Protein AF-A0A657AU27-F1 (afdb_monomer)

pLDDT: mean 80.17, std 12.68, range [42.31, 96.44]

Radius of gyration: 34.11 Å; Cα contacts (8 Å, |Δi|>4): 505; chains: 1; bounding box: 72×48×99 Å

Sequence (438 aa):
PYRRTLVTQKFGPFQSQKNNSENGYESVLLEGKMNLGKQEAAIRYVTWFLNNDNYTRPSPSELSLPTFLVSEKQAVDAITRSLEQYRSPKGKALALLDMMNTDEPSMLVLLGENARLSKRIELAQKLLAYSGVHSKTAQGLMLRDRKRNTPIQQFLRVYEQDAWHTIDALEEYVIQPNRLILFQEGDEPLIEIYGGRNAELRFSMLREYRNALATSVESQGIADSLFIDFSIYSLPISEQSTFKLLLIIPLGALVVVIFRNLIGIRTSGTFMPVLIAMVFLQTELIVGLTLFVLVISIGLLLRSWLSRLNLLLVPRIASVLVFVIIIFAAIGIASHKLGIPWGLKVTFFPMIITAWTVERLSILWEEEGPREVGIQGLGSLLTAVVSYILMSNTYVADFVFLYPESLLLVLAAILAIGNYNGYRLSDLRRFKSILEHR

Foldseek 3Di:
DDKDKAWDDKDFQWDWDWDQDPVRAIDIDTDHDDDPDDGDMDIDMDMDDDPDPPDQQPDFDDQDQDDDDPQLVVLLVVLLVVLVVDPFLLSSLLVLLVCCVVVDPSNCSCAPPDRDPVSSLVVSCNSSSNNVWRKWKWWKDFDDAFDWFDAIAIWMWTDGPSDTWTARSVVSDTDDPVGIDTNDIHDDDSDDDDPDDDDGDGDGDHDDDDDPVLVVCVVVVCPDDPVNCPALVVDDPVVNVVVLLVLLLLLLLLLLLCCCQAANAAALDRCLLSLLLSQCVQQPPPLSVVLLVVLLVVLLVVLVVCVVPPDDPVVSLVVSLVVLVVVLVVQLVVCVVVVNCRSVSDDPSSSVSSSVVSSSLSVCCVVVNDVSSVRNVVSSNVSSVVSNVQSVDPVNSVVCSVPVCVVVVSVVSSVVSVPDPDDHSVVVVVVVVVVVVD

Structure (mmCIF, N/CA/C/O backbone):
data_AF-A0A657AU27-F1
#
_entry.id   AF-A0A657AU27-F1
#
loop_
_atom_site.group_PDB
_atom_site.id
_atom_site.type_symbol
_atom_site.label_atom_id
_atom_site.label_alt_id
_atom_site.label_comp_id
_atom_site.label_asym_id
_atom_site.label_entity_id
_atom_site.label_seq_id
_atom_site.pdbx_PDB_ins_code
_atom_site.Cartn_x
_atom_site.Cartn_y
_atom_site.Cartn_z
_atom_site.occupancy
_atom_site.B_iso_or_equiv
_atom_site.auth_seq_id
_atom_site.auth_comp_id
_atom_site.auth_asym_id
_atom_site.auth_atom_id
_atom_site.pdbx_PDB_model_num
ATOM 1 N N . PRO A 1 1 ? -9.390 -13.562 22.026 1.00 50.31 1 PRO A N 1
ATOM 2 C CA . PRO A 1 1 ? -8.153 -13.826 21.267 1.00 50.31 1 PRO A CA 1
ATOM 3 C C . PRO A 1 1 ? -6.912 -13.595 22.135 1.00 50.31 1 PRO A C 1
ATOM 5 O O . PRO A 1 1 ? -6.783 -12.542 22.764 1.00 50.31 1 PRO A O 1
ATOM 8 N N . TYR A 1 2 ? -6.020 -14.586 22.188 1.00 56.94 2 TYR A N 1
ATOM 9 C CA . TYR A 1 2 ? -4.718 -14.393 22.811 1.00 56.94 2 TYR A CA 1
ATOM 10 C C . TYR A 1 2 ? -4.010 -13.260 22.067 1.00 56.94 2 TYR A C 1
ATOM 12 O O . TYR A 1 2 ? -3.929 -13.255 20.836 1.00 56.94 2 TYR A O 1
ATOM 20 N N . ARG A 1 3 ? -3.581 -12.247 22.811 1.00 68.25 3 ARG A N 1
ATOM 21 C CA . ARG A 1 3 ? -2.780 -11.157 22.277 1.00 68.25 3 ARG A CA 1
ATOM 22 C C . ARG A 1 3 ? -1.503 -11.087 23.077 1.00 68.25 3 ARG A C 1
ATOM 24 O O . ARG A 1 3 ? -1.522 -11.283 24.290 1.00 68.25 3 ARG A O 1
ATOM 31 N N . ARG A 1 4 ? -0.415 -10.755 22.408 1.00 66.50 4 ARG A N 1
ATOM 32 C CA . ARG A 1 4 ? 0.819 -10.377 23.081 1.00 66.50 4 ARG A CA 1
ATOM 33 C C . ARG A 1 4 ? 1.113 -8.946 22.678 1.00 66.50 4 ARG A C 1
ATOM 35 O O . ARG A 1 4 ? 1.081 -8.603 21.496 1.00 66.50 4 ARG A O 1
ATOM 42 N N . THR A 1 5 ? 1.293 -8.113 23.691 1.00 70.88 5 THR A N 1
ATOM 43 C CA . THR A 1 5 ? 1.568 -6.692 23.544 1.00 70.88 5 THR A CA 1
ATOM 44 C C . THR A 1 5 ? 2.984 -6.451 24.032 1.00 70.88 5 THR A C 1
ATOM 46 O O . THR A 1 5 ? 3.345 -6.876 25.124 1.00 70.88 5 THR A O 1
ATOM 49 N N . LEU A 1 6 ? 3.796 -5.798 23.210 1.00 70.56 6 LEU A N 1
ATOM 50 C CA . LEU A 1 6 ? 5.156 -5.417 23.555 1.00 70.56 6 LEU A CA 1
ATOM 51 C C . LEU A 1 6 ? 5.282 -3.903 23.459 1.00 70.56 6 LEU A C 1
ATOM 53 O O . LEU A 1 6 ? 5.010 -3.309 22.417 1.00 70.56 6 LEU A O 1
ATOM 57 N N . VAL A 1 7 ? 5.677 -3.271 24.560 1.00 72.19 7 VAL A N 1
ATOM 58 C CA . VAL A 1 7 ? 5.943 -1.831 24.599 1.00 72.19 7 VAL A CA 1
ATOM 59 C C . VAL A 1 7 ? 7.313 -1.583 23.973 1.00 72.19 7 VAL A C 1
ATOM 61 O O . VAL A 1 7 ? 8.314 -2.062 24.497 1.00 72.19 7 VAL A O 1
ATOM 64 N N . THR A 1 8 ? 7.360 -0.862 22.852 1.00 65.56 8 THR A N 1
ATOM 65 C CA . THR A 1 8 ? 8.589 -0.657 22.067 1.00 65.56 8 THR A CA 1
ATOM 66 C C . THR A 1 8 ? 9.275 0.663 22.376 1.00 65.56 8 THR A C 1
ATOM 68 O O . THR A 1 8 ? 10.499 0.721 22.418 1.00 65.56 8 THR A O 1
ATOM 71 N N . GLN A 1 9 ? 8.513 1.741 22.573 1.00 66.75 9 GLN A N 1
ATOM 72 C CA . GLN A 1 9 ? 9.069 3.077 22.796 1.00 66.75 9 GLN A CA 1
ATOM 73 C C . GLN A 1 9 ? 8.213 3.862 23.784 1.00 66.75 9 GLN A C 1
ATOM 75 O O . GLN A 1 9 ? 6.995 3.687 23.860 1.00 66.75 9 GLN A O 1
ATOM 80 N N . LYS A 1 10 ? 8.862 4.751 24.532 1.00 72.50 10 LYS A N 1
ATOM 81 C CA . LYS A 1 10 ? 8.225 5.656 25.488 1.00 72.50 10 LYS A CA 1
ATOM 82 C C . LYS A 1 10 ? 8.805 7.047 25.269 1.00 72.50 10 LYS A C 1
ATOM 84 O O . LYS A 1 10 ? 10.014 7.184 25.108 1.00 72.50 10 LYS A O 1
ATOM 89 N N . PHE A 1 11 ? 7.947 8.054 25.251 1.00 70.19 11 PHE A N 1
ATOM 90 C CA . PHE A 1 11 ? 8.328 9.453 25.100 1.00 70.19 11 PHE A CA 1
ATOM 91 C C . PHE A 1 11 ? 7.690 10.265 26.222 1.00 70.19 11 PHE A C 1
ATOM 93 O O . PHE A 1 11 ? 6.521 10.059 26.547 1.00 70.19 11 PHE A O 1
ATOM 100 N N . GLY A 1 12 ? 8.448 11.198 26.789 1.00 72.56 12 GLY A N 1
ATOM 101 C CA . GLY A 1 12 ? 7.975 12.104 27.833 1.00 72.56 12 GLY A CA 1
ATOM 102 C C . GLY A 1 12 ? 8.961 12.226 28.998 1.00 72.56 12 GLY A C 1
ATOM 103 O O . GLY A 1 12 ? 9.969 11.522 29.031 1.00 72.56 12 GLY A O 1
ATOM 104 N N . PRO A 1 13 ? 8.678 13.121 29.957 1.00 71.31 13 PRO A N 1
ATOM 105 C CA . PRO A 1 13 ? 9.579 13.429 31.070 1.00 71.31 13 PRO A CA 1
ATOM 106 C C . PRO A 1 13 ? 9.524 12.412 32.227 1.00 71.31 13 PRO A C 1
ATOM 108 O O . PRO A 1 13 ? 10.174 12.617 33.250 1.00 71.31 13 PRO A O 1
ATOM 111 N N . PHE A 1 14 ? 8.737 11.341 32.097 1.00 78.88 14 PHE A N 1
ATOM 112 C CA . PHE A 1 14 ? 8.454 10.395 33.176 1.00 78.88 14 PHE A CA 1
ATOM 113 C C . PHE A 1 14 ? 9.286 9.116 33.036 1.00 78.88 14 PHE A C 1
ATOM 115 O O . PHE A 1 14 ? 9.391 8.538 31.953 1.00 78.88 14 PHE A O 1
ATOM 122 N N . GLN A 1 15 ? 9.848 8.656 34.149 1.00 74.38 15 GLN A N 1
ATOM 123 C CA . GLN A 1 15 ? 10.427 7.326 34.281 1.00 74.38 15 GLN A CA 1
ATOM 124 C C . GLN A 1 15 ? 9.306 6.299 34.391 1.00 74.38 15 GLN A C 1
ATOM 126 O O . GLN A 1 15 ? 8.262 6.563 34.975 1.00 74.38 15 GLN A O 1
ATOM 131 N N . SER A 1 16 ? 9.505 5.122 33.806 1.00 70.50 16 SER A N 1
ATOM 132 C CA . SER A 1 16 ? 8.475 4.089 33.786 1.00 70.50 16 SER A CA 1
ATOM 133 C C . SER A 1 16 ? 8.902 2.853 34.556 1.00 70.50 16 SER A C 1
ATOM 135 O O . SER A 1 16 ? 9.974 2.318 34.263 1.00 70.50 16 SER A O 1
ATOM 137 N N . GLN A 1 17 ? 8.024 2.323 35.398 1.00 70.94 17 GLN A N 1
ATOM 138 C CA . GLN A 1 17 ? 8.181 1.008 36.006 1.00 70.94 17 GLN A CA 1
ATOM 139 C C . GLN A 1 17 ? 7.055 0.097 35.514 1.00 70.94 17 GLN A C 1
ATOM 141 O O . GLN A 1 17 ? 5.885 0.483 35.488 1.00 70.94 17 GLN A O 1
ATOM 146 N N . LYS A 1 18 ? 7.411 -1.094 35.024 1.00 65.31 18 LYS A N 1
ATOM 147 C CA . LYS A 1 18 ? 6.418 -2.093 34.620 1.00 65.31 18 LYS A CA 1
ATOM 148 C C . LYS A 1 18 ? 6.018 -2.871 35.866 1.00 65.31 18 LYS A C 1
ATOM 150 O O . LYS A 1 18 ? 6.884 -3.495 36.471 1.00 65.31 18 LYS A O 1
ATOM 155 N N . ASN A 1 19 ? 4.733 -2.857 36.193 1.00 63.44 19 ASN A N 1
ATOM 156 C CA . ASN A 1 19 ? 4.174 -3.711 37.228 1.00 63.44 19 ASN A CA 1
ATOM 157 C C . ASN A 1 19 ? 3.258 -4.737 36.561 1.00 63.44 19 ASN A C 1
ATOM 159 O O . ASN A 1 19 ? 2.494 -4.429 35.647 1.00 63.44 19 ASN A O 1
ATOM 163 N N . ASN A 1 20 ? 3.354 -5.982 37.009 1.00 55.66 20 ASN A N 1
ATOM 164 C CA . ASN A 1 20 ? 2.331 -6.966 36.695 1.00 55.66 20 ASN A CA 1
ATOM 165 C C . ASN A 1 20 ? 1.230 -6.784 37.738 1.00 55.66 20 ASN A C 1
ATOM 167 O O . ASN A 1 20 ? 1.506 -6.900 38.930 1.00 55.66 20 ASN A O 1
ATOM 171 N N . SER A 1 21 ? 0.018 -6.440 37.303 1.00 51.75 21 SER A N 1
ATOM 172 C CA . SER A 1 21 ? -1.131 -6.379 38.206 1.00 51.75 21 SER A CA 1
ATOM 173 C C . SER A 1 21 ? -1.522 -7.794 38.638 1.00 51.75 21 SER A C 1
ATOM 175 O O . SER A 1 21 ? -1.439 -8.734 37.841 1.00 51.75 21 SER A O 1
ATOM 177 N N . GLU A 1 22 ? -1.996 -7.935 39.878 1.00 43.94 22 GLU A N 1
ATOM 178 C CA . GLU A 1 22 ? -2.550 -9.182 40.425 1.00 43.94 22 GLU A CA 1
ATOM 179 C C . GLU A 1 22 ? -3.719 -9.722 39.577 1.00 43.94 22 GLU A C 1
ATOM 181 O O . GLU A 1 22 ? -3.930 -10.930 39.508 1.00 43.94 22 GLU A O 1
ATOM 186 N N . ASN A 1 23 ? -4.400 -8.848 38.824 1.00 47.66 23 ASN A N 1
ATOM 187 C CA . ASN A 1 23 ? -5.539 -9.187 37.963 1.00 47.66 23 ASN A CA 1
ATOM 188 C C . ASN A 1 23 ? -5.142 -9.683 36.553 1.00 47.66 23 ASN A C 1
ATOM 190 O O . ASN A 1 23 ? -5.986 -9.770 35.661 1.00 47.66 23 ASN A O 1
ATOM 194 N N . GLY A 1 24 ? -3.859 -9.981 36.311 1.00 53.84 24 GLY A N 1
ATOM 195 C CA . GLY A 1 24 ? -3.370 -10.501 35.025 1.00 53.84 24 GLY A CA 1
ATOM 196 C C . GLY A 1 24 ? -3.247 -9.459 33.903 1.00 53.84 24 GLY A C 1
ATOM 197 O O . GLY A 1 24 ? -2.945 -9.817 32.763 1.00 53.84 24 GLY A O 1
ATOM 198 N N . TYR A 1 25 ? -3.450 -8.174 34.211 1.00 62.66 25 TYR A N 1
ATOM 199 C CA . TYR A 1 25 ? -3.182 -7.056 33.305 1.00 62.66 25 TYR A CA 1
ATOM 200 C C . TYR A 1 25 ? -1.753 -6.528 33.496 1.00 62.66 25 TYR A C 1
ATOM 202 O O . TYR A 1 25 ? -1.261 -6.396 34.616 1.00 62.66 25 TYR A O 1
ATOM 210 N N . GLU A 1 26 ? -1.081 -6.181 32.398 1.00 66.75 26 GLU A N 1
ATOM 211 C CA . GLU A 1 26 ? 0.178 -5.436 32.475 1.00 66.75 26 GLU A CA 1
ATOM 212 C C . GLU A 1 26 ? -0.130 -3.954 32.712 1.00 66.75 26 GLU A C 1
ATOM 214 O O . GLU A 1 26 ? -0.799 -3.326 31.888 1.00 66.75 26 GLU A O 1
ATOM 219 N N . SER A 1 27 ? 0.372 -3.386 33.809 1.00 73.19 27 SER A N 1
ATOM 220 C CA . SER A 1 27 ? 0.270 -1.956 34.091 1.00 73.19 27 SER A CA 1
ATOM 221 C C . SER A 1 27 ? 1.628 -1.274 33.918 1.00 73.19 27 SER A C 1
ATOM 223 O O . SER A 1 27 ? 2.703 -1.863 34.080 1.00 73.19 27 SER A O 1
ATOM 225 N N . VAL A 1 28 ? 1.589 -0.003 33.525 1.00 76.56 28 VAL A N 1
ATOM 226 C CA . VAL A 1 28 ? 2.786 0.828 33.389 1.00 76.56 28 VAL A CA 1
ATOM 227 C C . VAL A 1 28 ? 2.626 2.014 34.318 1.00 76.56 28 VAL A C 1
ATOM 229 O O . VAL A 1 28 ? 1.778 2.872 34.086 1.00 76.56 28 VAL A O 1
ATOM 232 N N . LEU A 1 29 ? 3.458 2.060 35.352 1.00 80.56 29 LEU A N 1
ATOM 233 C CA . LEU A 1 29 ? 3.567 3.204 36.239 1.00 80.56 29 LEU A CA 1
ATOM 234 C C . LEU A 1 29 ? 4.509 4.225 35.598 1.00 80.56 29 LEU A C 1
ATOM 236 O O . LEU A 1 29 ? 5.596 3.857 35.150 1.00 80.56 29 LEU A O 1
ATOM 240 N N . LEU A 1 30 ? 4.082 5.484 35.516 1.00 81.25 30 LEU A N 1
ATOM 241 C CA . LEU A 1 30 ? 4.890 6.602 35.028 1.00 81.25 30 LEU A CA 1
ATOM 242 C C . LEU A 1 30 ? 5.101 7.597 36.171 1.00 81.25 30 LEU A C 1
ATOM 244 O O . LEU A 1 30 ? 4.155 8.253 36.599 1.00 81.25 30 LEU A O 1
ATOM 248 N N . GLU A 1 31 ? 6.338 7.725 36.641 1.00 82.19 31 GLU A N 1
ATOM 249 C CA . GLU A 1 31 ? 6.725 8.614 37.736 1.00 82.19 31 GLU A CA 1
ATOM 250 C C . GLU A 1 31 ? 7.707 9.683 37.261 1.00 82.19 31 GLU A C 1
ATOM 252 O O . GLU A 1 31 ? 8.600 9.438 36.453 1.00 82.19 31 GLU A O 1
ATOM 257 N N . GLY A 1 32 ? 7.573 10.905 37.765 1.00 80.88 32 GLY A N 1
ATOM 258 C CA . GLY A 1 32 ? 8.491 11.986 37.424 1.00 80.88 32 GLY A CA 1
ATOM 259 C C . GLY A 1 32 ? 8.047 13.328 37.984 1.00 80.88 32 GLY A C 1
ATOM 260 O O . GLY A 1 32 ? 6.935 13.480 38.490 1.00 80.88 32 GLY A O 1
ATOM 261 N N . LYS A 1 33 ? 8.929 14.326 37.892 1.00 77.38 33 LYS A N 1
ATOM 262 C CA . LYS A 1 33 ? 8.607 15.696 38.306 1.00 77.38 33 LYS A CA 1
ATOM 263 C C . LYS A 1 33 ? 7.661 16.333 37.287 1.00 77.38 33 LYS A C 1
ATOM 265 O O . LYS A 1 33 ? 8.034 16.519 36.132 1.00 77.38 33 LYS A O 1
ATOM 270 N N . MET A 1 34 ? 6.456 16.698 37.722 1.00 72.19 34 MET A N 1
ATOM 271 C CA . MET A 1 34 ? 5.531 17.487 36.906 1.00 72.19 34 MET A CA 1
ATOM 272 C C . MET A 1 34 ? 5.868 18.978 37.013 1.00 72.19 34 MET A C 1
ATOM 274 O O . MET A 1 34 ? 5.755 19.570 38.085 1.00 72.19 34 MET A O 1
ATOM 278 N N . ASN A 1 35 ? 6.251 19.595 35.895 1.00 75.44 35 ASN A N 1
ATOM 279 C CA . ASN A 1 35 ? 6.370 21.050 35.800 1.00 75.44 35 ASN A CA 1
ATOM 280 C C . ASN A 1 35 ? 4.982 21.690 35.610 1.00 75.44 35 ASN A C 1
ATOM 282 O O . ASN A 1 35 ? 4.071 21.063 35.064 1.00 75.44 35 ASN A O 1
ATOM 286 N N . LEU A 1 36 ? 4.830 22.958 36.011 1.00 78.00 36 LEU A N 1
ATOM 287 C CA . LEU A 1 36 ? 3.614 23.748 35.772 1.00 78.00 36 LEU A CA 1
ATOM 288 C C . LEU A 1 36 ? 3.282 23.798 34.270 1.00 78.00 36 LEU A C 1
ATOM 290 O O . LEU A 1 36 ? 4.110 24.218 33.465 1.00 78.00 36 LEU A O 1
ATOM 294 N N . GLY A 1 37 ? 2.065 23.390 33.903 1.00 82.12 37 GLY A N 1
ATOM 295 C CA . GLY A 1 37 ? 1.572 23.403 32.522 1.00 82.12 37 GLY A CA 1
ATOM 296 C C . GLY A 1 37 ? 1.057 22.044 32.045 1.00 82.12 37 GLY A C 1
ATOM 297 O O . GLY A 1 37 ? 0.951 21.092 32.817 1.00 82.12 37 GLY A O 1
ATOM 298 N N . LYS A 1 38 ? 0.702 21.964 30.758 1.00 83.00 38 LYS A N 1
ATOM 299 C CA . LYS A 1 38 ? 0.264 20.716 30.122 1.00 83.00 38 LYS A CA 1
ATOM 300 C C . LYS A 1 38 ? 1.469 19.786 29.957 1.00 83.00 38 LYS A C 1
ATOM 302 O O . LYS A 1 38 ? 2.465 20.182 29.359 1.00 83.00 38 LYS A O 1
ATOM 307 N N . GLN A 1 39 ? 1.356 18.564 30.469 1.00 83.50 39 GLN A N 1
ATOM 308 C CA . GLN A 1 39 ? 2.357 17.511 30.304 1.00 83.50 39 GLN A CA 1
ATOM 309 C C . GLN A 1 39 ? 1.832 16.458 29.329 1.00 83.50 39 GLN A C 1
ATOM 311 O O . GLN A 1 39 ? 0.649 16.120 29.359 1.00 83.50 39 GLN A O 1
ATOM 316 N N . GLU A 1 40 ? 2.709 15.939 28.472 1.00 83.06 40 GLU A N 1
ATOM 317 C CA . GLU A 1 40 ? 2.370 14.896 27.503 1.00 83.06 40 GLU A CA 1
ATOM 318 C C . GLU A 1 40 ? 3.331 13.714 27.651 1.00 83.06 40 GLU A C 1
ATOM 320 O O . GLU A 1 40 ? 4.546 13.881 27.780 1.00 83.06 40 GLU A O 1
ATOM 325 N N . ALA A 1 41 ? 2.769 12.508 27.636 1.00 83.25 41 ALA A N 1
ATOM 326 C CA . ALA A 1 41 ? 3.505 11.255 27.620 1.00 83.25 41 ALA A CA 1
ATOM 327 C C . ALA A 1 41 ? 2.926 10.373 26.514 1.00 83.25 41 ALA A C 1
ATOM 329 O O . ALA A 1 41 ? 1.708 10.298 26.345 1.00 83.25 41 ALA A O 1
ATOM 330 N N . ALA A 1 42 ? 3.792 9.704 25.759 1.00 80.81 42 ALA A N 1
ATOM 331 C CA . ALA A 1 42 ? 3.381 8.795 24.702 1.00 80.81 42 ALA A CA 1
ATOM 332 C C . ALA A 1 42 ? 4.003 7.417 24.912 1.00 80.81 42 ALA A C 1
ATOM 334 O O . ALA A 1 42 ? 5.206 7.280 25.135 1.00 80.81 42 ALA A O 1
ATOM 335 N N . ILE A 1 43 ? 3.171 6.385 24.793 1.00 82.00 43 ILE A N 1
ATOM 336 C CA . ILE A 1 43 ? 3.587 4.985 24.847 1.00 82.00 43 ILE A CA 1
ATOM 337 C C . ILE A 1 43 ? 3.315 4.374 23.478 1.00 82.00 43 ILE A C 1
ATOM 339 O O . ILE A 1 43 ? 2.181 4.380 22.997 1.00 82.00 43 ILE A O 1
ATOM 343 N N . ARG A 1 44 ? 4.357 3.827 22.853 1.00 79.75 44 ARG A N 1
ATOM 344 C CA . ARG A 1 44 ? 4.231 2.994 21.661 1.00 79.75 44 ARG A CA 1
ATOM 345 C C . ARG A 1 44 ? 4.298 1.536 22.080 1.00 79.75 44 ARG A C 1
ATOM 347 O O . ARG A 1 44 ? 5.257 1.102 22.716 1.00 79.75 44 ARG A O 1
ATOM 354 N N . TYR A 1 45 ? 3.299 0.774 21.669 1.00 79.81 45 TYR A N 1
ATOM 355 C CA . TYR A 1 45 ? 3.278 -0.669 21.822 1.00 79.81 45 TYR A CA 1
ATOM 356 C C . TYR A 1 45 ? 2.848 -1.321 20.513 1.00 79.81 45 TYR A C 1
ATOM 358 O O . TYR A 1 45 ? 2.138 -0.727 19.702 1.00 79.81 45 TYR A O 1
ATOM 366 N N . VAL A 1 46 ? 3.287 -2.555 20.320 1.00 78.75 46 VAL A N 1
ATOM 367 C CA . VAL A 1 46 ? 2.917 -3.405 19.194 1.00 78.75 46 VAL A CA 1
ATOM 368 C C . VAL A 1 46 ? 2.123 -4.568 19.766 1.00 78.75 46 VAL A C 1
ATOM 370 O O . VAL A 1 46 ? 2.533 -5.167 20.755 1.00 78.75 46 VAL A O 1
ATOM 373 N N . THR A 1 47 ? 0.956 -4.851 19.191 1.00 77.31 47 THR A N 1
ATOM 374 C CA . THR A 1 47 ? 0.097 -5.963 19.618 1.00 77.31 47 THR A CA 1
ATOM 375 C C . THR A 1 47 ? -0.137 -6.898 18.450 1.00 77.31 47 THR A C 1
ATOM 377 O O . THR A 1 47 ? -0.494 -6.446 17.365 1.00 77.31 47 THR A O 1
ATOM 380 N N . TRP A 1 48 ? 0.015 -8.197 18.684 1.00 74.62 48 TRP A N 1
ATOM 381 C CA . TRP A 1 48 ? -0.326 -9.238 17.720 1.00 74.62 48 TRP A CA 1
ATOM 382 C C . TRP A 1 48 ? -1.350 -10.203 18.303 1.00 74.62 48 TRP A C 1
ATOM 384 O O . TRP A 1 48 ? -1.314 -10.522 19.493 1.00 74.62 48 TRP A O 1
ATOM 394 N N . PHE A 1 49 ? -2.264 -10.661 17.448 1.00 73.38 49 PHE A N 1
ATOM 395 C CA . PHE A 1 49 ? -3.227 -11.707 17.772 1.00 73.38 49 PHE A CA 1
ATOM 396 C C . PHE A 1 49 ? -2.617 -13.066 17.452 1.00 73.38 49 PHE A C 1
ATOM 398 O O . PHE A 1 49 ? -2.053 -13.271 16.380 1.00 73.38 49 PHE A O 1
ATOM 405 N N . LEU A 1 50 ? -2.725 -13.988 18.394 1.00 64.75 50 LEU A N 1
ATOM 406 C CA . LEU A 1 50 ? -2.206 -15.339 18.286 1.00 64.75 50 LEU A CA 1
ATOM 407 C C . LEU A 1 50 ? -3.368 -16.276 17.954 1.00 64.75 50 LEU A C 1
ATOM 409 O O . LEU A 1 50 ? -4.465 -16.121 18.483 1.00 64.75 50 LEU A O 1
ATOM 413 N N . ASN A 1 51 ? -3.118 -17.236 17.062 1.00 54.97 51 ASN A N 1
ATOM 414 C CA . ASN A 1 51 ? -4.136 -18.144 16.519 1.00 54.97 51 ASN A CA 1
ATOM 415 C C . ASN A 1 51 ? -4.577 -19.239 17.512 1.00 54.97 51 ASN A C 1
ATOM 417 O O . ASN A 1 51 ? -5.366 -20.108 17.165 1.00 54.97 51 ASN A O 1
ATOM 421 N N . ASN A 1 52 ? -4.025 -19.239 18.728 1.00 51.34 52 ASN A N 1
ATOM 422 C CA . ASN A 1 52 ? -4.317 -20.254 19.729 1.00 51.34 52 ASN A CA 1
ATOM 423 C C . ASN A 1 52 ? -5.508 -19.797 20.585 1.00 51.34 52 ASN A C 1
ATOM 425 O O . ASN A 1 52 ? -5.384 -18.873 21.391 1.00 51.34 52 ASN A O 1
ATOM 429 N N . ASP A 1 53 ? -6.654 -20.452 20.400 1.00 49.62 53 ASP A N 1
ATOM 430 C CA . ASP A 1 53 ? -7.914 -20.185 21.110 1.00 49.62 53 ASP A CA 1
ATOM 431 C C . ASP A 1 53 ? -7.996 -20.851 22.503 1.00 49.62 53 ASP A C 1
ATOM 433 O O . ASP A 1 53 ? -9.041 -20.800 23.152 1.00 49.62 53 ASP A O 1
ATOM 437 N N . ASN A 1 54 ? -6.886 -21.402 23.014 1.00 42.53 5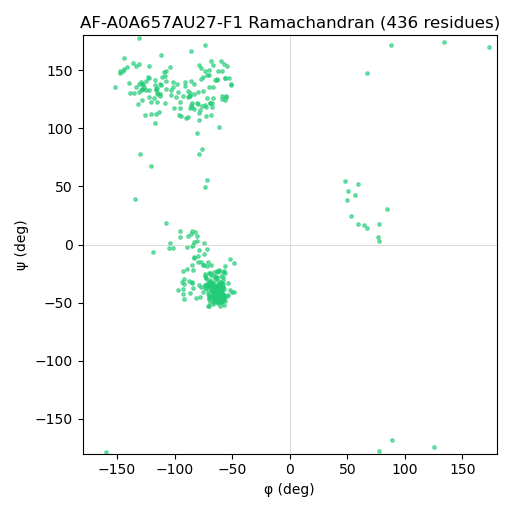4 ASN A N 1
ATOM 438 C CA . ASN A 1 54 ? -6.776 -22.033 24.340 1.00 42.53 54 ASN A CA 1
ATOM 439 C C . ASN A 1 54 ? -6.767 -21.012 25.498 1.00 42.53 54 ASN A C 1
ATOM 441 O O . ASN A 1 54 ? -5.898 -21.043 26.367 1.00 42.53 54 ASN A O 1
ATOM 445 N N . TYR A 1 55 ? -7.715 -20.078 25.516 1.00 50.41 55 TYR A N 1
ATOM 446 C CA . TYR A 1 55 ? -7.944 -19.217 26.670 1.00 50.41 55 TYR A CA 1
ATOM 447 C C . TYR A 1 55 ? -9.042 -19.837 27.532 1.00 50.41 55 TYR A C 1
ATOM 449 O O . TYR A 1 55 ? -10.210 -19.841 27.139 1.00 50.41 55 TYR A O 1
ATOM 457 N N . THR A 1 56 ? -8.674 -20.332 28.714 1.00 48.34 56 THR A N 1
ATOM 458 C CA . THR A 1 56 ? -9.624 -20.593 29.800 1.00 48.34 56 THR A CA 1
ATOM 459 C C . THR A 1 56 ? -10.250 -19.260 30.180 1.00 48.34 56 THR A C 1
ATOM 461 O O . THR A 1 56 ? -9.620 -18.416 30.819 1.00 48.34 56 THR A O 1
ATOM 464 N N . ARG A 1 57 ? -11.469 -19.024 29.698 1.00 61.56 57 ARG A N 1
ATOM 465 C CA . ARG A 1 57 ? -12.205 -17.793 29.975 1.00 61.56 57 ARG A CA 1
ATOM 466 C C . ARG A 1 57 ? -12.568 -17.837 31.456 1.00 61.56 57 ARG A C 1
ATOM 468 O O . ARG A 1 57 ? -13.192 -18.817 31.857 1.00 61.56 57 ARG A O 1
ATOM 475 N N . PRO A 1 58 ? -12.153 -16.848 32.268 1.00 63.53 58 PRO A N 1
ATOM 476 C CA . PRO A 1 58 ? -12.468 -16.867 33.683 1.00 63.53 58 PRO A CA 1
ATOM 477 C C . PRO A 1 58 ? -13.981 -16.985 33.824 1.00 63.53 58 PRO A C 1
ATOM 479 O O . PRO A 1 58 ? -14.729 -16.230 33.181 1.00 63.53 58 PRO A O 1
ATOM 482 N N . SER A 1 59 ? -14.395 -17.983 34.608 1.00 67.69 59 SER A N 1
ATOM 483 C CA . SER A 1 59 ? -15.788 -18.158 34.999 1.00 67.69 59 SER A CA 1
ATOM 484 C C . SER A 1 59 ? -16.285 -16.823 35.546 1.00 67.69 59 SER A C 1
ATOM 486 O O . SER A 1 59 ? -15.524 -16.135 36.237 1.00 67.69 59 SER A O 1
ATOM 488 N N . PRO A 1 60 ? -17.509 -16.401 35.206 1.00 77.62 60 PRO A N 1
ATOM 489 C CA . PRO A 1 60 ? -18.046 -15.180 35.764 1.00 77.62 60 PRO A CA 1
ATOM 490 C C . PRO A 1 60 ? -18.028 -15.256 37.293 1.00 77.62 60 PRO A C 1
ATOM 492 O O . PRO A 1 60 ? -18.255 -16.316 37.880 1.00 77.62 60 PRO A O 1
ATOM 495 N N . SER A 1 61 ? -17.741 -14.119 37.924 1.00 72.12 61 SER A N 1
ATOM 496 C CA . SER A 1 61 ? -17.961 -13.943 39.355 1.00 72.12 61 SER A CA 1
ATOM 497 C C . SER A 1 61 ? -19.442 -14.145 39.682 1.00 72.12 61 SER A C 1
ATOM 499 O O . SER A 1 61 ? -20.304 -13.992 38.807 1.00 72.12 61 SER A O 1
ATOM 501 N N . GLU A 1 62 ? -19.742 -14.463 40.943 1.00 75.62 62 GLU A N 1
ATOM 502 C CA . GLU A 1 62 ? -21.123 -14.576 41.413 1.00 75.62 62 GLU A CA 1
ATOM 503 C C . GLU A 1 62 ? -21.937 -13.327 41.039 1.00 75.62 62 GLU A C 1
ATOM 505 O O . GLU A 1 62 ? -21.457 -12.192 41.112 1.00 75.62 62 GLU A O 1
ATOM 510 N N . LEU A 1 63 ? -23.171 -13.555 40.583 1.00 77.44 63 LEU A N 1
ATOM 511 C CA . LEU A 1 63 ? -24.108 -12.495 40.226 1.00 77.44 63 LEU A CA 1
ATOM 512 C C . LEU A 1 63 ? -24.532 -11.750 41.492 1.00 77.44 63 LEU A C 1
ATOM 514 O O . LEU A 1 63 ? -25.272 -1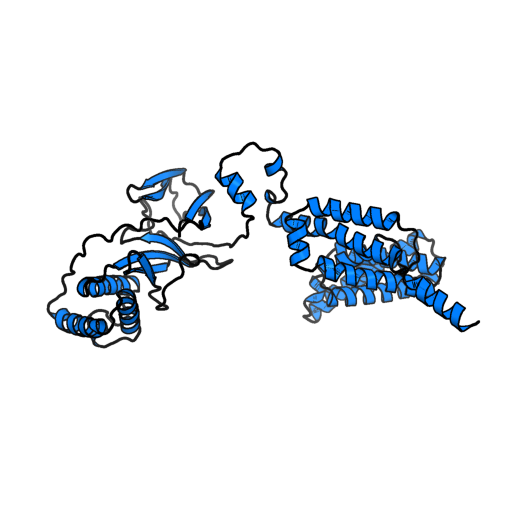2.283 42.316 1.00 77.44 63 LEU A O 1
ATOM 518 N N . SER A 1 64 ? -24.110 -10.497 41.622 1.00 75.88 64 SER A N 1
ATOM 519 C CA . SER A 1 64 ? -24.683 -9.586 42.604 1.00 75.88 64 SER A CA 1
ATOM 520 C C . SER A 1 64 ? -26.018 -9.058 42.077 1.00 75.88 64 SER A C 1
ATOM 522 O O . SER A 1 64 ? -26.081 -8.341 41.078 1.00 75.88 64 SER A O 1
ATOM 524 N N . LEU A 1 65 ? -27.114 -9.436 42.740 1.00 80.38 65 LEU A N 1
ATOM 525 C CA . LEU A 1 65 ? -28.441 -8.917 42.414 1.00 80.38 65 LEU A CA 1
ATOM 526 C C . LEU A 1 65 ? -28.513 -7.431 42.798 1.00 80.38 65 LEU A C 1
ATOM 528 O O . LEU A 1 65 ? -28.296 -7.095 43.966 1.00 80.38 65 LEU A O 1
ATOM 532 N N . PRO A 1 66 ? -28.811 -6.530 41.850 1.00 83.69 66 PRO A N 1
ATOM 533 C CA . PRO A 1 66 ? -28.896 -5.109 42.144 1.00 83.69 66 PRO A CA 1
ATOM 534 C C . PRO A 1 66 ? -30.170 -4.775 42.923 1.00 83.69 66 PRO A C 1
ATOM 536 O O . PRO A 1 66 ? -31.227 -5.380 42.731 1.00 83.69 66 PRO A O 1
ATOM 539 N N . THR A 1 67 ? -30.080 -3.749 43.764 1.00 84.19 67 THR A N 1
ATOM 540 C CA . THR A 1 67 ? -31.228 -3.175 44.471 1.00 84.19 67 THR A CA 1
ATOM 541 C C . THR A 1 67 ? -31.765 -1.983 43.681 1.00 84.19 67 THR A C 1
ATOM 543 O O . THR A 1 67 ? -31.028 -1.028 43.440 1.00 84.19 67 THR A O 1
ATOM 546 N N . PHE A 1 68 ? -33.046 -2.021 43.314 1.00 85.12 68 PHE A N 1
ATOM 547 C CA . PHE A 1 68 ? -33.755 -0.912 42.661 1.00 85.12 68 PHE A CA 1
ATOM 548 C C . PHE A 1 68 ? -34.689 -0.192 43.639 1.00 85.12 68 PHE A C 1
ATOM 550 O O . PHE A 1 68 ? -35.193 -0.800 44.594 1.00 85.12 68 PHE A O 1
ATOM 557 N N . LEU A 1 69 ? -34.950 1.095 43.395 1.00 86.06 69 LEU A N 1
ATOM 558 C CA . LEU A 1 69 ? -35.907 1.871 44.186 1.00 86.06 69 LEU A CA 1
ATOM 559 C C . LEU A 1 69 ? -37.335 1.350 43.972 1.00 86.06 69 LEU A C 1
ATOM 561 O O . LEU A 1 69 ? -37.675 0.804 42.925 1.00 86.06 69 LEU A O 1
ATOM 565 N N . VAL A 1 70 ? -38.217 1.557 44.955 1.00 81.62 70 VAL A N 1
ATOM 566 C CA . VAL A 1 70 ? -39.626 1.120 44.860 1.00 81.62 70 VAL A CA 1
ATOM 567 C C . VAL A 1 70 ? -40.336 1.762 43.662 1.00 81.62 70 VAL A C 1
ATOM 569 O O . VAL A 1 70 ? -41.118 1.092 42.995 1.00 81.62 70 VAL A O 1
ATOM 572 N N . SER A 1 71 ? -40.015 3.021 43.352 1.00 82.94 71 SER A N 1
ATOM 573 C CA . SER A 1 71 ? -40.531 3.751 42.187 1.00 82.94 71 SER A CA 1
ATOM 574 C C . SER A 1 71 ? -40.076 3.170 40.845 1.00 82.94 71 SER A C 1
ATOM 576 O O . SER A 1 71 ? -40.747 3.367 39.839 1.00 82.94 71 SER A O 1
ATOM 578 N N . GLU A 1 72 ? -38.953 2.451 40.820 1.00 86.19 72 GLU A N 1
ATOM 579 C CA . GLU A 1 72 ? -38.347 1.898 39.604 1.00 86.19 72 GLU A CA 1
ATOM 580 C C . GLU A 1 72 ? -38.821 0.467 39.320 1.00 86.19 72 GLU A C 1
ATOM 582 O O . GLU A 1 72 ? -38.796 0.028 38.171 1.00 86.19 72 GLU A O 1
ATOM 587 N N . LYS A 1 73 ? -39.299 -0.258 40.343 1.00 85.75 73 LYS A N 1
ATOM 588 C CA . LYS A 1 73 ? -39.661 -1.683 40.240 1.00 85.75 73 LYS A CA 1
ATOM 589 C C . LYS A 1 73 ? -40.637 -1.989 39.108 1.00 85.75 73 LYS A C 1
ATOM 591 O O . LYS A 1 73 ? -40.424 -2.942 38.374 1.00 85.75 73 LYS A O 1
ATOM 596 N N . GLN A 1 74 ? -41.674 -1.170 38.928 1.00 86.88 74 GLN A N 1
ATOM 597 C CA . GLN A 1 74 ? -42.665 -1.404 37.874 1.00 86.88 74 GLN A CA 1
ATOM 598 C C . GLN A 1 74 ? -42.046 -1.329 36.468 1.00 86.88 74 GLN A C 1
ATOM 600 O O . GLN A 1 74 ? -42.398 -2.127 35.601 1.00 86.88 74 GLN A O 1
ATOM 605 N N . ALA A 1 75 ? -41.116 -0.394 36.249 1.00 86.75 75 ALA A N 1
ATOM 606 C CA . ALA A 1 75 ? -40.397 -0.264 34.986 1.00 86.75 75 ALA A CA 1
ATOM 607 C C . ALA A 1 75 ? -39.417 -1.429 34.783 1.00 86.75 75 ALA A C 1
ATOM 609 O O . ALA A 1 75 ? -39.399 -2.034 33.713 1.00 86.75 75 ALA A O 1
ATOM 610 N N . VAL A 1 76 ? -38.665 -1.794 35.829 1.00 89.38 76 VAL A N 1
ATOM 611 C CA . VAL A 1 76 ? -37.740 -2.940 35.812 1.00 89.38 76 VAL A CA 1
ATOM 612 C C . VAL A 1 76 ? -38.481 -4.238 35.485 1.00 89.38 76 VAL A C 1
ATOM 614 O O . VAL A 1 76 ? -38.038 -4.982 34.612 1.00 89.38 76 VAL A O 1
ATOM 617 N N . ASP A 1 77 ? -39.628 -4.496 36.114 1.00 88.38 77 ASP A N 1
ATOM 618 C CA . ASP A 1 77 ? -40.434 -5.696 35.868 1.00 88.38 77 ASP A CA 1
ATOM 619 C C . ASP A 1 77 ? -40.972 -5.740 34.431 1.00 88.38 77 ASP A C 1
ATOM 621 O O . ASP A 1 77 ? -40.967 -6.798 33.801 1.00 88.38 77 ASP A O 1
ATOM 625 N N . ALA A 1 78 ? -41.422 -4.600 33.893 1.00 88.38 78 ALA A N 1
ATOM 626 C CA . ALA A 1 78 ? -41.900 -4.506 32.515 1.00 88.38 78 ALA A CA 1
ATOM 627 C C . ALA A 1 78 ? -40.787 -4.838 31.508 1.00 88.38 78 ALA A C 1
ATOM 629 O O . ALA A 1 78 ? -40.979 -5.693 30.644 1.00 88.38 78 ALA A O 1
ATOM 630 N N . ILE A 1 79 ? -39.607 -4.233 31.674 1.00 89.25 79 ILE A N 1
ATOM 631 C CA . ILE A 1 79 ? -38.438 -4.482 30.820 1.00 89.25 79 ILE A CA 1
ATOM 632 C C . ILE A 1 79 ? -37.994 -5.942 30.942 1.00 89.25 79 ILE A C 1
ATOM 634 O O . ILE A 1 79 ? -37.790 -6.618 29.936 1.00 89.25 79 ILE A O 1
ATOM 638 N N . THR A 1 80 ? -37.893 -6.462 32.167 1.00 87.88 80 THR A N 1
ATOM 639 C CA . THR A 1 80 ? -37.429 -7.835 32.408 1.00 87.88 80 THR A CA 1
ATOM 640 C C . THR A 1 80 ? -38.366 -8.858 31.762 1.00 87.88 80 THR A C 1
ATOM 642 O O . THR A 1 80 ? -37.882 -9.780 31.108 1.00 87.88 80 THR A O 1
ATOM 645 N N . ARG A 1 81 ? -39.692 -8.658 31.834 1.00 89.25 81 ARG A N 1
ATOM 646 C CA . ARG A 1 81 ? -40.676 -9.500 31.125 1.00 89.25 81 ARG A CA 1
ATOM 647 C C . ARG A 1 81 ? -40.507 -9.451 29.608 1.00 89.25 81 ARG A C 1
ATOM 649 O O . ARG A 1 81 ? -40.613 -10.484 28.953 1.00 89.25 81 ARG A O 1
ATOM 656 N N . SER A 1 82 ? -40.216 -8.284 29.036 1.00 88.06 82 SER A N 1
ATOM 657 C CA . SER A 1 82 ? -39.919 -8.176 27.602 1.00 88.06 82 SER A CA 1
ATOM 658 C C . SER A 1 82 ? -38.645 -8.946 27.229 1.00 88.06 82 SER A C 1
ATOM 660 O O . SER A 1 82 ? -38.601 -9.607 26.191 1.00 88.06 82 SER A O 1
ATOM 662 N N . LEU A 1 83 ? -37.629 -8.944 28.100 1.00 89.88 83 LEU A N 1
ATOM 663 C CA . LEU A 1 83 ? -36.389 -9.698 27.892 1.00 89.88 83 LEU A CA 1
ATOM 664 C C . LEU A 1 83 ? -36.562 -11.221 28.014 1.00 89.88 83 LEU A C 1
ATOM 666 O O . LEU A 1 83 ? -35.785 -11.965 27.415 1.00 89.88 83 LEU A O 1
ATOM 670 N N . GLU A 1 84 ? -37.565 -11.717 28.744 1.00 89.12 84 GLU A N 1
ATOM 671 C CA . GLU A 1 84 ? -37.841 -13.161 28.870 1.00 89.12 84 GLU A CA 1
ATOM 672 C C . GLU A 1 84 ? -38.181 -13.834 27.532 1.00 89.12 84 GLU A C 1
ATOM 674 O O . GLU A 1 84 ? -37.958 -15.036 27.375 1.00 89.12 84 GLU A O 1
ATOM 679 N N . GLN A 1 85 ? -38.645 -13.069 26.538 1.00 90.00 85 GLN A N 1
ATOM 680 C CA . GLN A 1 85 ? -38.906 -13.574 25.185 1.00 90.00 85 GLN A CA 1
ATOM 681 C C . GLN A 1 85 ? -37.627 -14.074 24.488 1.00 90.00 85 GLN A C 1
ATOM 683 O O . GLN A 1 85 ? -37.683 -14.938 23.608 1.00 90.00 85 GLN A O 1
ATOM 688 N N . TYR A 1 86 ? -36.458 -13.579 24.905 1.00 90.31 86 TYR A N 1
ATOM 689 C CA . TYR A 1 86 ? -35.163 -13.940 24.341 1.00 90.31 86 TYR A CA 1
ATOM 690 C C . TYR A 1 86 ? -34.502 -15.057 25.157 1.00 90.31 86 TYR A C 1
ATOM 692 O O . TYR A 1 86 ? -34.139 -14.886 26.321 1.00 90.31 86 TYR A O 1
ATOM 700 N N . ARG A 1 87 ? -34.282 -16.217 24.523 1.00 85.12 87 ARG A N 1
ATOM 701 C CA . ARG A 1 87 ? -33.696 -17.399 25.190 1.00 85.12 87 ARG A CA 1
ATOM 702 C C . ARG A 1 87 ? -32.194 -17.289 25.472 1.00 85.12 87 ARG A C 1
ATOM 704 O O . ARG A 1 87 ? -31.696 -17.941 26.381 1.00 85.12 87 ARG A O 1
ATOM 711 N N . SER A 1 88 ? -31.469 -16.507 24.679 1.00 90.94 88 SER A N 1
ATOM 712 C CA . SER A 1 88 ? -30.007 -16.380 24.747 1.00 90.94 88 SER A CA 1
ATOM 713 C C . SER A 1 88 ? -29.596 -15.147 25.570 1.00 90.94 88 SER A C 1
ATOM 715 O O . SER A 1 88 ? -30.102 -14.063 25.252 1.00 90.94 88 SER A O 1
ATOM 717 N N . PRO A 1 89 ? -28.669 -15.247 26.548 1.00 90.69 89 PRO A N 1
ATOM 718 C CA . PRO A 1 89 ? -28.096 -14.092 27.249 1.00 90.69 89 PRO A CA 1
ATOM 719 C C . PRO A 1 89 ? -27.623 -12.969 26.318 1.00 90.69 89 PRO A C 1
ATOM 721 O O . PRO A 1 89 ? -27.894 -11.795 26.571 1.00 90.69 89 PRO A O 1
ATOM 724 N N . LYS A 1 90 ? -26.986 -13.321 25.194 1.00 90.50 90 LYS A N 1
ATOM 725 C CA . LYS A 1 90 ? -26.576 -12.350 24.171 1.00 90.50 90 LYS A CA 1
ATOM 726 C C . LYS A 1 90 ? -27.774 -11.623 23.554 1.00 90.50 90 LYS A C 1
ATOM 728 O O . LYS A 1 90 ? -27.743 -10.406 23.407 1.00 90.50 90 LYS A O 1
ATOM 733 N N . GLY A 1 91 ? -28.817 -12.364 23.183 1.00 90.00 91 GLY A N 1
ATOM 734 C CA . GLY A 1 91 ? -30.049 -11.802 22.618 1.00 90.00 91 GLY A CA 1
ATOM 735 C C . GLY A 1 91 ? -30.751 -10.843 23.580 1.00 90.00 91 GLY A C 1
ATOM 736 O O . GLY A 1 91 ? -31.142 -9.761 23.158 1.00 90.00 91 GLY A O 1
ATOM 737 N N . LYS A 1 92 ? -30.814 -11.186 24.877 1.00 92.75 92 LYS A N 1
ATOM 738 C CA . LYS A 1 92 ? -31.335 -10.290 25.923 1.00 92.75 92 LYS A CA 1
ATOM 739 C C . LYS A 1 92 ? -30.569 -8.968 25.972 1.00 92.75 92 LYS A C 1
ATOM 741 O O . LYS A 1 92 ? -31.178 -7.910 26.040 1.00 92.75 92 LYS A O 1
ATOM 746 N N . ALA A 1 93 ? -29.240 -9.021 25.910 1.00 91.88 93 ALA A N 1
ATOM 747 C CA . ALA A 1 93 ? -28.417 -7.818 25.948 1.00 91.88 93 ALA A CA 1
ATOM 748 C C . ALA A 1 93 ? -28.580 -6.930 24.711 1.00 91.88 93 ALA A C 1
ATOM 750 O O . ALA A 1 93 ? -28.645 -5.716 24.858 1.00 91.88 93 ALA A O 1
ATOM 751 N N . LEU A 1 94 ? -28.676 -7.516 23.515 1.00 91.06 94 LEU A N 1
ATOM 752 C CA . LEU A 1 94 ? -28.918 -6.752 22.288 1.00 91.06 94 LEU A CA 1
ATOM 753 C C . LEU A 1 94 ? -30.294 -6.078 22.313 1.00 91.06 94 LEU A C 1
ATOM 755 O O . LEU A 1 94 ? -30.377 -4.881 22.081 1.00 91.06 94 LEU A O 1
ATOM 759 N N . ALA A 1 95 ? -31.342 -6.818 22.685 1.00 89.81 95 ALA A N 1
ATOM 760 C CA . ALA A 1 95 ? -32.690 -6.267 22.806 1.00 89.81 95 ALA A CA 1
ATOM 761 C C . ALA A 1 95 ? -32.776 -5.155 23.863 1.00 89.81 95 ALA A C 1
ATOM 763 O O . ALA A 1 95 ? -33.455 -4.156 23.662 1.00 89.81 95 ALA A O 1
ATOM 764 N N . LEU A 1 96 ? -32.065 -5.302 24.985 1.00 90.50 96 LEU A N 1
ATOM 765 C CA . LEU A 1 96 ? -32.021 -4.271 26.018 1.00 90.50 96 LEU A CA 1
ATOM 766 C C . LEU A 1 96 ? -31.346 -2.981 25.528 1.00 90.50 96 LEU A C 1
ATOM 768 O O . LEU A 1 96 ? -31.794 -1.890 25.872 1.00 90.50 96 LEU A O 1
ATOM 772 N N . LEU A 1 97 ? -30.262 -3.098 24.757 1.00 89.19 97 LEU A N 1
ATOM 773 C CA . LEU A 1 97 ? -29.570 -1.938 24.192 1.00 89.19 97 LEU A CA 1
ATOM 774 C C . LEU A 1 97 ? -30.427 -1.232 23.128 1.00 89.19 97 LEU A C 1
ATOM 776 O O . LEU A 1 97 ? -30.500 -0.006 23.148 1.00 89.19 97 LEU A O 1
ATOM 780 N N . ASP A 1 98 ? -31.146 -1.989 22.300 1.00 88.25 98 ASP A N 1
ATOM 781 C CA . ASP A 1 98 ? -32.123 -1.461 21.333 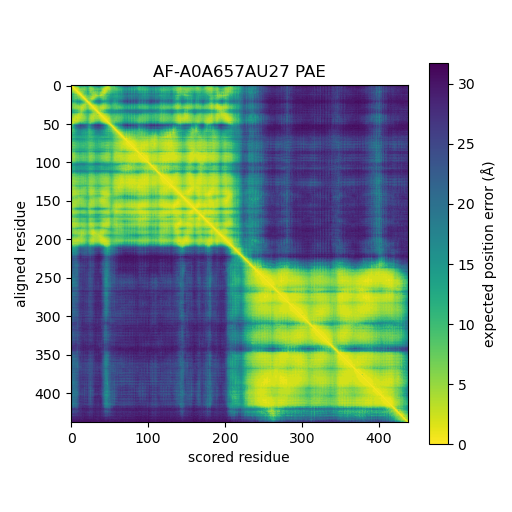1.00 88.25 98 ASP A CA 1
ATOM 782 C C . ASP A 1 98 ? -33.260 -0.686 22.033 1.00 88.25 98 ASP A C 1
ATOM 784 O O . ASP A 1 98 ? -33.564 0.460 21.688 1.00 88.25 98 ASP A O 1
ATOM 788 N N . MET A 1 99 ? -33.815 -1.236 23.124 1.00 86.44 99 MET A N 1
ATOM 789 C CA . MET A 1 99 ? -34.807 -0.540 23.964 1.00 86.44 99 MET A CA 1
ATOM 790 C C . MET A 1 99 ? -34.256 0.756 24.581 1.00 86.44 99 MET A C 1
ATOM 792 O O . MET A 1 99 ? -34.991 1.733 24.733 1.00 86.44 99 MET A O 1
ATOM 796 N N . MET A 1 100 ? -32.967 0.782 24.945 1.00 85.12 100 MET A N 1
ATOM 797 C CA . MET A 1 100 ? -32.301 1.981 25.472 1.00 85.12 100 MET A CA 1
ATOM 798 C C . MET A 1 100 ? -32.132 3.075 24.421 1.00 85.12 100 MET A C 1
ATOM 800 O O . MET A 1 100 ? -32.144 4.253 24.781 1.00 85.12 100 MET A O 1
ATOM 804 N N . ASN A 1 101 ? -31.931 2.713 23.156 1.00 80.25 101 ASN A N 1
ATOM 805 C CA . ASN A 1 101 ? -31.703 3.670 22.074 1.00 80.25 101 ASN A CA 1
ATOM 806 C C . ASN A 1 101 ? -33.004 4.133 21.401 1.00 80.25 101 ASN A C 1
ATOM 808 O O . ASN A 1 101 ? -33.031 5.223 20.837 1.00 80.25 101 ASN A O 1
ATOM 812 N N . THR A 1 102 ? -34.087 3.362 21.531 1.00 78.19 102 THR A N 1
ATOM 813 C CA . THR A 1 102 ? -35.422 3.689 20.996 1.00 78.19 102 THR A CA 1
ATOM 814 C C . THR A 1 102 ? -36.289 4.515 21.974 1.00 78.19 102 THR A C 1
ATOM 816 O O . THR A 1 102 ? -37.459 4.769 21.703 1.00 78.19 102 THR A O 1
ATOM 819 N N . ASP A 1 103 ? -35.722 4.971 23.101 1.00 70.56 103 ASP A N 1
ATOM 820 C CA . ASP A 1 103 ? -36.378 5.812 24.123 1.00 70.56 103 ASP A CA 1
ATOM 821 C C . ASP A 1 103 ? -37.744 5.270 24.604 1.00 70.56 103 ASP A C 1
ATOM 823 O O . ASP A 1 103 ? -38.730 6.000 24.735 1.00 70.56 103 ASP A O 1
ATOM 827 N N . GLU A 1 104 ? -37.819 3.966 24.899 1.00 76.31 104 GLU A N 1
ATOM 828 C CA . GLU A 1 104 ? -39.042 3.361 25.439 1.00 76.31 104 GLU A CA 1
ATOM 829 C C . GLU A 1 104 ? -39.521 4.060 26.736 1.00 76.31 104 GLU A C 1
ATOM 831 O O . GLU A 1 104 ? -38.704 4.390 27.602 1.00 76.31 104 GLU A O 1
ATOM 836 N N . PRO A 1 105 ? -40.843 4.210 26.970 1.00 77.69 105 PRO A N 1
ATOM 837 C CA . PRO A 1 105 ? -41.368 4.914 28.145 1.00 77.69 105 PRO A CA 1
ATOM 838 C C . PRO A 1 105 ? -40.883 4.335 29.480 1.00 77.69 105 PRO A C 1
ATOM 840 O O . PRO A 1 105 ? -40.588 5.079 30.414 1.00 77.69 105 PRO A O 1
ATOM 843 N N . SER A 1 106 ? -40.769 3.006 29.577 1.00 77.56 106 SER A N 1
ATOM 844 C CA . SER A 1 106 ? -40.241 2.329 30.769 1.00 77.56 106 SER A CA 1
ATOM 845 C C . SER A 1 106 ? -38.741 2.567 30.957 1.00 77.56 106 SER A C 1
ATOM 847 O O . SER A 1 106 ? -38.275 2.646 32.093 1.00 77.56 106 SER A O 1
ATOM 849 N N . MET A 1 107 ? -37.994 2.741 29.865 1.00 81.69 107 MET A N 1
ATOM 850 C CA . MET A 1 107 ? -36.575 3.084 29.902 1.00 81.69 107 MET A CA 1
ATOM 851 C C . MET A 1 107 ? -36.355 4.538 30.321 1.00 81.69 107 MET A C 1
ATOM 853 O O . MET A 1 107 ? -35.442 4.790 31.100 1.00 81.69 107 MET A O 1
ATOM 857 N N . LEU A 1 108 ? -37.216 5.471 29.898 1.00 77.44 108 LEU A N 1
ATOM 858 C CA . LEU A 1 108 ? -37.134 6.897 30.252 1.00 77.44 108 LEU A CA 1
ATOM 859 C C . LEU A 1 108 ? -37.319 7.174 31.754 1.00 77.44 108 LEU A C 1
ATOM 861 O O . LEU A 1 108 ? -36.770 8.136 32.290 1.00 77.44 108 LEU A O 1
ATOM 865 N N . VAL A 1 109 ? -38.063 6.316 32.460 1.00 80.75 109 VAL A N 1
ATOM 866 C CA . VAL A 1 109 ? -38.205 6.397 33.926 1.00 80.75 109 VAL A CA 1
ATOM 867 C C . VAL A 1 109 ? -36.880 6.083 34.631 1.00 80.75 109 VAL A C 1
ATOM 869 O O . VAL A 1 109 ? -36.584 6.666 35.672 1.00 80.75 109 VAL A O 1
ATOM 872 N N . LEU A 1 110 ? -36.078 5.178 34.063 1.00 78.56 110 LEU A N 1
ATOM 873 C CA . LEU A 1 110 ? -34.794 4.739 34.622 1.00 78.56 110 LEU A CA 1
ATOM 874 C C . LEU A 1 110 ? -33.611 5.574 34.101 1.00 78.56 110 LEU A C 1
ATOM 876 O O . LEU A 1 110 ? -32.638 5.822 34.814 1.00 78.56 110 LEU A O 1
ATOM 880 N N . LEU A 1 111 ? -33.687 6.011 32.846 1.00 77.62 111 LEU A N 1
ATOM 881 C CA . LEU A 1 111 ? -32.714 6.839 32.149 1.00 77.62 111 LEU A CA 1
ATOM 882 C C . LEU A 1 111 ? -33.395 8.155 31.789 1.00 77.62 111 LEU A C 1
ATOM 884 O O . LEU A 1 111 ? -34.161 8.210 30.838 1.00 77.62 111 LEU A O 1
ATOM 888 N N . GLY A 1 112 ? -33.088 9.240 32.502 1.00 72.31 112 GLY A N 1
ATOM 889 C CA . GLY A 1 112 ? -33.530 10.566 32.051 1.00 72.31 112 GLY A CA 1
ATOM 890 C C . GLY A 1 112 ? -33.086 10.842 30.603 1.00 72.31 112 GLY A C 1
ATOM 891 O O . GLY A 1 112 ? -32.054 10.317 30.177 1.00 72.31 112 GLY A O 1
ATOM 892 N N . GLU A 1 113 ? -33.822 11.700 29.883 1.00 67.38 113 GLU A N 1
ATOM 893 C CA . GLU A 1 113 ? -33.761 11.920 28.416 1.00 67.38 113 GLU A CA 1
ATOM 894 C C . GLU A 1 113 ? -32.356 12.122 27.804 1.00 67.38 113 GLU A C 1
ATOM 896 O O . GLU A 1 113 ? -32.179 11.985 26.603 1.00 67.38 113 GLU A O 1
ATOM 901 N N . ASN A 1 114 ? -31.320 12.414 28.598 1.00 69.69 114 ASN A N 1
ATOM 902 C CA . ASN A 1 114 ? -29.944 12.611 28.125 1.00 69.69 114 ASN A CA 1
ATOM 903 C C . ASN A 1 114 ? -28.892 11.883 28.978 1.00 69.69 114 ASN A C 1
ATOM 905 O O . ASN A 1 114 ? -27.809 12.406 29.268 1.00 69.69 114 ASN A O 1
ATOM 909 N N . ALA A 1 115 ? -29.200 10.666 29.428 1.00 78.00 115 ALA A N 1
ATOM 910 C CA . ALA A 1 115 ? -28.247 9.853 30.174 1.00 78.00 115 ALA A CA 1
ATOM 911 C C . ALA A 1 115 ? -26.962 9.595 29.358 1.00 78.00 115 ALA A C 1
ATOM 913 O O . ALA A 1 115 ? -27.007 9.116 28.223 1.00 78.00 115 ALA A O 1
ATOM 914 N N . ARG A 1 116 ? -25.799 9.885 29.962 1.00 82.19 116 ARG A N 1
ATOM 915 C CA . ARG A 1 116 ? -24.476 9.582 29.384 1.00 82.19 116 ARG A CA 1
ATOM 916 C C . ARG A 1 116 ? -24.337 8.080 29.122 1.00 82.19 116 ARG A C 1
ATOM 918 O O . ARG A 1 116 ? -24.831 7.279 29.914 1.00 82.19 116 ARG A O 1
ATOM 925 N N . LEU A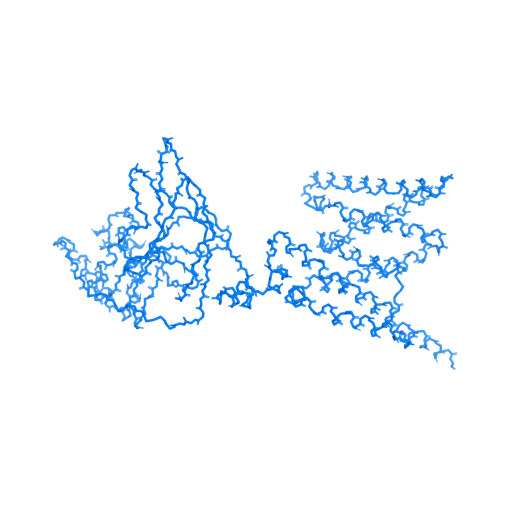 1 117 ? -23.569 7.711 28.095 1.00 81.88 117 LEU A N 1
ATOM 926 C CA . LEU A 1 117 ? -23.311 6.312 27.723 1.00 81.88 117 LEU A CA 1
ATOM 927 C C . LEU A 1 117 ? -22.856 5.447 28.912 1.00 81.88 117 LEU A C 1
ATOM 929 O O . LEU A 1 117 ? -23.352 4.342 29.085 1.00 81.88 117 LEU A O 1
ATOM 933 N N . SER A 1 118 ? -21.994 5.976 29.785 1.00 81.38 118 SER A N 1
ATOM 934 C CA . SER A 1 118 ? -21.530 5.255 30.976 1.00 81.38 118 SER A CA 1
ATOM 935 C C . SER A 1 118 ? -22.672 4.857 31.919 1.00 81.38 118 SER A C 1
ATOM 937 O O . SER A 1 118 ? -22.701 3.730 32.398 1.00 81.38 118 SER A O 1
ATOM 939 N N . LYS A 1 119 ? -23.648 5.751 32.138 1.00 84.31 119 LYS A N 1
ATOM 940 C CA . LYS A 1 119 ? -24.836 5.470 32.961 1.00 84.31 119 LYS A CA 1
ATOM 941 C C . LYS A 1 119 ? -25.775 4.472 32.283 1.00 84.31 119 LYS A C 1
ATOM 943 O O . LYS A 1 119 ? -26.373 3.647 32.963 1.00 84.31 119 LYS A O 1
ATOM 948 N N . ARG A 1 120 ? -25.894 4.541 30.951 1.00 87.69 120 ARG A N 1
ATOM 949 C CA . ARG A 1 120 ? -26.686 3.586 30.159 1.00 87.69 120 ARG A CA 1
ATOM 950 C C . ARG A 1 120 ? -26.120 2.172 30.297 1.00 87.69 120 ARG A C 1
ATOM 952 O O . ARG A 1 120 ? -26.861 1.253 30.622 1.00 87.69 120 ARG A O 1
ATOM 959 N N . ILE A 1 121 ? -24.803 2.019 30.144 1.00 88.06 121 ILE A N 1
ATOM 960 C CA . ILE A 1 121 ? -24.117 0.728 30.298 1.00 88.06 121 ILE A CA 1
ATOM 961 C C . ILE A 1 121 ? -24.230 0.207 31.742 1.00 88.06 121 ILE A C 1
ATOM 963 O O . ILE A 1 121 ? -24.493 -0.978 31.932 1.00 88.06 121 ILE A O 1
ATOM 967 N N . GLU A 1 122 ? -24.089 1.069 32.755 1.00 87.62 122 GLU A N 1
ATOM 968 C CA . GLU A 1 122 ? -24.264 0.685 34.166 1.00 87.62 122 GLU A CA 1
ATOM 969 C C . GLU A 1 122 ? -25.687 0.170 34.446 1.00 87.62 122 GLU A C 1
ATOM 971 O O . GLU A 1 122 ? -25.869 -0.873 35.075 1.00 87.62 122 GLU A O 1
ATOM 976 N N . LEU A 1 123 ? -26.717 0.862 33.944 1.00 89.31 123 LEU A N 1
ATOM 977 C CA . LEU A 1 123 ? -28.097 0.395 34.072 1.00 89.31 123 LEU A CA 1
ATOM 978 C C . LEU A 1 123 ? -28.316 -0.916 33.310 1.00 89.31 123 LEU A C 1
ATOM 980 O O . LEU A 1 123 ? -28.966 -1.819 33.835 1.00 89.31 123 LEU A O 1
ATOM 984 N N . ALA A 1 124 ? -27.753 -1.042 32.105 1.00 90.12 124 ALA A N 1
ATOM 985 C CA . ALA A 1 124 ? -27.827 -2.269 31.322 1.00 90.12 124 ALA A CA 1
ATOM 986 C C . ALA A 1 124 ? -27.257 -3.458 32.090 1.00 90.12 124 ALA A C 1
ATOM 988 O O . ALA A 1 124 ? -27.885 -4.512 32.143 1.00 90.12 124 ALA A O 1
ATOM 989 N N . GLN A 1 125 ? -26.115 -3.272 32.750 1.00 90.25 125 GLN A N 1
ATOM 990 C CA . GLN A 1 125 ? -25.510 -4.296 33.589 1.00 90.25 125 GLN A CA 1
ATOM 991 C C . GLN A 1 125 ? -26.436 -4.705 34.743 1.00 90.25 125 GLN A C 1
ATOM 993 O O . GLN A 1 125 ? -26.620 -5.898 34.982 1.00 90.25 125 GLN A O 1
ATOM 998 N N . LYS A 1 126 ? -27.070 -3.739 35.423 1.00 90.19 126 LYS A N 1
ATOM 999 C CA . LYS A 1 126 ? -28.020 -4.016 36.515 1.00 90.19 126 LYS A CA 1
ATOM 1000 C C . LYS A 1 126 ? -29.251 -4.782 36.020 1.00 90.19 126 LYS A C 1
ATOM 1002 O O . LYS A 1 126 ? -29.617 -5.800 36.599 1.00 90.19 126 LYS A O 1
ATOM 1007 N N . LEU A 1 127 ? -29.880 -4.336 34.935 1.00 90.62 127 LEU A N 1
ATOM 1008 C CA . LEU A 1 127 ? -31.059 -5.004 34.368 1.00 90.62 127 LEU A CA 1
ATOM 1009 C C . LEU A 1 127 ? -30.726 -6.418 33.867 1.00 90.62 127 LEU A C 1
ATOM 1011 O O . LEU A 1 127 ? -31.481 -7.360 34.105 1.00 90.62 127 LEU A O 1
ATOM 1015 N N . LEU A 1 128 ? -29.557 -6.601 33.247 1.00 91.56 128 LEU A N 1
ATOM 1016 C CA . LEU A 1 128 ? -29.082 -7.921 32.837 1.00 91.56 128 LEU A CA 1
ATOM 1017 C C . LEU A 1 128 ? -28.824 -8.827 34.037 1.00 91.56 128 LEU A C 1
ATOM 1019 O O . LEU A 1 128 ? -29.288 -9.967 34.025 1.00 91.56 128 LEU A O 1
ATOM 1023 N N . ALA A 1 129 ? -28.179 -8.317 35.087 1.00 90.56 129 ALA A N 1
ATOM 1024 C CA . ALA A 1 129 ? -27.964 -9.062 36.322 1.00 90.56 129 ALA A CA 1
ATOM 1025 C C . ALA A 1 129 ? -29.290 -9.495 36.966 1.00 90.56 129 ALA A C 1
ATOM 1027 O O . ALA A 1 129 ? -29.434 -10.652 37.360 1.00 90.56 129 ALA A O 1
ATOM 1028 N N . TYR A 1 130 ? -30.290 -8.609 36.988 1.00 89.75 130 TYR A N 1
ATOM 1029 C CA . TYR A 1 130 ? -31.640 -8.923 37.464 1.00 89.75 130 TYR A CA 1
ATOM 1030 C C . TYR A 1 130 ? -32.312 -10.033 36.635 1.00 89.75 130 TYR A C 1
ATOM 1032 O O . TYR A 1 130 ? -32.985 -10.900 37.182 1.00 89.75 130 TYR A O 1
ATOM 1040 N N . SER A 1 131 ? -32.054 -10.071 35.323 1.00 88.88 131 SER A N 1
ATOM 1041 C CA . SER A 1 131 ? -32.537 -11.120 34.410 1.00 88.88 131 SER A CA 1
ATOM 1042 C C . SER A 1 131 ? -31.715 -12.426 34.423 1.00 88.88 131 SER A C 1
ATOM 1044 O O . SER A 1 131 ? -31.931 -13.300 33.573 1.00 88.88 131 SER A O 1
ATOM 1046 N N . GLY A 1 132 ? -30.753 -12.553 35.349 1.00 88.06 132 GLY A N 1
ATOM 1047 C CA . GLY A 1 132 ? -29.867 -13.713 35.491 1.00 88.06 132 GLY A CA 1
ATOM 1048 C C . GLY A 1 132 ? -28.726 -13.781 34.468 1.00 88.06 132 GLY A C 1
ATOM 1049 O O . GLY A 1 132 ? -28.158 -14.848 34.251 1.00 88.06 132 GLY A O 1
ATOM 1050 N N . VAL A 1 133 ? -28.397 -12.671 33.802 1.00 90.62 133 VAL A N 1
ATOM 1051 C CA . VAL A 1 133 ? -27.339 -12.597 32.785 1.00 90.62 133 VAL A CA 1
ATOM 1052 C C . VAL A 1 133 ? -26.071 -11.989 33.381 1.00 90.62 133 VAL A C 1
ATOM 1054 O O . VAL A 1 133 ? -26.041 -10.817 33.759 1.00 90.62 133 VAL A O 1
ATOM 1057 N N . HIS A 1 134 ? -24.984 -12.764 33.404 1.00 91.06 134 HIS A N 1
ATOM 1058 C CA . HIS A 1 134 ? -23.670 -12.255 33.797 1.00 91.06 134 HIS A CA 1
ATOM 1059 C C . HIS A 1 134 ? -23.154 -11.253 32.761 1.00 91.06 134 HIS A C 1
ATOM 1061 O O . HIS A 1 134 ? -22.974 -11.579 31.582 1.00 91.06 134 HIS A O 1
ATOM 1067 N N . SER A 1 135 ? -22.875 -10.036 33.220 1.00 91.12 135 SER A N 1
ATOM 1068 C CA . SER A 1 135 ? -22.360 -8.964 32.378 1.00 91.12 135 SER A CA 1
ATOM 1069 C C . SER A 1 135 ? -21.308 -8.123 33.098 1.00 91.12 135 SER A C 1
ATOM 1071 O O . SER A 1 135 ? -21.291 -8.029 34.327 1.00 91.12 135 SER A O 1
ATOM 1073 N N . LYS A 1 136 ? -20.397 -7.533 32.322 1.00 88.50 136 LYS A N 1
ATOM 1074 C CA . LYS A 1 136 ? -19.371 -6.608 32.817 1.00 88.50 136 LYS A CA 1
ATOM 1075 C C . LYS A 1 136 ? -19.104 -5.490 31.827 1.00 88.50 136 LYS A C 1
ATOM 1077 O O . LYS A 1 136 ? -19.222 -5.674 30.613 1.00 88.50 136 LYS A O 1
ATOM 1082 N N . THR A 1 137 ? -18.709 -4.346 32.357 1.00 88.94 137 THR A N 1
ATOM 1083 C CA . THR A 1 137 ? -18.196 -3.220 31.585 1.00 88.94 137 THR A CA 1
ATOM 1084 C C . THR A 1 137 ? -16.819 -3.567 31.019 1.00 88.94 137 THR A C 1
ATOM 1086 O O . THR A 1 137 ? -16.080 -4.395 31.559 1.00 88.94 137 THR A O 1
ATOM 1089 N N . ALA A 1 138 ? -16.471 -3.000 29.870 1.00 88.50 138 ALA A N 1
ATOM 1090 C CA . ALA A 1 138 ? -15.126 -3.111 29.329 1.00 88.50 138 ALA A CA 1
ATOM 1091 C C . ALA A 1 138 ? -14.752 -1.847 28.568 1.00 88.50 138 ALA A C 1
ATOM 1093 O O . ALA A 1 138 ? -15.594 -1.209 27.939 1.00 88.50 138 ALA A O 1
ATOM 1094 N N . GLN A 1 139 ? -13.474 -1.498 28.597 1.00 88.94 139 GLN A N 1
ATOM 1095 C CA . GLN A 1 139 ? -12.940 -0.358 27.869 1.00 88.94 139 GLN A CA 1
ATOM 1096 C C . GLN A 1 139 ? -11.942 -0.843 26.832 1.00 88.94 139 GLN A C 1
ATOM 1098 O O . GLN A 1 139 ? -11.068 -1.669 27.105 1.00 88.94 139 GLN A O 1
ATOM 1103 N N . GLY A 1 140 ? -12.076 -0.343 25.612 1.00 89.62 140 GLY A N 1
ATOM 1104 C CA . GLY A 1 140 ? -11.291 -0.831 24.496 1.00 89.62 140 GLY A CA 1
ATOM 1105 C C . GLY A 1 140 ? -11.204 0.139 23.337 1.00 89.62 140 GLY A C 1
ATOM 1106 O O . GLY A 1 140 ? -11.749 1.241 23.349 1.00 89.62 140 GLY A O 1
ATOM 1107 N N . LEU A 1 141 ? -10.515 -0.311 22.301 1.00 90.00 141 LEU A N 1
ATOM 1108 C CA . LEU A 1 141 ? -10.301 0.438 21.081 1.00 90.00 141 LEU A CA 1
ATOM 1109 C C . LEU A 1 141 ? -10.622 -0.438 19.876 1.00 90.00 141 LEU A C 1
ATOM 1111 O O . LEU A 1 141 ? -10.006 -1.490 19.675 1.00 90.00 141 LEU A O 1
ATOM 1115 N N . MET A 1 142 ? -11.580 0.008 19.063 1.00 88.62 142 MET A N 1
ATOM 1116 C CA . MET A 1 142 ? -11.839 -0.609 17.767 1.00 88.62 142 MET A CA 1
ATOM 1117 C C . MET A 1 142 ? -10.664 -0.382 16.824 1.00 88.62 142 MET A C 1
ATOM 1119 O O . MET A 1 142 ? -10.277 0.756 16.547 1.00 88.62 142 MET A O 1
ATOM 1123 N N . LEU A 1 143 ? -10.152 -1.475 16.274 1.00 87.06 143 LEU A N 1
ATOM 1124 C CA . LEU A 1 143 ? -9.038 -1.464 15.346 1.00 87.06 143 LEU A CA 1
ATOM 1125 C C . LEU A 1 143 ? -9.483 -0.928 13.990 1.00 87.06 143 LEU A C 1
ATOM 1127 O O . LEU A 1 143 ? -10.233 -1.570 13.256 1.00 87.06 143 LEU A O 1
ATOM 1131 N N . ARG A 1 144 ? -8.992 0.266 13.653 1.00 83.69 144 ARG A N 1
ATOM 1132 C CA . ARG A 1 144 ? -9.177 0.898 12.344 1.00 83.69 144 ARG A CA 1
ATOM 1133 C C . ARG A 1 144 ? -7.824 1.377 11.835 1.00 83.69 144 ARG A C 1
ATOM 1135 O O . ARG A 1 144 ? -7.077 2.014 12.576 1.00 83.69 144 ARG A O 1
ATOM 1142 N N . ASP A 1 145 ? -7.510 1.049 10.585 1.00 80.19 145 ASP A N 1
ATOM 1143 C CA . ASP A 1 145 ? -6.227 1.420 9.987 1.00 80.19 145 ASP A CA 1
ATOM 1144 C C . ASP A 1 145 ? -6.074 2.950 9.903 1.00 80.19 145 ASP A C 1
ATOM 1146 O O . ASP A 1 145 ? -7.038 3.665 9.625 1.00 80.19 145 ASP A O 1
ATOM 1150 N N . ARG A 1 146 ? -4.854 3.438 10.157 1.00 77.19 146 ARG A N 1
ATOM 1151 C CA . ARG A 1 146 ? -4.439 4.851 10.061 1.00 77.19 146 ARG A CA 1
ATOM 1152 C C . ARG A 1 146 ? -5.295 5.864 10.838 1.00 77.19 146 ARG A C 1
ATOM 1154 O O . ARG A 1 146 ? -5.292 7.052 10.513 1.00 77.19 146 ARG A O 1
ATOM 1161 N N . LYS A 1 147 ? -5.989 5.447 11.900 1.00 77.44 147 LYS A N 1
ATOM 1162 C CA . LYS A 1 147 ? -6.801 6.356 12.723 1.00 77.44 147 LYS A CA 1
ATOM 1163 C C . LYS A 1 147 ? -5.955 7.005 13.824 1.00 77.44 147 LYS A C 1
ATOM 1165 O O . LYS A 1 147 ? -5.250 6.318 14.560 1.00 77.44 147 LYS A O 1
ATOM 1170 N N . ARG A 1 148 ? -6.031 8.332 13.950 1.00 83.25 148 ARG A N 1
ATOM 1171 C CA . ARG A 1 148 ? -5.325 9.126 14.975 1.00 83.25 148 ARG A CA 1
ATOM 1172 C C . ARG A 1 148 ? -6.309 9.728 15.973 1.00 83.25 148 ARG A C 1
ATOM 1174 O O . ARG A 1 148 ? -7.501 9.805 15.685 1.00 83.25 148 ARG A O 1
ATOM 1181 N N . ASN A 1 149 ? -5.797 10.159 17.126 1.00 81.69 149 ASN A N 1
ATOM 1182 C CA . ASN A 1 149 ? -6.542 10.903 18.149 1.00 81.69 149 ASN A CA 1
ATOM 1183 C C . ASN A 1 149 ? -7.888 10.259 18.552 1.00 81.69 149 ASN A C 1
ATOM 1185 O O . ASN A 1 149 ? -8.903 10.930 18.729 1.00 81.69 149 ASN A O 1
ATOM 1189 N N . THR A 1 150 ? -7.925 8.930 18.639 1.00 85.81 150 THR A N 1
ATOM 1190 C CA . THR A 1 150 ? -9.154 8.184 18.929 1.00 85.81 150 THR A CA 1
ATOM 1191 C C . THR A 1 150 ? -9.339 8.060 20.446 1.00 85.81 150 THR A C 1
ATOM 1193 O O . THR A 1 150 ? -8.393 7.642 21.115 1.00 85.81 150 THR A O 1
ATOM 1196 N N . PRO A 1 151 ? -10.505 8.432 21.012 1.00 88.75 151 PRO A N 1
ATOM 1197 C CA . PRO A 1 151 ? -10.802 8.183 22.424 1.00 88.75 151 PRO A CA 1
ATOM 1198 C C . PRO A 1 151 ? -10.968 6.686 22.704 1.00 88.75 151 PRO A C 1
ATOM 1200 O O . PRO A 1 151 ? -11.302 5.914 21.801 1.00 88.75 151 PRO A O 1
ATOM 1203 N N . ILE A 1 152 ? -10.787 6.295 23.966 1.00 88.50 152 ILE A N 1
ATOM 1204 C CA . ILE A 1 152 ? -11.206 4.972 24.436 1.00 88.50 152 ILE A CA 1
ATOM 1205 C C . ILE A 1 152 ? -12.732 4.840 24.325 1.00 88.50 152 ILE A C 1
ATOM 1207 O O . ILE A 1 152 ? -13.461 5.809 24.538 1.00 88.50 152 ILE A O 1
ATOM 1211 N N . GLN A 1 153 ? -13.209 3.655 23.963 1.00 87.94 153 GLN A N 1
ATOM 1212 C CA . GLN A 1 153 ? -14.631 3.341 23.845 1.00 87.94 153 GLN A CA 1
ATOM 1213 C C . GLN A 1 153 ? -15.052 2.391 24.967 1.00 87.94 153 GLN A C 1
ATOM 1215 O O . GLN A 1 153 ? -14.253 1.569 25.422 1.00 87.94 153 GLN A O 1
ATOM 1220 N N . GLN A 1 154 ? -16.303 2.519 25.403 1.00 88.31 154 GLN A N 1
ATOM 1221 C CA . GLN A 1 154 ? -16.914 1.640 26.395 1.00 88.31 154 GLN A CA 1
ATOM 1222 C C . GLN A 1 154 ? -17.755 0.577 25.693 1.00 88.31 154 GLN A C 1
ATOM 1224 O O . GLN A 1 154 ? -18.474 0.869 24.741 1.00 88.31 154 GLN A O 1
ATOM 1229 N N . PHE A 1 155 ? -17.660 -0.649 26.185 1.00 90.38 155 PHE A N 1
ATOM 1230 C CA . PHE A 1 155 ? -18.337 -1.824 25.662 1.00 90.38 155 PHE A CA 1
ATOM 1231 C C . PHE A 1 155 ? -19.030 -2.572 26.793 1.00 90.38 155 PHE A C 1
ATOM 1233 O O . PHE A 1 155 ? -18.606 -2.513 27.950 1.00 90.38 155 PHE A O 1
ATOM 1240 N N . LEU A 1 156 ? -20.060 -3.331 26.433 1.00 91.38 156 LEU A N 1
ATOM 1241 C CA . LEU A 1 156 ? -20.720 -4.267 27.331 1.00 91.38 156 LEU A CA 1
ATOM 1242 C C . LEU A 1 156 ? -20.265 -5.682 26.985 1.00 91.38 156 LEU A C 1
ATOM 1244 O O . LEU A 1 156 ? -20.251 -6.070 25.816 1.00 91.38 156 LEU A O 1
ATOM 1248 N N . ARG A 1 157 ? -19.887 -6.472 27.988 1.00 90.38 157 ARG A N 1
ATOM 1249 C CA . ARG A 1 157 ? -19.567 -7.887 27.802 1.00 90.38 157 ARG A CA 1
ATOM 1250 C C . ARG A 1 157 ? -20.589 -8.760 28.492 1.00 90.38 157 ARG A C 1
ATOM 1252 O O . ARG A 1 157 ? -20.960 -8.486 29.627 1.00 90.38 157 ARG A O 1
ATOM 1259 N N . VAL A 1 158 ? -20.986 -9.829 27.817 1.00 91.31 158 VAL A N 1
ATOM 1260 C CA . VAL A 1 158 ? -22.002 -10.777 28.278 1.00 91.31 158 VAL A CA 1
ATOM 1261 C C . VAL A 1 158 ? -21.440 -12.183 28.214 1.00 91.31 158 VAL A C 1
ATOM 1263 O O . VAL A 1 158 ? -20.747 -12.528 27.253 1.00 91.31 158 VAL A O 1
ATOM 1266 N N . TYR A 1 159 ? -21.717 -12.973 29.244 1.00 89.06 159 TYR A N 1
ATOM 1267 C CA . TYR A 1 159 ? -21.299 -14.365 29.304 1.00 89.06 159 TYR A CA 1
ATOM 1268 C C . TYR A 1 159 ? -22.386 -15.292 28.749 1.00 89.06 159 TYR A C 1
ATOM 1270 O O . TYR A 1 159 ? -23.544 -15.229 29.161 1.00 89.06 159 TYR A O 1
ATOM 1278 N N . GLU A 1 160 ? -22.013 -16.159 27.815 1.00 86.62 160 GLU A N 1
ATOM 1279 C CA . GLU A 1 160 ? -22.883 -17.144 27.170 1.00 86.62 160 GLU A CA 1
ATOM 1280 C C . GLU A 1 160 ? -22.028 -18.342 26.742 1.00 86.62 160 GLU A C 1
ATOM 1282 O O . GLU A 1 160 ? -20.957 -18.128 26.201 1.00 86.62 160 GLU A O 1
ATOM 1287 N N . GLN A 1 161 ? -22.465 -19.589 26.964 1.00 81.81 161 GLN A N 1
ATOM 1288 C CA . GLN A 1 161 ? -21.781 -20.801 26.456 1.00 81.81 161 GLN A CA 1
ATOM 1289 C C . GLN A 1 161 ? -20.256 -20.821 26.707 1.00 81.81 161 GLN A C 1
ATOM 1291 O O . GLN A 1 161 ? -19.455 -20.925 25.777 1.00 81.81 161 GLN A O 1
ATOM 1296 N N . ASP A 1 162 ? -19.848 -20.650 27.966 1.00 79.81 162 ASP A N 1
ATOM 1297 C CA . ASP A 1 162 ? -18.444 -20.559 28.389 1.00 79.81 162 ASP A CA 1
ATOM 1298 C C . ASP A 1 162 ? -17.642 -19.413 27.746 1.00 79.81 162 ASP A C 1
ATOM 1300 O O . ASP A 1 162 ? -16.411 -19.392 27.779 1.00 79.81 162 ASP A O 1
ATOM 1304 N N . ALA A 1 163 ? -18.320 -18.416 27.171 1.00 82.00 163 ALA A N 1
ATOM 1305 C CA . ALA A 1 163 ? -17.736 -17.361 26.363 1.00 82.00 163 ALA A CA 1
ATOM 1306 C C . ALA A 1 163 ? -18.156 -15.950 26.783 1.00 82.00 163 ALA A C 1
ATOM 1308 O O . ALA A 1 163 ? -19.332 -15.638 26.908 1.00 82.00 163 ALA A O 1
ATOM 1309 N N . TRP A 1 164 ? -17.183 -15.040 26.895 1.00 86.06 164 TRP A N 1
ATOM 1310 C CA . TRP A 1 164 ? -17.458 -13.607 27.010 1.00 86.06 164 TRP A CA 1
ATOM 1311 C C . TRP A 1 164 ? -17.551 -12.958 25.628 1.00 86.06 164 TRP A C 1
ATOM 1313 O O . TRP A 1 164 ? -16.531 -12.762 24.957 1.00 86.06 164 TRP A O 1
ATOM 1323 N N . HIS A 1 165 ? -18.756 -12.562 25.240 1.00 88.38 165 HIS A N 1
ATOM 1324 C CA . HIS A 1 165 ? -19.033 -11.814 24.019 1.00 88.38 165 HIS A CA 1
ATOM 1325 C C . HIS A 1 165 ? -18.994 -10.315 24.296 1.00 88.38 165 HIS A C 1
ATOM 1327 O O . HIS A 1 165 ? -19.532 -9.865 25.301 1.00 88.38 165 HIS A O 1
ATOM 1333 N N . THR A 1 166 ? -18.364 -9.543 23.411 1.00 89.75 166 THR A N 1
ATOM 1334 C CA . THR A 1 166 ? -18.305 -8.080 23.528 1.00 89.75 166 THR A CA 1
ATOM 1335 C C . THR A 1 166 ? -19.289 -7.442 22.560 1.00 89.75 166 THR A C 1
ATOM 1337 O O . THR A 1 166 ? -19.275 -7.766 21.373 1.00 89.75 166 THR A O 1
ATOM 1340 N N . ILE A 1 167 ? -20.120 -6.540 23.065 1.00 90.25 167 ILE A N 1
ATOM 1341 C CA . ILE A 1 167 ? -21.168 -5.834 22.332 1.00 90.25 167 ILE A CA 1
ATOM 1342 C C . ILE A 1 167 ? -20.828 -4.341 22.309 1.00 90.25 167 ILE A C 1
ATOM 1344 O O . ILE A 1 167 ? -20.426 -3.770 23.329 1.00 90.25 167 ILE A O 1
ATOM 1348 N N . ASP A 1 168 ? -20.970 -3.725 21.136 1.00 87.44 168 ASP A N 1
ATOM 1349 C CA . ASP A 1 168 ? -20.980 -2.269 21.011 1.00 87.44 168 ASP A CA 1
ATOM 1350 C C . ASP A 1 168 ? -22.316 -1.729 21.532 1.00 87.44 168 ASP A C 1
ATOM 1352 O O . ASP A 1 168 ? -23.368 -2.104 21.024 1.00 87.44 168 ASP A O 1
ATOM 1356 N N . ALA A 1 169 ? -22.277 -0.875 22.555 1.00 79.44 169 ALA A N 1
ATOM 1357 C CA . ALA A 1 169 ? -23.482 -0.305 23.155 1.00 79.44 169 ALA A CA 1
ATOM 1358 C C . ALA A 1 169 ? -24.135 0.791 22.291 1.00 79.44 169 ALA A C 1
ATOM 1360 O O . ALA A 1 169 ? -25.290 1.127 22.525 1.00 79.44 169 ALA A O 1
ATOM 1361 N N . LEU A 1 170 ? -23.403 1.365 21.329 1.00 77.75 170 LEU A N 1
ATOM 1362 C CA . LEU A 1 170 ? -23.911 2.406 20.429 1.00 77.75 170 LEU A CA 1
ATOM 1363 C C . LEU A 1 170 ? -24.475 1.821 19.136 1.00 77.75 170 LEU A C 1
ATOM 1365 O O . LEU A 1 170 ? -25.495 2.282 18.648 1.00 77.75 170 LEU A O 1
ATOM 1369 N N . GLU A 1 171 ? -23.781 0.838 18.569 1.00 77.88 171 GLU A N 1
ATOM 1370 C CA . GLU A 1 171 ? -24.121 0.248 17.265 1.00 77.88 171 GLU A CA 1
ATOM 1371 C C . GLU A 1 171 ? -24.849 -1.104 17.397 1.00 77.88 171 GLU A C 1
ATOM 1373 O O . GLU A 1 171 ? -25.200 -1.718 16.394 1.00 77.88 171 GLU A O 1
ATOM 1378 N N . GLU A 1 172 ? -25.021 -1.600 18.627 1.00 79.44 172 GLU A N 1
ATOM 1379 C CA . GLU A 1 172 ? -25.850 -2.764 18.974 1.00 79.44 172 GLU A CA 1
ATOM 1380 C C . GLU A 1 172 ? -25.494 -4.061 18.232 1.00 79.44 172 GLU A C 1
ATOM 1382 O O . GLU A 1 172 ? -26.348 -4.837 17.802 1.00 79.44 172 GLU A O 1
ATOM 1387 N N . TYR A 1 173 ? -24.201 -4.355 18.095 1.00 83.94 173 TYR A N 1
ATOM 1388 C CA . TYR A 1 173 ? -23.755 -5.615 17.500 1.00 83.94 173 TYR A CA 1
ATOM 1389 C C . TYR A 1 173 ? -22.608 -6.262 18.271 1.00 83.94 173 TYR A C 1
ATOM 1391 O O . TYR A 1 173 ? -21.828 -5.618 18.976 1.00 83.94 173 TYR A O 1
ATOM 1399 N N . VAL A 1 174 ? -22.483 -7.583 18.110 1.00 84.31 174 VAL A N 1
ATOM 1400 C CA . VAL A 1 174 ? -21.377 -8.351 18.694 1.00 84.31 174 VAL A CA 1
ATOM 1401 C C . VAL A 1 174 ? -20.104 -8.132 17.890 1.00 84.31 174 VAL A C 1
ATOM 1403 O O . VAL A 1 174 ? -20.014 -8.489 16.713 1.00 84.31 174 VAL A O 1
ATOM 1406 N N . ILE A 1 175 ? -19.086 -7.597 18.554 1.00 84.88 175 ILE A N 1
ATOM 1407 C CA . ILE A 1 175 ? -17.802 -7.281 17.944 1.00 84.88 175 ILE A CA 1
ATOM 1408 C C . ILE A 1 175 ? -16.965 -8.553 17.817 1.00 84.88 175 ILE A C 1
ATOM 1410 O O . ILE A 1 175 ? -16.768 -9.307 18.773 1.00 84.88 175 ILE A O 1
ATOM 1414 N N . GLN A 1 176 ? -16.412 -8.769 16.623 1.00 81.56 176 GLN A N 1
ATOM 1415 C CA . GLN A 1 176 ? -15.465 -9.854 16.394 1.00 81.56 176 GLN A CA 1
ATOM 1416 C C . GLN A 1 176 ? -14.160 -9.600 17.172 1.00 81.56 176 GLN A C 1
ATOM 1418 O O . GLN A 1 176 ? -13.618 -8.493 17.101 1.00 81.56 176 GLN A O 1
ATOM 1423 N N . PRO A 1 177 ? -13.592 -10.609 17.857 1.00 75.50 177 PRO A N 1
ATOM 1424 C CA . PRO A 1 177 ? -12.419 -10.413 18.710 1.00 75.50 177 PRO A CA 1
ATOM 1425 C C . PRO A 1 177 ? -11.183 -9.826 18.004 1.00 75.50 177 PRO A C 1
ATOM 1427 O O . PRO A 1 177 ? -10.382 -9.149 18.635 1.00 75.50 177 PRO A O 1
ATOM 1430 N N . ASN A 1 178 ? -11.021 -10.062 16.700 1.00 77.31 178 ASN A N 1
ATOM 1431 C CA . ASN A 1 178 ? -9.907 -9.548 15.891 1.00 77.31 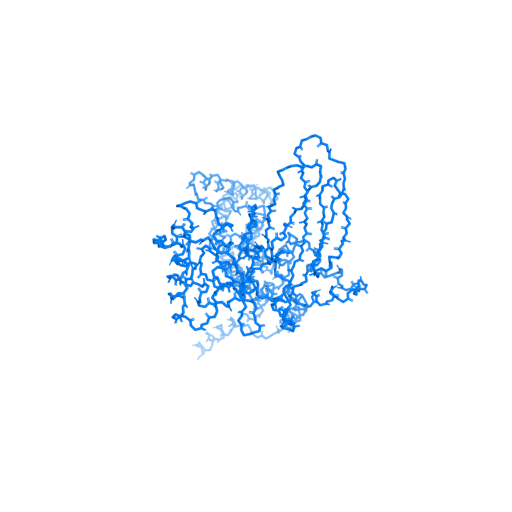178 ASN A CA 1
ATOM 1432 C C . ASN A 1 178 ? -10.061 -8.069 15.471 1.00 77.31 178 ASN A C 1
ATOM 1434 O O . ASN A 1 178 ? -9.154 -7.513 14.855 1.00 77.31 178 ASN A O 1
ATOM 1438 N N . ARG A 1 179 ? -11.196 -7.428 15.780 1.00 83.88 179 ARG A N 1
ATOM 1439 C CA . ARG A 1 179 ? -11.475 -6.013 15.477 1.00 83.88 179 ARG A CA 1
ATOM 1440 C C . ARG A 1 179 ? -11.360 -5.102 16.698 1.00 83.88 179 ARG A C 1
ATOM 1442 O O . ARG A 1 179 ? -11.593 -3.902 16.575 1.00 83.88 179 ARG A O 1
ATOM 1449 N N . LEU A 1 180 ? -11.004 -5.642 17.863 1.00 86.75 180 LEU A N 1
ATOM 1450 C CA . LEU A 1 180 ? -11.042 -4.927 19.135 1.00 86.75 180 LEU A CA 1
ATOM 1451 C C . LEU A 1 180 ? -9.829 -5.252 20.008 1.00 86.75 180 LEU A C 1
ATOM 1453 O O . LEU A 1 180 ? -9.435 -6.408 20.146 1.00 86.75 180 LEU A O 1
ATOM 1457 N N . ILE A 1 181 ? -9.286 -4.229 20.664 1.00 85.88 181 ILE A N 1
ATOM 1458 C CA . ILE A 1 181 ? -8.330 -4.378 21.766 1.00 85.88 181 ILE A CA 1
ATOM 1459 C C . ILE A 1 181 ? -9.006 -3.879 23.045 1.00 85.88 181 ILE A C 1
ATOM 1461 O O . ILE A 1 181 ? -9.287 -2.693 23.162 1.00 85.88 181 ILE A O 1
ATOM 1465 N N . LEU A 1 182 ? -9.262 -4.775 24.001 1.00 85.12 182 LEU A N 1
ATOM 1466 C CA . LEU A 1 182 ? -9.789 -4.433 25.333 1.00 85.12 182 LEU A CA 1
ATOM 1467 C C . LEU A 1 182 ? -8.644 -4.079 26.282 1.00 85.12 182 LEU A C 1
ATOM 1469 O O . LEU A 1 182 ? -7.805 -4.934 26.524 1.00 85.12 182 LEU A O 1
ATOM 1473 N N . PHE A 1 183 ? -8.553 -2.866 26.807 1.00 83.38 183 PHE A N 1
ATOM 1474 C CA . PHE A 1 183 ? -7.482 -2.515 27.751 1.00 83.38 183 PHE A CA 1
ATOM 1475 C C . PHE A 1 183 ? -7.829 -2.894 29.183 1.00 83.38 183 PHE A C 1
ATOM 1477 O O . PHE A 1 183 ? -6.942 -3.289 29.930 1.00 83.38 183 PHE A O 1
ATOM 1484 N N . GLN A 1 184 ? -9.110 -2.810 29.522 1.00 82.75 184 GLN A N 1
ATOM 1485 C CA . GLN A 1 184 ? -9.607 -3.017 30.869 1.00 82.75 184 GLN A CA 1
ATOM 1486 C C . GLN A 1 184 ? -10.999 -3.630 30.830 1.00 82.75 184 GLN A C 1
ATOM 1488 O O . GLN A 1 184 ? -11.780 -3.390 29.904 1.00 82.75 184 GLN A O 1
ATOM 1493 N N . GLU A 1 185 ? -11.302 -4.413 31.853 1.00 81.62 185 GLU A N 1
ATOM 1494 C CA . GLU A 1 185 ? -12.607 -5.012 32.080 1.00 81.62 185 GLU A CA 1
ATOM 1495 C C . GLU A 1 185 ? -13.036 -4.710 33.516 1.00 81.62 185 GLU A C 1
ATOM 1497 O O . GLU A 1 185 ? -12.212 -4.778 34.424 1.00 81.62 185 GLU A O 1
ATOM 1502 N N . GLY A 1 186 ? -14.314 -4.399 33.713 1.00 79.06 186 GLY A N 1
ATOM 1503 C CA . GLY A 1 186 ? -14.860 -3.944 34.986 1.00 79.06 186 GLY A CA 1
ATOM 1504 C C . GLY A 1 186 ? -14.790 -2.427 35.171 1.00 79.06 186 GLY A C 1
ATOM 1505 O O . GLY A 1 186 ? -14.531 -1.670 34.231 1.00 79.06 186 GLY A O 1
ATOM 1506 N N . ASP A 1 187 ? -15.042 -2.011 36.411 1.00 71.69 187 ASP A N 1
ATOM 1507 C CA . ASP A 1 187 ? -15.257 -0.607 36.790 1.00 71.69 187 ASP A CA 1
ATOM 1508 C C . ASP A 1 187 ? -13.997 0.095 37.311 1.00 71.69 187 ASP A C 1
ATOM 1510 O O . ASP A 1 187 ? -14.050 1.242 37.758 1.00 71.69 187 ASP A O 1
ATOM 1514 N N . GLU A 1 188 ? -12.850 -0.575 37.244 1.00 76.00 188 GLU A N 1
ATOM 1515 C CA . GLU A 1 188 ? -11.566 0.055 37.521 1.00 76.00 188 GLU A CA 1
ATOM 1516 C C . GLU A 1 188 ? -11.298 1.188 36.499 1.00 76.00 188 GLU A C 1
ATOM 1518 O O . GLU A 1 188 ? -11.750 1.126 35.350 1.00 76.00 188 GLU A O 1
ATOM 1523 N N . PRO A 1 189 ? -10.578 2.256 36.881 1.00 77.94 189 PRO A N 1
ATOM 1524 C CA . PRO A 1 189 ? -10.192 3.317 35.955 1.00 77.94 189 PRO A CA 1
ATOM 1525 C C . PRO A 1 189 ? -9.019 2.884 35.062 1.00 77.94 189 PRO A C 1
ATOM 1527 O O . PRO A 1 189 ? -8.089 2.220 35.511 1.00 77.94 189 PRO A O 1
ATOM 1530 N N . LEU A 1 190 ? -9.022 3.296 33.790 1.00 82.94 190 LEU A N 1
ATOM 1531 C CA . LEU A 1 190 ? -7.942 2.959 32.846 1.00 82.94 190 LEU A CA 1
ATOM 1532 C C . LEU A 1 190 ? -6.657 3.755 33.116 1.00 82.94 190 LEU A C 1
ATOM 1534 O O . LEU A 1 190 ? -5.563 3.345 32.729 1.00 82.94 190 LEU A O 1
ATOM 1538 N N . ILE A 1 191 ? -6.799 4.926 33.737 1.00 85.94 191 ILE A N 1
ATOM 1539 C CA . ILE A 1 191 ? -5.695 5.793 34.127 1.00 85.94 191 ILE A CA 1
ATOM 1540 C C . ILE A 1 191 ? -5.963 6.365 35.514 1.00 85.94 191 ILE A C 1
ATOM 1542 O O . ILE A 1 191 ? -7.022 6.937 35.772 1.00 85.94 191 ILE A O 1
ATOM 1546 N N . GLU A 1 192 ? -4.967 6.247 36.381 1.00 85.88 192 GLU A N 1
ATOM 1547 C CA . GLU A 1 192 ? -4.938 6.877 37.694 1.00 85.88 192 GLU A CA 1
ATOM 1548 C C . GLU A 1 192 ? -3.831 7.928 37.691 1.00 85.88 192 GLU A C 1
ATOM 1550 O O . GLU A 1 192 ? -2.709 7.666 37.254 1.00 85.88 192 GLU A O 1
ATOM 1555 N N . ILE A 1 193 ? -4.155 9.148 38.124 1.00 86.50 193 ILE A N 1
ATOM 1556 C CA . ILE A 1 193 ? -3.193 10.250 38.193 1.00 86.50 193 ILE A CA 1
ATOM 1557 C C . ILE A 1 193 ? -3.124 10.761 39.623 1.00 86.50 193 ILE A C 1
ATOM 1559 O O . ILE A 1 193 ? -4.128 11.184 40.192 1.00 86.50 193 ILE A O 1
ATOM 1563 N N . TYR A 1 194 ? -1.905 10.815 40.151 1.00 85.31 194 TYR A N 1
ATOM 1564 C CA . TYR A 1 194 ? -1.585 11.438 41.428 1.00 85.31 194 TYR A CA 1
ATOM 1565 C C . TYR A 1 194 ? -0.827 12.749 41.185 1.00 85.31 194 TYR A C 1
ATOM 1567 O O . TYR A 1 194 ? 0.088 12.802 40.367 1.00 85.31 194 TYR A O 1
ATOM 1575 N N . GLY A 1 195 ? -1.217 13.831 41.867 1.00 84.00 195 GLY A N 1
ATOM 1576 C CA . GLY A 1 195 ? -0.563 15.146 41.744 1.00 84.00 195 GLY A CA 1
ATOM 1577 C C . GLY A 1 195 ? -0.912 15.956 40.484 1.00 84.00 195 GLY A C 1
ATOM 1578 O O . GLY A 1 195 ? -0.387 17.051 40.301 1.00 84.00 195 GLY A O 1
ATOM 1579 N N . GLY A 1 196 ? -1.816 15.456 39.637 1.00 84.06 196 GLY A N 1
ATOM 1580 C CA . GLY A 1 196 ? -2.318 16.132 38.437 1.00 84.06 196 GLY A CA 1
ATOM 1581 C C . GLY A 1 196 ? -3.848 16.108 38.351 1.00 84.06 196 GLY A C 1
ATOM 1582 O O . GLY A 1 196 ? -4.524 15.538 39.202 1.00 84.06 196 GLY A O 1
ATOM 1583 N N . ARG A 1 197 ? -4.409 16.740 37.314 1.00 85.12 197 ARG A N 1
ATOM 1584 C CA . ARG A 1 197 ? -5.857 16.752 37.030 1.00 85.12 197 ARG A CA 1
ATOM 1585 C C . ARG A 1 197 ? -6.121 16.723 35.525 1.00 85.12 197 ARG A C 1
ATOM 1587 O O . ARG A 1 197 ? -5.249 17.110 34.754 1.00 85.12 197 ARG A O 1
ATOM 1594 N N . ASN A 1 198 ? -7.335 16.336 35.129 1.00 84.25 198 ASN A N 1
ATOM 1595 C CA . ASN A 1 198 ? -7.803 16.293 33.735 1.00 84.25 198 ASN A CA 1
ATOM 1596 C C . ASN A 1 198 ? -6.961 15.384 32.823 1.00 84.25 198 ASN A C 1
ATOM 1598 O O . ASN A 1 198 ? -6.503 15.800 31.761 1.00 84.25 198 ASN A O 1
ATOM 1602 N N . ALA A 1 199 ? -6.772 14.135 33.252 1.00 85.50 199 ALA A N 1
ATOM 1603 C CA . ALA A 1 199 ? -6.181 13.082 32.435 1.00 85.50 199 ALA A CA 1
ATOM 1604 C C . ALA A 1 199 ? -6.948 12.915 31.115 1.00 85.50 199 ALA A C 1
ATOM 1606 O O . ALA A 1 199 ? -8.162 12.712 31.132 1.00 85.50 199 ALA A O 1
ATOM 1607 N N . GLU A 1 200 ? -6.251 12.937 29.982 1.00 86.38 200 GLU A N 1
ATOM 1608 C CA . GLU A 1 200 ? -6.853 12.655 28.682 1.00 86.38 200 GLU A CA 1
ATOM 1609 C C . GLU A 1 200 ? -6.043 11.585 27.955 1.00 86.38 200 GLU A C 1
ATOM 1611 O O . GLU A 1 200 ? -4.840 11.735 27.742 1.00 86.38 200 GLU A O 1
ATOM 1616 N N . LEU A 1 201 ? -6.712 10.500 27.564 1.00 87.38 201 LEU A N 1
ATOM 1617 C CA . LEU A 1 201 ? -6.089 9.384 26.866 1.00 87.38 201 LEU A CA 1
ATOM 1618 C C . LEU A 1 201 ? -6.534 9.361 25.403 1.00 87.38 201 LEU A C 1
ATOM 1620 O O . LEU A 1 201 ? -7.726 9.270 25.094 1.00 87.38 201 LEU A O 1
ATOM 1624 N N . ARG A 1 202 ? -5.562 9.430 24.492 1.00 88.69 202 ARG A N 1
ATOM 1625 C CA . ARG A 1 202 ? -5.786 9.423 23.043 1.00 88.69 202 ARG A CA 1
ATOM 1626 C C . ARG A 1 202 ? -4.935 8.352 22.385 1.00 88.69 202 ARG A C 1
ATOM 1628 O O . ARG A 1 202 ? -3.738 8.249 22.636 1.00 88.69 202 ARG A O 1
ATOM 1635 N N . PHE A 1 203 ? -5.551 7.586 21.492 1.00 88.12 203 PHE A N 1
ATOM 1636 C CA . PHE A 1 203 ? -4.900 6.492 20.782 1.00 88.12 203 PHE A CA 1
ATOM 1637 C C . PHE A 1 203 ? -4.675 6.832 19.312 1.00 88.12 203 PHE A C 1
ATOM 1639 O O . PHE A 1 203 ? -5.504 7.474 18.663 1.00 88.12 203 PHE A O 1
ATOM 1646 N N . SER A 1 204 ? -3.561 6.349 18.770 1.00 85.31 204 SER A N 1
ATOM 1647 C CA . SER A 1 204 ? -3.291 6.346 17.334 1.00 85.31 204 SER A CA 1
ATOM 1648 C C . SER A 1 204 ? -2.901 4.938 16.907 1.00 85.31 204 SER A C 1
ATOM 1650 O O . SER A 1 204 ? -2.103 4.289 17.577 1.00 85.31 204 SER A O 1
ATOM 1652 N N . MET A 1 205 ? -3.484 4.468 15.809 1.00 85.75 205 MET A N 1
ATOM 1653 C CA . MET A 1 205 ? -3.370 3.092 15.335 1.00 85.75 205 MET A CA 1
ATOM 1654 C C . MET A 1 205 ? -2.857 3.059 13.898 1.00 85.75 205 MET A C 1
ATOM 1656 O O . MET A 1 205 ? -3.273 3.855 13.054 1.00 85.75 205 MET A O 1
ATOM 1660 N N . LEU A 1 206 ? -1.985 2.094 13.617 1.00 78.56 206 LEU A N 1
ATOM 1661 C CA . LEU A 1 206 ? -1.492 1.771 12.283 1.00 78.56 206 LEU A CA 1
ATOM 1662 C C . LEU A 1 206 ? -1.523 0.250 12.126 1.00 78.56 206 LEU A C 1
ATOM 1664 O O . LEU A 1 206 ? -1.049 -0.455 13.017 1.00 78.56 206 LEU A O 1
ATOM 1668 N N . ARG A 1 207 ? -2.095 -0.257 11.028 1.00 75.50 207 ARG A N 1
ATOM 1669 C CA . ARG A 1 207 ? -2.044 -1.689 10.722 1.00 75.50 207 ARG A CA 1
ATOM 1670 C C . ARG A 1 207 ? -0.784 -1.989 9.915 1.00 75.50 207 ARG A C 1
ATOM 1672 O O . ARG A 1 207 ? -0.564 -1.388 8.869 1.00 75.50 207 ARG A O 1
ATOM 1679 N N . GLU A 1 208 ? -0.003 -2.955 10.380 1.00 66.31 208 GLU A N 1
ATOM 1680 C CA . GLU A 1 208 ? 1.211 -3.430 9.715 1.00 66.31 208 GLU A CA 1
ATOM 1681 C C . GLU A 1 208 ? 1.043 -4.903 9.311 1.00 66.31 208 GLU A C 1
ATOM 1683 O O . GLU A 1 208 ? 0.489 -5.701 10.070 1.00 66.31 208 GLU A O 1
ATOM 1688 N N . TYR A 1 209 ? 1.484 -5.265 8.106 1.00 60.97 209 TYR A N 1
ATOM 1689 C CA . TYR A 1 209 ? 1.524 -6.654 7.645 1.00 60.97 209 TYR A CA 1
ATOM 1690 C C . TYR A 1 209 ? 2.941 -7.195 7.879 1.00 60.97 209 TYR A C 1
ATOM 1692 O O . TYR A 1 209 ? 3.874 -6.744 7.222 1.00 60.97 209 TYR A O 1
ATOM 1700 N N . ARG A 1 210 ? 3.113 -8.141 8.815 1.00 56.69 210 ARG A N 1
ATOM 1701 C CA . ARG A 1 210 ? 4.407 -8.794 9.101 1.00 56.69 210 ARG A CA 1
ATOM 1702 C C . ARG A 1 210 ? 4.382 -10.261 8.667 1.00 56.69 210 ARG A C 1
ATOM 1704 O O . ARG A 1 210 ? 3.359 -10.931 8.806 1.00 56.69 210 ARG A O 1
ATOM 1711 N N . ASN A 1 211 ? 5.510 -10.767 8.167 1.00 53.47 211 ASN A N 1
ATOM 1712 C CA . ASN A 1 211 ? 5.678 -12.187 7.850 1.00 53.47 211 ASN A CA 1
ATOM 1713 C C . ASN A 1 211 ? 5.731 -13.021 9.152 1.00 53.47 211 ASN A C 1
ATOM 1715 O O . ASN A 1 211 ? 6.411 -12.657 10.118 1.00 53.47 211 ASN A O 1
ATOM 1719 N N . ALA A 1 212 ? 5.014 -14.148 9.175 1.00 52.47 212 ALA A N 1
ATOM 1720 C CA . ALA A 1 212 ? 4.937 -15.062 10.312 1.00 52.47 212 ALA A CA 1
ATOM 1721 C C . ALA A 1 212 ? 6.313 -15.613 10.735 1.00 52.47 212 ALA A C 1
ATOM 1723 O O . ALA A 1 212 ? 6.549 -15.764 11.930 1.00 52.47 212 ALA A O 1
ATOM 1724 N N . LEU A 1 213 ? 7.238 -15.820 9.785 1.00 47.47 213 LEU A N 1
ATOM 1725 C CA . LEU A 1 213 ? 8.596 -16.315 10.057 1.00 47.47 213 LEU A CA 1
ATOM 1726 C C . LEU A 1 213 ? 9.450 -15.318 10.859 1.00 47.47 213 LEU A C 1
ATOM 1728 O O . LEU A 1 213 ? 10.081 -15.698 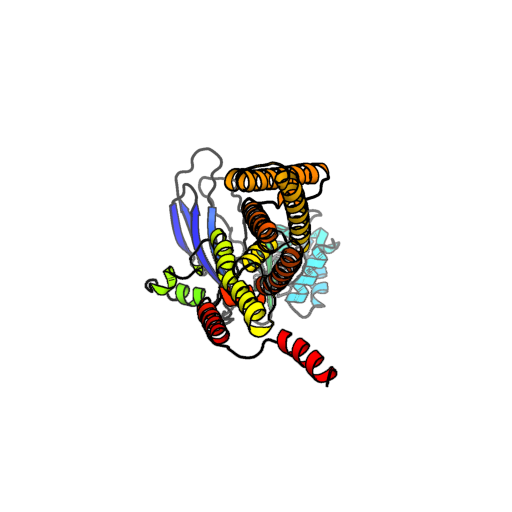11.844 1.00 47.47 213 LEU A O 1
ATOM 1732 N N . ALA A 1 214 ? 9.411 -14.031 10.499 1.00 52.38 214 ALA A N 1
ATOM 1733 C CA . ALA A 1 214 ? 10.107 -12.981 11.250 1.00 52.38 214 ALA A CA 1
ATOM 1734 C C . ALA A 1 214 ? 9.562 -12.869 12.686 1.00 52.38 214 ALA A C 1
ATOM 1736 O O . ALA A 1 214 ? 10.311 -12.680 13.640 1.00 52.38 214 ALA A O 1
ATOM 1737 N N . THR A 1 215 ? 8.252 -13.080 12.847 1.00 52.66 215 THR A N 1
ATOM 1738 C CA . THR A 1 215 ? 7.572 -13.011 14.146 1.00 52.66 215 THR A CA 1
ATOM 1739 C C . THR A 1 215 ? 7.890 -14.223 15.031 1.00 52.66 215 THR A C 1
ATOM 1741 O O . THR A 1 215 ? 8.064 -14.066 16.238 1.00 52.66 215 THR A O 1
ATOM 1744 N N . SER A 1 216 ? 8.002 -15.432 14.460 1.00 51.06 216 SER A N 1
ATOM 1745 C CA . SER A 1 216 ? 8.361 -16.639 15.218 1.00 51.06 216 SER A CA 1
ATOM 1746 C C . SER A 1 216 ? 9.774 -16.570 15.789 1.00 51.06 216 SER A C 1
ATOM 1748 O O . SER A 1 216 ? 9.975 -16.942 16.942 1.00 51.06 216 SER A O 1
ATOM 1750 N N . VAL A 1 217 ? 10.724 -16.031 15.027 1.00 52.50 217 VAL A N 1
ATOM 1751 C CA . VAL A 1 217 ? 12.131 -15.959 15.437 1.00 52.50 217 VAL A CA 1
ATOM 1752 C C . VAL A 1 217 ? 12.352 -14.863 16.490 1.00 52.50 217 VAL A C 1
ATOM 1754 O O . VAL A 1 217 ? 12.985 -15.112 17.513 1.00 52.50 217 VAL A O 1
ATOM 1757 N N . GLU A 1 218 ? 11.716 -13.697 16.326 1.00 53.03 218 GLU A N 1
ATOM 1758 C CA . GLU A 1 218 ? 11.725 -12.609 17.319 1.00 53.03 218 GLU A CA 1
ATOM 1759 C C . GLU A 1 218 ? 11.045 -13.037 18.639 1.00 53.03 218 GLU A C 1
ATOM 1761 O O . GLU A 1 218 ? 11.501 -12.708 19.735 1.00 53.03 218 GLU A O 1
ATOM 1766 N N . SER A 1 219 ? 9.985 -13.855 18.563 1.00 52.03 219 SER A N 1
ATOM 1767 C CA . SER A 1 219 ? 9.280 -14.372 19.745 1.00 52.03 219 SER A CA 1
ATOM 1768 C C . SER A 1 219 ? 10.054 -15.424 20.551 1.00 52.03 219 SER A C 1
ATOM 1770 O O . SER A 1 219 ? 9.708 -15.640 21.716 1.00 52.03 219 SER A O 1
ATOM 1772 N N . GLN A 1 220 ? 11.075 -16.048 19.948 1.00 48.66 220 GLN A N 1
ATOM 1773 C CA . GLN A 1 220 ? 11.937 -17.064 20.564 1.00 48.66 220 GLN A CA 1
ATOM 1774 C C . GLN A 1 220 ? 13.166 -16.470 21.269 1.00 48.66 220 GLN A C 1
ATOM 1776 O O . GLN A 1 220 ? 13.925 -17.217 21.878 1.00 48.66 220 GLN A O 1
ATOM 1781 N N . GLY A 1 221 ? 13.367 -15.145 21.227 1.00 45.38 221 GLY A N 1
ATOM 1782 C CA . GLY A 1 221 ? 14.490 -14.499 21.916 1.00 45.38 221 GLY A CA 1
ATOM 1783 C C . GLY A 1 221 ? 15.867 -14.905 21.378 1.00 45.38 221 GLY A C 1
ATOM 1784 O O . GLY A 1 221 ? 16.870 -14.683 22.052 1.00 45.38 221 GLY A O 1
ATOM 1785 N N . ILE A 1 222 ? 15.930 -15.486 20.175 1.00 47.44 222 ILE A N 1
ATOM 1786 C CA . ILE A 1 222 ? 17.186 -15.782 19.480 1.00 47.44 222 ILE A CA 1
ATOM 1787 C C . ILE A 1 222 ? 17.659 -14.466 18.856 1.00 47.44 222 ILE A C 1
ATOM 1789 O O . ILE A 1 222 ? 17.436 -14.193 17.681 1.00 47.44 222 ILE A O 1
ATOM 1793 N N . ALA A 1 223 ? 18.234 -13.612 19.701 1.00 43.12 223 ALA A N 1
ATOM 1794 C CA . ALA A 1 223 ? 18.759 -12.303 19.328 1.00 43.12 223 ALA A CA 1
ATOM 1795 C C . ALA A 1 223 ? 20.087 -12.378 18.549 1.00 43.12 223 ALA A C 1
ATOM 1797 O O . ALA A 1 223 ? 20.515 -11.370 18.012 1.00 43.12 223 ALA A O 1
ATOM 1798 N N . ASP A 1 224 ? 20.706 -13.557 18.430 1.00 43.19 224 ASP A N 1
ATOM 1799 C CA . ASP A 1 224 ? 22.016 -13.727 17.789 1.00 43.19 224 ASP A CA 1
ATOM 1800 C C . ASP A 1 224 ? 21.947 -14.685 16.599 1.00 43.19 224 ASP A C 1
ATOM 1802 O O . ASP A 1 224 ? 22.521 -15.775 16.597 1.00 43.19 224 ASP A O 1
ATOM 1806 N N . SER A 1 225 ? 21.258 -14.286 15.534 1.00 47.78 225 SER A N 1
ATOM 1807 C CA . SER A 1 225 ? 21.601 -14.842 14.229 1.00 47.78 225 SER A CA 1
ATOM 1808 C C . SER A 1 225 ? 21.881 -13.691 13.278 1.00 47.78 225 SER A C 1
ATOM 1810 O O . SER A 1 225 ? 20.978 -12.950 12.891 1.00 47.78 225 SER A O 1
ATOM 1812 N N . LEU A 1 226 ? 23.151 -13.573 12.885 1.00 50.19 226 LEU A N 1
ATOM 1813 C CA . LEU A 1 226 ? 23.662 -12.619 11.895 1.00 50.19 226 LEU A CA 1
ATOM 1814 C C . LEU A 1 226 ? 22.875 -12.650 10.568 1.00 50.19 226 LEU A C 1
ATOM 1816 O O . LEU A 1 226 ? 23.017 -11.756 9.752 1.00 50.19 226 LEU A O 1
ATOM 1820 N N . PHE A 1 227 ? 22.022 -13.647 10.331 1.00 53.19 227 PHE A N 1
ATOM 1821 C CA . PHE A 1 227 ? 21.160 -13.725 9.153 1.00 53.19 227 PHE A CA 1
ATOM 1822 C C . PHE A 1 227 ? 19.831 -12.949 9.290 1.00 53.19 227 PHE A C 1
ATOM 1824 O O . PHE A 1 227 ? 19.204 -12.658 8.274 1.00 53.19 227 PHE A O 1
ATOM 1831 N N . ILE A 1 228 ? 19.395 -12.582 10.506 1.00 50.91 228 ILE A N 1
ATOM 1832 C CA . ILE A 1 228 ? 18.141 -11.833 10.755 1.00 50.91 228 ILE A CA 1
ATOM 1833 C C . ILE A 1 228 ? 18.369 -10.322 10.650 1.00 50.91 228 ILE A C 1
ATOM 1835 O O . ILE A 1 228 ? 17.567 -9.630 10.017 1.00 50.91 228 ILE A O 1
ATOM 1839 N N . ASP A 1 229 ? 19.481 -9.822 11.196 1.00 49.28 229 ASP A N 1
ATOM 1840 C CA . ASP A 1 229 ? 19.854 -8.402 11.108 1.00 49.28 229 ASP A CA 1
ATOM 1841 C C . ASP A 1 229 ? 20.142 -7.968 9.662 1.00 49.28 229 ASP A C 1
ATOM 1843 O O . ASP A 1 229 ? 19.844 -6.836 9.281 1.00 49.28 229 ASP A O 1
ATOM 1847 N N . PHE A 1 230 ? 20.621 -8.896 8.824 1.00 52.12 230 PHE A N 1
ATOM 1848 C CA . PHE A 1 230 ? 20.830 -8.700 7.383 1.00 52.12 230 PHE A CA 1
ATOM 1849 C C . PHE A 1 230 ? 19.578 -8.960 6.523 1.00 52.12 230 PHE A C 1
ATOM 1851 O O . PHE A 1 230 ? 19.664 -8.982 5.293 1.00 52.12 230 PHE A O 1
ATOM 1858 N N . SER A 1 231 ? 18.403 -9.148 7.131 1.00 56.97 231 SER A N 1
ATOM 1859 C CA . SER A 1 231 ? 17.162 -9.318 6.376 1.00 56.97 231 SER A CA 1
ATOM 1860 C C . SER A 1 231 ? 16.564 -7.965 5.975 1.00 56.97 231 SER A C 1
ATOM 1862 O O . SER A 1 231 ? 16.488 -7.036 6.770 1.00 56.97 231 SER A O 1
ATOM 1864 N N . ILE A 1 232 ? 16.063 -7.856 4.742 1.00 54.28 232 ILE A N 1
ATOM 1865 C CA . ILE A 1 232 ? 15.408 -6.645 4.193 1.00 54.28 232 ILE A CA 1
ATOM 1866 C C . ILE A 1 232 ? 14.216 -6.187 5.070 1.00 54.28 232 ILE A C 1
ATOM 1868 O O . ILE A 1 232 ? 13.789 -5.036 5.014 1.00 54.28 232 ILE A O 1
ATOM 1872 N N . TYR A 1 233 ? 13.705 -7.078 5.923 1.00 56.41 233 TYR A N 1
ATOM 1873 C CA . TYR A 1 233 ? 12.598 -6.844 6.847 1.00 56.41 233 TYR A CA 1
ATOM 1874 C C . TYR A 1 233 ? 12.971 -6.050 8.105 1.00 56.41 233 TYR A C 1
ATOM 1876 O O . TYR A 1 233 ? 12.063 -5.574 8.786 1.00 56.41 233 TYR A O 1
ATOM 1884 N N . SER A 1 234 ? 14.263 -5.899 8.424 1.00 57.97 234 SER A N 1
ATOM 1885 C CA . SER A 1 234 ? 14.730 -5.053 9.534 1.00 57.97 234 SER A CA 1
ATOM 1886 C C . SER A 1 234 ? 14.756 -3.562 9.166 1.00 57.97 234 SER A C 1
ATOM 1888 O O . SER A 1 234 ? 14.811 -2.703 10.049 1.00 57.97 234 SER A O 1
ATOM 1890 N N . LEU A 1 235 ? 14.668 -3.238 7.869 1.00 58.97 235 LEU A N 1
ATOM 1891 C CA . LEU A 1 235 ? 14.714 -1.865 7.371 1.00 58.97 235 LEU A CA 1
ATOM 1892 C C . LEU A 1 235 ? 13.428 -1.093 7.713 1.00 58.97 235 LEU A C 1
ATOM 1894 O O . LEU A 1 235 ? 12.333 -1.663 7.669 1.00 58.97 235 LEU A O 1
ATOM 1898 N N . PRO A 1 236 ? 13.507 0.222 7.984 1.00 56.16 236 PRO A N 1
ATOM 1899 C CA . PRO A 1 236 ? 12.331 1.075 8.124 1.00 56.16 236 PRO A CA 1
ATOM 1900 C C . PRO A 1 236 ? 11.394 0.965 6.910 1.00 56.16 236 PRO A C 1
ATOM 1902 O O . PRO A 1 236 ? 11.847 0.905 5.769 1.00 56.16 236 PRO A O 1
ATOM 1905 N N . ILE A 1 237 ? 10.074 1.009 7.123 1.00 56.12 237 ILE A N 1
ATOM 1906 C CA . ILE A 1 237 ? 9.055 0.870 6.056 1.00 56.12 237 ILE A CA 1
ATOM 1907 C C . ILE A 1 237 ? 9.277 1.862 4.893 1.00 56.12 237 ILE A C 1
ATOM 1909 O O . ILE A 1 237 ? 9.017 1.532 3.736 1.00 56.12 237 ILE A O 1
ATOM 1913 N N . SER A 1 238 ? 9.795 3.061 5.179 1.00 55.69 238 SER A N 1
ATOM 1914 C CA . SER A 1 238 ? 10.152 4.068 4.167 1.00 55.69 238 SER A CA 1
ATOM 1915 C C . SER A 1 238 ? 11.272 3.625 3.219 1.00 55.69 238 SER A C 1
ATOM 1917 O O . SER A 1 238 ? 11.326 4.083 2.082 1.00 55.69 238 SER A O 1
ATOM 1919 N N . GLU A 1 239 ? 12.161 2.742 3.669 1.00 65.69 239 GLU A N 1
ATOM 1920 C CA . GLU A 1 239 ? 13.265 2.193 2.876 1.00 65.69 239 GLU A CA 1
ATOM 1921 C C . GLU A 1 239 ? 12.863 0.889 2.177 1.00 65.69 239 GLU A C 1
ATOM 1923 O O . GLU A 1 239 ? 13.308 0.617 1.058 1.00 65.69 239 GLU A O 1
ATOM 1928 N N . GLN A 1 240 ? 11.938 0.125 2.769 1.00 67.38 240 GLN A N 1
ATOM 1929 C CA . GLN A 1 240 ? 11.425 -1.119 2.188 1.00 67.38 240 GLN A CA 1
ATOM 1930 C C . GLN A 1 240 ? 10.752 -0.910 0.825 1.00 67.38 240 GLN A C 1
ATOM 1932 O O . GLN A 1 240 ? 10.921 -1.741 -0.065 1.00 67.38 240 GLN A O 1
ATOM 1937 N N . SER A 1 241 ? 10.029 0.198 0.610 1.00 70.00 241 SER A N 1
ATOM 1938 C CA . SER A 1 241 ? 9.418 0.487 -0.700 1.00 70.00 241 SER A CA 1
ATOM 1939 C C . SER A 1 241 ? 10.459 0.663 -1.806 1.00 70.00 241 SER A C 1
ATOM 1941 O O . SER A 1 241 ? 10.251 0.219 -2.935 1.00 70.00 241 SER A O 1
ATOM 1943 N N . THR A 1 242 ? 11.596 1.274 -1.474 1.00 77.31 242 THR A N 1
ATOM 1944 C CA . THR A 1 242 ? 12.708 1.482 -2.407 1.00 77.31 242 THR A CA 1
ATOM 1945 C C . THR A 1 242 ? 13.407 0.160 -2.711 1.00 77.31 242 THR A C 1
ATOM 1947 O O . THR A 1 242 ? 13.674 -0.144 -3.873 1.00 77.31 242 THR A O 1
ATOM 1950 N N . PHE A 1 243 ? 13.628 -0.672 -1.689 1.00 79.81 243 PHE A N 1
ATOM 1951 C CA . PHE A 1 243 ? 14.183 -2.015 -1.864 1.00 79.81 243 PHE A CA 1
ATOM 1952 C C . PHE A 1 243 ? 13.267 -2.929 -2.675 1.00 79.81 243 PHE A C 1
ATOM 1954 O O . PHE A 1 243 ? 13.735 -3.623 -3.574 1.00 79.81 243 PHE A O 1
ATOM 1961 N N . LYS A 1 244 ? 11.956 -2.890 -2.422 1.00 82.38 244 LYS A N 1
ATOM 1962 C CA . LYS A 1 244 ? 10.970 -3.639 -3.204 1.00 82.38 244 LYS A CA 1
ATOM 1963 C C . LYS A 1 244 ? 11.032 -3.261 -4.682 1.00 82.38 244 LYS A C 1
ATOM 1965 O O . LYS A 1 244 ? 11.042 -4.144 -5.531 1.00 82.38 244 LYS A O 1
ATOM 1970 N N . LEU A 1 245 ? 11.137 -1.967 -4.990 1.00 81.88 245 LEU A N 1
ATOM 1971 C CA . LEU A 1 245 ? 11.318 -1.500 -6.364 1.00 81.88 245 LEU A CA 1
ATOM 1972 C C . LEU A 1 245 ? 12.616 -2.053 -6.978 1.00 81.88 245 LEU A C 1
ATOM 1974 O O . LEU A 1 245 ? 12.590 -2.539 -8.106 1.00 81.88 245 LEU A O 1
ATOM 1978 N N . LEU A 1 246 ? 13.725 -2.029 -6.231 1.00 88.00 246 LEU A N 1
ATOM 1979 C CA . LEU A 1 246 ? 15.029 -2.531 -6.679 1.00 88.00 246 LEU A CA 1
ATOM 1980 C C . LEU A 1 246 ? 14.987 -4.030 -7.003 1.00 88.00 246 LEU A C 1
ATOM 1982 O O . LEU A 1 246 ? 15.439 -4.434 -8.074 1.00 88.00 246 LEU A O 1
ATOM 1986 N N . LEU A 1 247 ? 14.397 -4.842 -6.122 1.00 90.44 247 LEU A N 1
ATOM 1987 C CA . LEU A 1 247 ? 14.287 -6.294 -6.297 1.00 90.44 247 LEU A CA 1
ATOM 1988 C C . LEU A 1 247 ? 13.440 -6.691 -7.514 1.00 90.44 247 LEU A C 1
ATOM 1990 O O . LEU A 1 247 ? 13.604 -7.783 -8.044 1.00 90.44 247 LEU A O 1
ATOM 1994 N N . ILE A 1 248 ? 12.552 -5.819 -7.988 1.00 91.38 248 ILE A N 1
ATOM 1995 C CA . ILE A 1 248 ? 11.695 -6.101 -9.143 1.00 91.38 248 ILE A CA 1
ATOM 1996 C C . ILE A 1 248 ? 12.416 -5.811 -10.479 1.00 91.38 248 ILE A C 1
ATOM 1998 O O . ILE A 1 248 ? 12.060 -6.389 -11.507 1.00 91.38 248 ILE A O 1
ATOM 2002 N N . ILE A 1 249 ? 13.464 -4.974 -10.498 1.00 91.75 249 ILE A N 1
ATOM 2003 C CA . ILE A 1 249 ? 14.201 -4.583 -11.723 1.00 91.75 249 ILE A CA 1
ATOM 2004 C C . ILE A 1 249 ? 14.720 -5.786 -12.540 1.00 91.75 249 ILE A C 1
ATOM 2006 O O . ILE A 1 249 ? 14.539 -5.783 -13.764 1.00 91.75 249 ILE A O 1
ATOM 2010 N N . PRO A 1 250 ? 15.317 -6.835 -11.935 1.00 93.69 250 PRO A N 1
ATOM 2011 C CA . PRO A 1 250 ? 15.800 -8.000 -12.679 1.00 93.69 250 PRO A CA 1
ATOM 2012 C C . PRO A 1 250 ? 14.713 -8.744 -13.467 1.00 93.69 250 PRO A C 1
ATOM 2014 O O . PRO A 1 250 ? 15.014 -9.327 -14.509 1.00 93.69 250 PRO A O 1
ATOM 2017 N N . LEU A 1 251 ? 13.444 -8.684 -13.045 1.00 94.44 251 LEU A N 1
ATOM 2018 C CA . LEU A 1 251 ? 12.339 -9.265 -13.816 1.00 94.44 251 LEU A CA 1
ATOM 2019 C C . LEU A 1 251 ? 12.134 -8.516 -15.137 1.00 94.44 251 LEU A C 1
ATOM 2021 O O . LEU A 1 251 ? 11.880 -9.138 -16.167 1.00 94.44 251 LEU A O 1
ATOM 2025 N N . GLY A 1 252 ? 12.310 -7.193 -15.136 1.00 93.75 252 GLY A N 1
ATOM 2026 C CA . GLY A 1 252 ? 12.310 -6.402 -16.364 1.00 93.75 252 GLY A CA 1
ATOM 2027 C C . GLY A 1 252 ? 13.429 -6.828 -17.318 1.00 93.75 252 GLY A C 1
ATOM 2028 O O . GLY A 1 252 ? 13.201 -6.945 -18.521 1.00 93.75 252 GLY A O 1
ATOM 2029 N N . ALA A 1 253 ? 14.622 -7.127 -16.793 1.00 93.62 253 ALA A N 1
ATOM 2030 C CA . ALA A 1 253 ? 15.736 -7.632 -17.596 1.00 93.62 253 ALA A CA 1
ATOM 2031 C C . ALA A 1 253 ? 15.443 -9.021 -18.194 1.00 93.62 253 ALA A C 1
ATOM 2033 O O . ALA A 1 253 ? 15.749 -9.255 -19.364 1.00 93.62 253 ALA A O 1
ATOM 2034 N N . LEU A 1 254 ? 14.792 -9.913 -17.438 1.00 95.12 254 LEU A N 1
ATOM 2035 C CA . LEU A 1 254 ? 14.339 -11.212 -17.945 1.00 95.12 254 LEU A CA 1
ATOM 2036 C C . LEU A 1 254 ? 13.386 -11.051 -19.138 1.00 95.12 254 LEU A C 1
ATOM 2038 O O . LEU A 1 254 ? 13.573 -11.710 -20.161 1.00 95.12 254 LEU A O 1
ATOM 2042 N N . VAL A 1 255 ? 12.414 -10.137 -19.048 1.00 95.44 255 VAL A N 1
ATOM 2043 C CA . VAL A 1 255 ? 11.504 -9.832 -20.166 1.00 95.44 255 VAL A CA 1
ATOM 2044 C C . VAL A 1 255 ? 12.284 -9.350 -21.387 1.00 95.44 255 VAL A C 1
ATOM 2046 O O . VAL A 1 255 ? 12.047 -9.839 -22.490 1.00 95.44 255 VAL A O 1
ATOM 2049 N N . VAL A 1 256 ? 13.263 -8.456 -21.214 1.00 93.81 256 VAL A N 1
ATOM 2050 C CA . VAL A 1 256 ? 14.103 -7.994 -22.332 1.00 93.81 256 VAL A CA 1
ATOM 2051 C C . VAL A 1 256 ? 14.843 -9.152 -22.997 1.00 93.81 256 VAL A C 1
ATOM 2053 O O . VAL A 1 256 ? 14.862 -9.241 -24.224 1.00 93.81 256 VAL A O 1
ATOM 2056 N N . VAL A 1 257 ? 15.435 -10.052 -22.211 1.00 92.44 257 VAL A N 1
ATOM 2057 C CA . VAL A 1 257 ? 16.171 -11.212 -22.734 1.00 92.44 257 VAL A CA 1
ATOM 2058 C C . VAL A 1 257 ? 15.241 -12.147 -23.513 1.00 92.44 257 VAL A C 1
ATOM 2060 O O . VAL A 1 257 ? 15.590 -12.561 -24.617 1.00 92.44 257 VAL A O 1
ATOM 2063 N N . ILE A 1 258 ? 14.029 -12.404 -23.015 1.00 92.88 258 ILE A N 1
ATOM 2064 C CA . ILE A 1 258 ? 13.003 -13.184 -23.727 1.00 92.88 258 ILE A CA 1
ATOM 2065 C C . ILE A 1 258 ? 12.647 -12.519 -25.063 1.00 92.88 258 ILE A C 1
ATOM 2067 O O . ILE A 1 258 ? 12.656 -13.162 -26.115 1.00 92.88 258 ILE A O 1
ATOM 2071 N N . PHE A 1 259 ? 12.368 -11.217 -25.046 1.00 92.06 259 PHE A N 1
ATOM 2072 C CA . PHE A 1 259 ? 11.954 -10.477 -26.237 1.00 92.06 259 PHE A CA 1
ATOM 2073 C C . PHE A 1 259 ? 13.060 -10.412 -27.290 1.00 92.06 259 PHE A C 1
ATOM 2075 O O . PHE A 1 259 ? 12.796 -10.570 -28.485 1.00 92.06 259 PHE A O 1
ATOM 2082 N N . ARG A 1 260 ? 14.309 -10.239 -26.859 1.00 89.38 260 ARG A N 1
ATOM 2083 C CA . ARG A 1 260 ? 15.456 -10.132 -27.758 1.00 89.38 260 ARG A CA 1
ATOM 2084 C C . ARG A 1 260 ? 15.908 -11.485 -28.308 1.00 89.38 260 ARG A C 1
ATOM 2086 O O . ARG A 1 260 ? 16.146 -11.586 -29.511 1.00 89.38 260 ARG A O 1
ATOM 2093 N N . ASN A 1 261 ? 16.016 -12.509 -27.461 1.00 87.19 261 ASN A N 1
ATOM 2094 C CA . ASN A 1 261 ? 16.625 -13.788 -27.839 1.00 87.19 261 ASN A CA 1
ATOM 2095 C C . ASN A 1 261 ? 15.605 -14.810 -28.344 1.00 87.19 261 ASN A C 1
ATOM 2097 O O . ASN A 1 261 ? 15.905 -15.521 -29.296 1.00 87.19 261 ASN A O 1
ATOM 2101 N N . LEU A 1 262 ? 14.405 -14.871 -27.755 1.00 87.69 262 LEU A N 1
ATOM 2102 C CA . LEU A 1 262 ? 13.383 -15.846 -28.155 1.00 87.69 262 LEU A CA 1
ATOM 2103 C C . LEU A 1 262 ? 12.443 -15.275 -29.217 1.00 87.69 262 LEU A C 1
ATOM 2105 O O . LEU A 1 262 ? 12.180 -15.927 -30.224 1.00 87.69 262 LEU A O 1
ATOM 2109 N N . ILE A 1 263 ? 11.945 -14.049 -29.026 1.00 88.44 263 ILE A N 1
ATOM 2110 C CA . ILE A 1 263 ? 10.986 -13.441 -29.966 1.00 88.44 263 ILE A CA 1
ATOM 2111 C C . ILE A 1 263 ? 11.711 -12.781 -31.146 1.00 88.44 263 ILE A C 1
ATOM 2113 O O . ILE A 1 263 ? 11.243 -12.871 -32.280 1.00 88.44 263 ILE A O 1
ATOM 2117 N N . GLY A 1 264 ? 12.863 -12.151 -30.903 1.00 85.75 264 GLY A N 1
ATOM 2118 C CA . GLY A 1 264 ? 13.648 -11.455 -31.923 1.00 85.75 264 GLY A CA 1
ATOM 2119 C C . GLY A 1 264 ? 13.190 -10.022 -32.194 1.00 85.75 264 GLY A C 1
ATOM 2120 O O . GLY A 1 264 ? 13.316 -9.546 -33.323 1.00 85.75 264 GLY A O 1
ATOM 2121 N N . ILE A 1 265 ? 12.639 -9.338 -31.186 1.00 89.00 265 ILE A N 1
ATOM 2122 C CA . ILE A 1 265 ? 12.299 -7.914 -31.276 1.00 89.00 265 ILE A CA 1
ATOM 2123 C C . ILE A 1 265 ? 13.581 -7.084 -31.178 1.00 89.00 265 ILE A C 1
ATOM 2125 O O . ILE A 1 265 ? 14.418 -7.293 -30.300 1.00 89.00 265 ILE A O 1
ATOM 2129 N N . ARG A 1 266 ? 13.731 -6.130 -32.101 1.00 89.06 266 ARG A N 1
ATOM 2130 C CA . ARG A 1 266 ? 14.828 -5.160 -32.083 1.00 89.06 266 ARG A CA 1
ATOM 2131 C C . ARG A 1 266 ? 14.491 -4.045 -31.099 1.00 89.06 266 ARG A C 1
ATOM 2133 O O . ARG A 1 266 ? 13.463 -3.392 -31.241 1.00 89.06 266 ARG A O 1
ATOM 2140 N N . THR A 1 267 ? 15.352 -3.847 -30.112 1.00 91.31 267 THR A N 1
ATOM 2141 C CA . THR A 1 267 ? 15.250 -2.794 -29.096 1.00 91.31 267 THR A CA 1
ATOM 2142 C C . THR A 1 267 ? 16.508 -1.938 -29.137 1.00 91.31 267 THR A C 1
ATOM 2144 O O . THR A 1 267 ? 17.582 -2.422 -29.501 1.00 91.31 267 THR A O 1
ATOM 2147 N N . SER A 1 268 ? 16.397 -0.678 -28.724 1.00 83.06 268 SER A N 1
ATOM 2148 C CA . SER A 1 268 ? 17.557 0.209 -28.580 1.00 83.06 268 SER A CA 1
ATOM 2149 C C . SER A 1 268 ? 18.332 -0.162 -27.307 1.00 83.06 268 SER A C 1
ATOM 2151 O O . SER A 1 268 ? 18.135 0.384 -26.225 1.00 83.06 268 SER A O 1
ATOM 2153 N N . GLY A 1 269 ? 19.179 -1.187 -27.421 1.00 84.06 269 GLY A N 1
ATOM 2154 C CA . GLY A 1 269 ? 19.934 -1.762 -26.305 1.00 84.06 269 GLY A CA 1
ATOM 2155 C C . GLY A 1 269 ? 19.109 -2.674 -25.386 1.00 84.06 269 GLY A C 1
ATOM 2156 O O . GLY A 1 269 ? 17.935 -2.956 -25.629 1.00 84.06 269 GLY A O 1
ATOM 2157 N N . THR A 1 270 ? 19.748 -3.177 -24.326 1.00 84.31 270 THR A N 1
ATOM 2158 C CA . THR A 1 270 ? 19.130 -4.074 -23.326 1.00 84.31 270 THR A CA 1
ATOM 2159 C C . THR A 1 270 ? 18.580 -3.332 -22.116 1.00 84.31 270 THR A C 1
ATOM 2161 O O . THR A 1 270 ? 17.594 -3.749 -21.521 1.00 84.31 270 THR A O 1
ATOM 2164 N N . PHE A 1 271 ? 19.219 -2.228 -21.739 1.00 86.25 271 PHE A N 1
ATOM 2165 C CA . PHE A 1 271 ? 18.891 -1.512 -20.511 1.00 86.25 271 PHE A CA 1
ATOM 2166 C C . PHE A 1 271 ? 17.730 -0.531 -20.695 1.00 86.25 271 PHE A C 1
ATOM 2168 O O . PHE A 1 271 ? 16.917 -0.336 -19.795 1.00 86.25 271 PHE A O 1
ATOM 2175 N N . MET A 1 272 ? 17.608 0.044 -21.892 1.00 91.69 272 MET A N 1
ATOM 2176 C CA . MET A 1 272 ? 16.624 1.079 -22.189 1.00 91.69 272 MET A CA 1
ATOM 2177 C C . MET A 1 272 ? 15.174 0.641 -21.942 1.00 91.69 272 MET A C 1
ATOM 2179 O O . MET A 1 272 ? 14.478 1.378 -21.251 1.00 91.69 272 MET A O 1
ATOM 2183 N N . PRO A 1 273 ? 14.692 -0.539 -22.388 1.00 94.00 273 PRO A N 1
ATOM 2184 C CA . PRO A 1 273 ? 13.317 -0.945 -22.090 1.00 94.00 273 PRO A CA 1
ATOM 2185 C C . PRO A 1 273 ? 13.039 -1.066 -20.584 1.00 94.00 273 PRO A C 1
ATOM 2187 O O . PRO A 1 273 ? 11.943 -0.745 -20.132 1.00 94.00 273 PRO A O 1
ATOM 2190 N N . VAL A 1 274 ? 14.036 -1.481 -19.794 1.00 93.62 274 VAL A N 1
ATOM 2191 C CA . VAL A 1 274 ? 13.918 -1.588 -18.330 1.00 93.62 274 VAL A CA 1
ATOM 2192 C C . VAL A 1 274 ? 13.811 -0.204 -17.692 1.00 93.62 274 VAL A C 1
ATOM 2194 O O . VAL A 1 274 ? 12.956 0.014 -16.835 1.00 93.62 274 VAL A O 1
ATOM 2197 N N . LEU A 1 275 ? 14.622 0.758 -18.144 1.00 93.12 275 LEU A N 1
ATOM 2198 C CA . LEU A 1 275 ? 14.529 2.143 -17.682 1.00 93.12 275 LEU A CA 1
ATOM 2199 C C . LEU A 1 275 ? 13.171 2.770 -18.016 1.00 93.12 275 LEU A C 1
ATOM 2201 O O . LEU A 1 275 ? 12.575 3.430 -17.170 1.00 93.12 275 LEU A O 1
ATOM 2205 N N . ILE A 1 276 ? 12.646 2.528 -19.217 1.00 94.12 276 ILE A N 1
ATOM 2206 C CA . ILE A 1 276 ? 11.321 3.021 -19.620 1.00 94.12 276 ILE A CA 1
ATOM 2207 C C . ILE A 1 276 ? 10.225 2.398 -18.740 1.00 94.12 276 ILE A C 1
ATOM 2209 O O . ILE A 1 276 ? 9.345 3.107 -18.257 1.00 94.12 276 ILE A O 1
ATOM 2213 N N . ALA A 1 277 ? 10.305 1.095 -18.450 1.00 94.00 277 ALA A N 1
ATOM 2214 C CA . ALA A 1 277 ? 9.369 0.436 -17.538 1.00 94.00 277 ALA A CA 1
ATOM 2215 C C . ALA A 1 277 ? 9.421 1.039 -16.120 1.00 94.00 277 ALA A C 1
ATOM 2217 O O . ALA A 1 277 ? 8.380 1.230 -15.490 1.00 94.00 277 ALA A O 1
ATOM 2218 N N . MET A 1 278 ? 10.614 1.408 -15.640 1.00 90.62 278 MET A N 1
ATOM 2219 C CA . MET A 1 278 ? 10.792 2.108 -14.362 1.00 90.62 278 MET A CA 1
ATOM 2220 C C . MET A 1 278 ? 10.115 3.483 -14.342 1.00 90.62 278 MET A C 1
ATOM 2222 O O . MET A 1 278 ? 9.541 3.863 -13.321 1.00 90.62 278 MET A O 1
ATOM 2226 N N . VAL A 1 279 ? 10.112 4.211 -15.463 1.00 90.25 279 VAL A N 1
ATOM 2227 C CA . VAL A 1 279 ? 9.334 5.455 -15.584 1.00 90.25 279 VAL A CA 1
ATOM 2228 C C . VAL A 1 279 ? 7.847 5.180 -15.387 1.00 90.25 279 VAL A C 1
ATOM 2230 O O . VAL A 1 279 ? 7.194 5.878 -14.609 1.00 90.25 279 VAL A O 1
ATOM 2233 N N . PHE A 1 280 ? 7.310 4.142 -16.029 1.00 91.44 280 PHE A N 1
ATOM 2234 C CA . PHE A 1 280 ? 5.893 3.781 -15.915 1.00 91.44 280 PHE A CA 1
ATOM 2235 C C . PHE A 1 280 ? 5.514 3.305 -14.511 1.00 91.44 280 PHE A C 1
ATOM 2237 O O . PHE A 1 280 ? 4.413 3.599 -14.048 1.00 91.44 280 PHE A O 1
ATOM 2244 N N . LEU A 1 281 ? 6.425 2.640 -13.794 1.00 88.88 281 LEU A N 1
ATOM 2245 C CA . LEU A 1 281 ? 6.212 2.273 -12.391 1.00 88.88 281 LEU A CA 1
ATOM 2246 C C . LEU A 1 281 ? 6.025 3.490 -11.479 1.00 88.88 281 LEU A C 1
ATOM 2248 O O . LEU A 1 281 ? 5.246 3.415 -10.535 1.00 88.88 281 LEU A O 1
ATOM 2252 N N . GLN A 1 282 ? 6.699 4.608 -11.763 1.00 85.31 282 GLN A N 1
ATOM 2253 C CA . GLN A 1 282 ? 6.573 5.828 -10.956 1.00 85.31 282 GLN A CA 1
ATOM 2254 C C . GLN A 1 282 ? 5.429 6.742 -11.405 1.00 85.31 282 GLN A C 1
ATOM 2256 O O . GLN A 1 282 ? 4.847 7.449 -10.587 1.00 85.31 282 GLN A O 1
ATOM 2261 N N . THR A 1 283 ? 5.117 6.755 -12.702 1.00 84.12 283 THR A N 1
ATOM 2262 C CA . THR A 1 283 ? 4.178 7.721 -13.302 1.00 84.12 283 THR A CA 1
ATOM 2263 C C . THR A 1 283 ? 2.810 7.138 -13.642 1.00 84.12 283 THR A C 1
ATOM 2265 O O . THR A 1 283 ? 1.932 7.900 -14.031 1.00 84.12 283 THR A O 1
ATOM 2268 N N . GLU A 1 284 ? 2.610 5.832 -13.434 1.00 86.25 284 GLU A N 1
ATOM 2269 C CA . GLU A 1 284 ? 1.494 5.026 -13.952 1.00 86.25 284 GLU A CA 1
ATOM 2270 C C . GLU A 1 284 ? 1.547 4.867 -15.478 1.00 86.25 284 GLU A C 1
ATOM 2272 O O . GLU A 1 284 ? 1.981 5.760 -16.205 1.00 86.25 284 GLU A O 1
ATOM 2277 N N . LEU A 1 285 ? 1.086 3.722 -15.993 1.00 89.00 285 LEU A N 1
ATOM 2278 C CA . LEU A 1 285 ? 1.271 3.363 -17.403 1.00 89.00 285 LEU A CA 1
ATOM 2279 C C . LEU A 1 285 ? 0.713 4.404 -18.376 1.00 89.00 285 LEU A C 1
ATOM 2281 O O . LEU A 1 285 ? 1.397 4.783 -19.315 1.00 89.00 285 LEU A O 1
ATOM 2285 N N . ILE A 1 286 ? -0.523 4.862 -18.167 1.00 89.62 286 ILE A N 1
ATOM 2286 C CA . ILE A 1 286 ? -1.226 5.725 -19.130 1.00 89.62 286 ILE A CA 1
ATOM 2287 C C . ILE A 1 286 ? -0.584 7.114 -19.181 1.00 89.62 286 ILE A C 1
ATOM 2289 O O . ILE A 1 286 ? -0.267 7.624 -20.259 1.00 89.62 286 ILE A O 1
ATOM 2293 N N . VAL A 1 287 ? -0.368 7.718 -18.011 1.00 86.94 287 VAL A N 1
ATOM 2294 C CA . VAL A 1 287 ? 0.231 9.053 -17.893 1.00 86.94 287 VAL A CA 1
ATOM 2295 C C . VAL A 1 287 ? 1.694 9.007 -18.328 1.00 86.94 287 VAL A C 1
ATOM 2297 O O . VAL A 1 287 ? 2.114 9.823 -19.147 1.00 86.94 287 VAL A O 1
ATOM 2300 N N . GLY A 1 288 ? 2.444 8.012 -17.851 1.00 87.81 288 GLY A N 1
ATOM 2301 C CA . GLY A 1 288 ? 3.836 7.785 -18.216 1.00 87.81 288 GLY A CA 1
ATOM 2302 C C . GLY A 1 288 ? 4.030 7.575 -19.710 1.00 87.81 288 GLY A C 1
ATOM 2303 O O . GLY A 1 288 ? 4.857 8.252 -20.310 1.00 87.81 288 GLY A O 1
ATOM 2304 N N . LEU A 1 289 ? 3.237 6.701 -20.337 1.00 91.75 289 LEU A N 1
ATOM 2305 C CA . LEU A 1 289 ? 3.286 6.447 -21.779 1.00 91.75 289 LEU A CA 1
ATOM 2306 C C . LEU A 1 289 ? 3.001 7.718 -22.584 1.00 91.75 289 LEU A C 1
ATOM 2308 O O . LEU A 1 289 ? 3.738 8.033 -23.517 1.00 91.75 289 LEU A O 1
ATOM 2312 N N . THR A 1 290 ? 1.961 8.463 -22.201 1.00 89.75 290 THR A N 1
ATOM 2313 C CA . THR A 1 290 ? 1.571 9.704 -22.885 1.00 89.75 290 THR A CA 1
ATOM 2314 C C . THR A 1 290 ? 2.684 10.746 -22.807 1.00 89.75 290 THR A C 1
ATOM 2316 O O . THR A 1 290 ? 3.099 11.283 -23.834 1.00 89.75 290 THR A O 1
ATOM 2319 N N . LEU A 1 291 ? 3.212 11.002 -21.604 1.00 87.06 291 LEU A N 1
ATOM 2320 C CA . LEU A 1 291 ? 4.309 11.949 -21.398 1.00 87.06 291 LEU A CA 1
ATOM 2321 C C . LEU A 1 291 ? 5.581 11.508 -22.122 1.00 87.06 291 LEU A C 1
ATOM 2323 O O . LEU A 1 291 ? 6.236 12.323 -22.763 1.00 87.06 291 LEU A O 1
ATOM 2327 N N . PHE A 1 292 ? 5.914 10.223 -22.057 1.00 88.81 292 PHE A N 1
ATOM 2328 C CA . PHE A 1 292 ? 7.112 9.673 -22.675 1.00 88.81 292 PHE A CA 1
ATOM 2329 C C . PHE A 1 292 ? 7.083 9.819 -24.201 1.00 88.81 292 PHE A C 1
ATOM 2331 O O . PHE A 1 292 ? 8.025 10.352 -24.787 1.00 88.81 292 PHE A O 1
ATOM 2338 N N . VAL A 1 293 ? 5.980 9.428 -24.848 1.00 91.88 293 VAL A N 1
ATOM 2339 C CA . VAL A 1 293 ? 5.809 9.579 -26.303 1.00 91.88 293 VAL A CA 1
ATOM 2340 C C . VAL A 1 293 ? 5.811 11.053 -26.706 1.00 91.88 293 VAL A C 1
ATOM 2342 O O . VAL A 1 293 ? 6.469 11.410 -27.684 1.00 91.88 293 VAL A O 1
ATOM 2345 N N . LEU A 1 294 ? 5.129 11.919 -25.949 1.00 90.31 294 LEU A N 1
ATOM 2346 C CA . LEU A 1 294 ? 5.086 13.359 -26.209 1.00 90.31 294 LEU A CA 1
ATOM 2347 C C . LEU A 1 294 ? 6.487 13.982 -26.156 1.00 90.31 294 LEU A C 1
ATOM 2349 O O . LEU A 1 294 ? 6.916 14.628 -27.112 1.00 90.31 294 LEU A O 1
ATOM 2353 N N . VAL A 1 295 ? 7.218 13.759 -25.061 1.00 89.38 295 VAL A N 1
ATOM 2354 C CA . VAL A 1 295 ? 8.549 14.342 -24.851 1.00 89.38 295 VAL A CA 1
ATOM 2355 C C . VAL A 1 295 ? 9.547 13.809 -25.874 1.00 89.38 295 VAL A C 1
ATOM 2357 O O . VAL A 1 295 ? 10.326 14.593 -26.411 1.00 89.38 295 VAL A O 1
ATOM 2360 N N . ILE A 1 296 ? 9.506 12.515 -26.208 1.00 89.75 296 ILE A N 1
ATOM 2361 C CA . ILE A 1 296 ? 10.390 11.954 -27.239 1.00 89.75 296 ILE A CA 1
ATOM 2362 C C . ILE A 1 296 ? 10.091 12.531 -28.608 1.00 89.75 296 ILE A C 1
ATOM 2364 O O . ILE A 1 296 ? 11.018 12.904 -29.323 1.00 89.75 296 ILE A O 1
ATOM 2368 N N . SER A 1 297 ? 8.813 12.641 -28.968 1.00 90.38 297 SER A N 1
ATOM 2369 C CA . SER A 1 297 ? 8.414 13.194 -30.261 1.00 90.38 297 SER A CA 1
ATOM 2370 C C . SER A 1 297 ? 8.905 14.634 -30.407 1.00 90.38 297 SER A C 1
ATOM 2372 O O . SER A 1 297 ? 9.535 14.974 -31.408 1.00 90.38 297 SER A O 1
ATOM 2374 N N . ILE A 1 298 ? 8.703 15.468 -29.381 1.00 90.69 298 ILE A N 1
ATOM 2375 C CA . ILE A 1 298 ? 9.196 16.851 -29.371 1.00 90.69 298 ILE A CA 1
ATOM 2376 C C . ILE A 1 298 ? 10.733 16.882 -29.361 1.00 90.69 298 ILE A C 1
ATOM 2378 O O . ILE A 1 298 ? 11.330 17.667 -30.094 1.00 90.69 298 ILE A O 1
ATOM 2382 N N . GLY A 1 299 ? 11.388 16.016 -28.587 1.00 88.69 299 GLY A N 1
ATOM 2383 C CA . GLY A 1 299 ? 12.847 15.931 -28.508 1.00 88.69 299 GLY A CA 1
ATOM 2384 C C . GLY A 1 299 ? 13.502 15.578 -29.846 1.00 88.69 299 GLY A C 1
ATOM 2385 O O . GLY A 1 299 ? 14.470 16.224 -30.248 1.00 88.69 299 GLY A O 1
ATOM 2386 N N . LEU A 1 300 ? 12.941 14.613 -30.581 1.00 86.06 300 LEU A N 1
ATOM 2387 C CA . LEU A 1 300 ? 13.397 14.242 -31.925 1.00 86.06 300 LEU A CA 1
ATOM 2388 C C . LEU A 1 300 ? 13.109 15.346 -32.960 1.00 86.06 300 LEU A C 1
ATOM 2390 O O . LEU A 1 300 ? 13.945 15.608 -33.827 1.00 86.06 300 LEU A O 1
ATOM 2394 N N . LEU A 1 301 ? 11.975 16.049 -32.850 1.00 88.12 301 LEU A N 1
ATOM 2395 C CA . LEU A 1 301 ? 11.670 17.215 -33.694 1.00 88.12 301 LEU A CA 1
ATOM 2396 C C . LEU A 1 301 ? 12.672 18.352 -33.471 1.00 88.12 301 LEU A C 1
ATOM 2398 O O . LEU A 1 301 ? 13.238 18.884 -34.429 1.00 88.12 301 LEU A O 1
ATOM 2402 N N . LEU A 1 302 ? 12.933 18.698 -32.209 1.00 85.12 302 LEU A N 1
ATOM 2403 C CA . LEU A 1 302 ? 13.942 19.688 -31.844 1.00 85.12 302 LEU A CA 1
ATOM 2404 C C . LEU A 1 302 ? 15.312 19.260 -32.352 1.00 85.12 302 LEU A C 1
ATOM 2406 O O . LEU A 1 302 ? 16.021 20.064 -32.945 1.00 85.12 302 LEU A O 1
ATOM 2410 N N . ARG A 1 303 ? 15.665 17.982 -32.221 1.00 82.62 303 ARG A N 1
ATOM 2411 C CA . ARG A 1 303 ? 16.916 17.453 -32.761 1.00 82.62 303 ARG A CA 1
ATOM 2412 C C . ARG A 1 303 ? 17.048 17.684 -34.267 1.00 82.62 303 ARG A C 1
ATOM 2414 O O . ARG A 1 303 ? 18.104 18.146 -34.697 1.00 82.62 303 ARG A O 1
ATOM 2421 N N . SER A 1 304 ? 16.002 17.395 -35.042 1.00 80.44 304 SER A N 1
ATOM 2422 C CA . SER A 1 304 ? 15.965 17.651 -36.490 1.00 80.44 304 SER A CA 1
ATOM 2423 C C . SER A 1 304 ? 16.079 19.146 -36.820 1.00 80.44 304 SER A C 1
ATOM 2425 O O . SER A 1 304 ? 16.669 19.537 -37.827 1.00 80.44 304 SER A O 1
ATOM 2427 N N . TRP A 1 305 ? 15.568 20.018 -35.949 1.00 84.56 305 TRP A N 1
ATOM 2428 C CA . TRP A 1 305 ? 15.785 21.455 -36.077 1.00 84.56 305 TRP A CA 1
ATOM 2429 C C . TRP A 1 305 ? 17.241 21.845 -35.775 1.00 84.56 305 TRP A C 1
ATOM 2431 O O . TRP A 1 305 ? 17.858 22.528 -36.591 1.00 84.56 305 TRP A O 1
ATOM 2441 N N . LEU A 1 306 ? 17.824 21.342 -34.680 1.00 82.38 306 LEU A N 1
ATOM 2442 C CA . LEU A 1 306 ? 19.218 21.586 -34.294 1.00 82.38 306 LEU A CA 1
ATOM 2443 C C . LEU A 1 306 ? 20.235 20.986 -35.272 1.00 82.38 306 LEU A C 1
ATOM 2445 O O . LEU A 1 306 ? 21.341 21.500 -35.357 1.00 82.38 306 LEU A O 1
ATOM 2449 N N . SER A 1 307 ? 19.912 19.919 -36.009 1.00 76.56 307 SER A N 1
ATOM 2450 C CA . SER A 1 307 ? 20.837 19.336 -36.995 1.00 76.56 307 SER A CA 1
ATOM 2451 C C . SER A 1 307 ? 21.081 20.246 -38.200 1.00 76.56 307 SER A C 1
ATOM 2453 O O . SER A 1 307 ? 22.062 20.049 -38.907 1.00 76.56 307 SER A O 1
ATOM 2455 N N . ARG A 1 308 ? 20.219 21.247 -38.428 1.00 81.50 308 ARG A N 1
ATOM 2456 C CA . ARG A 1 308 ? 20.465 22.318 -39.410 1.00 81.50 308 ARG A CA 1
ATOM 2457 C C . ARG A 1 308 ? 21.485 23.343 -38.919 1.00 81.50 308 ARG A C 1
ATOM 2459 O O . ARG A 1 308 ? 22.021 24.103 -39.718 1.00 81.50 308 ARG A O 1
ATOM 2466 N N . LEU A 1 309 ? 21.736 23.378 -37.615 1.00 78.56 309 LEU A N 1
ATOM 2467 C CA . LEU A 1 309 ? 22.787 24.183 -37.021 1.00 78.56 309 LEU A CA 1
ATOM 2468 C C . LEU A 1 309 ? 24.068 23.343 -37.063 1.00 78.56 309 LEU A C 1
ATOM 2470 O O . LEU A 1 309 ? 24.076 22.199 -36.607 1.00 78.56 309 LEU A O 1
ATOM 2474 N N . ASN A 1 310 ? 25.153 23.900 -37.605 1.00 79.88 310 ASN A N 1
ATOM 2475 C CA . ASN A 1 310 ? 26.462 23.241 -37.718 1.00 79.88 310 ASN A CA 1
ATOM 2476 C C . ASN A 1 310 ? 27.161 23.117 -36.348 1.00 79.88 310 ASN A C 1
ATOM 2478 O O . ASN A 1 310 ? 28.264 23.612 -36.135 1.00 79.88 310 ASN A O 1
ATOM 2482 N N . LEU A 1 311 ? 26.482 22.497 -35.384 1.00 80.69 311 LEU A N 1
ATOM 2483 C CA . LEU A 1 311 ? 26.941 22.302 -34.017 1.00 80.69 311 LEU A CA 1
ATOM 2484 C C . LEU A 1 311 ? 27.797 21.041 -33.918 1.00 80.69 311 LEU A C 1
ATOM 2486 O O . LEU A 1 311 ? 27.446 20.000 -34.483 1.00 80.69 311 LEU A O 1
ATOM 2490 N N . LEU A 1 312 ? 28.859 21.130 -33.115 1.00 82.56 312 LEU A N 1
ATOM 2491 C CA . LEU A 1 312 ? 29.645 19.988 -32.643 1.00 82.56 312 LEU A CA 1
ATOM 2492 C C . LEU A 1 312 ? 28.743 18.980 -31.898 1.00 82.56 312 LEU A C 1
ATOM 2494 O O . LEU A 1 312 ? 27.702 19.349 -31.347 1.00 82.56 312 LEU A O 1
ATOM 2498 N N . LEU A 1 313 ? 29.157 17.710 -31.849 1.00 76.06 313 LEU A N 1
ATOM 2499 C CA . LEU A 1 313 ? 28.369 16.613 -31.269 1.00 76.06 313 LEU A CA 1
ATOM 2500 C C . LEU A 1 313 ? 28.011 16.845 -29.787 1.00 76.06 313 LEU A C 1
ATOM 2502 O O . LEU A 1 313 ? 26.865 16.646 -29.393 1.00 76.06 313 LEU A O 1
ATOM 2506 N N . VAL A 1 314 ? 28.957 17.344 -28.986 1.00 82.62 314 VAL A N 1
ATOM 2507 C CA . VAL A 1 314 ? 28.765 17.547 -27.537 1.00 82.62 314 VAL A CA 1
ATOM 2508 C C . VAL A 1 314 ? 27.783 18.697 -27.217 1.00 82.62 314 VAL A C 1
ATOM 2510 O O . VAL A 1 314 ? 26.796 18.440 -26.524 1.00 82.62 314 VAL A O 1
ATOM 2513 N N . PRO A 1 315 ? 27.944 19.934 -27.744 1.00 84.38 315 PRO A N 1
ATOM 2514 C CA . PRO A 1 315 ? 26.979 21.026 -27.527 1.00 84.38 315 PRO A CA 1
ATOM 2515 C C . PRO A 1 315 ? 25.557 20.697 -27.981 1.00 84.38 315 PRO A C 1
ATOM 2517 O O . PRO A 1 315 ? 24.572 21.128 -27.382 1.00 84.38 315 PRO A O 1
ATOM 2520 N N . ARG A 1 316 ? 25.449 19.916 -29.052 1.00 81.62 316 ARG A N 1
ATOM 2521 C CA . ARG A 1 316 ? 24.187 19.456 -29.621 1.00 81.62 316 ARG A CA 1
ATOM 2522 C C . ARG A 1 316 ? 23.440 18.523 -28.664 1.00 81.62 316 ARG A C 1
ATOM 2524 O O . ARG A 1 316 ? 22.262 18.761 -28.414 1.00 81.62 316 ARG A O 1
ATOM 2531 N N . ILE A 1 317 ? 24.112 17.517 -28.099 1.00 77.00 317 ILE A N 1
ATOM 2532 C CA . ILE A 1 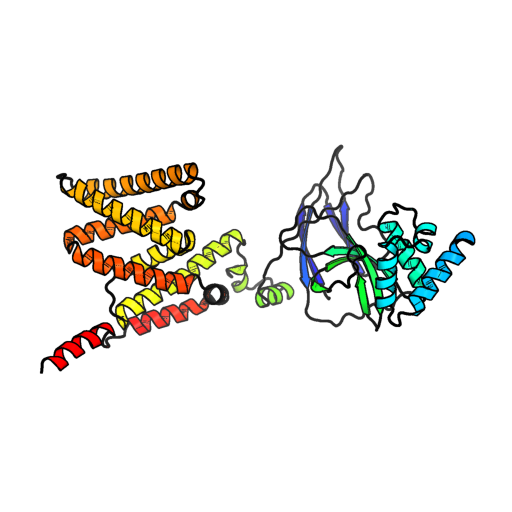317 ? 23.517 16.603 -27.106 1.00 77.00 317 ILE A CA 1
ATOM 2533 C C . ILE A 1 317 ? 23.109 17.367 -25.839 1.00 77.00 317 ILE A C 1
ATOM 2535 O O . ILE A 1 317 ? 21.982 17.224 -25.363 1.00 77.00 317 ILE A O 1
ATOM 2539 N N . ALA A 1 318 ? 23.978 18.253 -25.343 1.00 82.44 318 ALA A N 1
ATOM 2540 C CA . ALA A 1 318 ? 23.684 19.072 -24.168 1.00 82.44 318 ALA A CA 1
ATOM 2541 C C . ALA A 1 318 ? 22.453 19.974 -24.376 1.00 82.44 318 ALA A C 1
ATOM 2543 O O . ALA A 1 318 ? 21.614 20.102 -23.485 1.00 82.44 318 ALA A O 1
ATOM 2544 N N . SER A 1 319 ? 22.295 20.548 -25.572 1.00 84.56 319 SER A N 1
ATOM 2545 C CA . SER A 1 319 ? 21.131 21.375 -25.907 1.00 84.56 319 SER A CA 1
ATOM 2546 C C . SER A 1 319 ? 19.826 20.577 -25.858 1.00 84.56 319 SER A C 1
ATOM 2548 O O . SER A 1 319 ? 18.829 21.063 -25.330 1.00 84.56 319 SER A O 1
ATOM 2550 N N . VAL A 1 320 ? 19.825 19.338 -26.361 1.00 81.56 320 VAL A N 1
ATOM 2551 C CA . VAL A 1 320 ? 18.648 18.454 -26.318 1.00 81.56 320 VAL A CA 1
ATOM 2552 C C . VAL A 1 320 ? 18.229 18.166 -24.874 1.00 81.56 320 VAL A C 1
ATOM 2554 O O . VAL A 1 320 ? 17.046 18.274 -24.558 1.00 81.56 320 VAL A O 1
ATOM 2557 N N . LEU A 1 321 ? 19.184 17.881 -23.983 1.00 81.38 321 LEU A N 1
ATOM 2558 C CA . LEU A 1 321 ? 18.913 17.688 -22.555 1.00 81.38 321 LEU A CA 1
ATOM 2559 C C . LEU A 1 321 ? 18.248 18.925 -21.927 1.00 81.38 321 LEU A C 1
ATOM 2561 O O . LEU A 1 321 ? 17.230 18.797 -21.246 1.00 81.38 321 LEU A O 1
ATOM 2565 N N . VAL A 1 322 ? 18.781 20.123 -22.194 1.00 87.75 322 VAL A N 1
ATOM 2566 C CA . VAL A 1 322 ? 18.207 21.387 -21.700 1.00 87.75 322 VAL A CA 1
ATOM 2567 C C . VAL A 1 322 ? 16.770 21.564 -22.191 1.00 87.75 322 VAL A C 1
ATOM 2569 O O . VAL A 1 322 ? 15.886 21.895 -21.401 1.00 87.75 322 VAL A O 1
ATOM 2572 N N . PHE A 1 323 ? 16.498 21.281 -23.466 1.00 87.88 323 PHE A N 1
ATOM 2573 C CA . PHE A 1 323 ? 15.140 21.350 -24.000 1.00 87.88 323 PHE A CA 1
ATOM 2574 C C . PHE A 1 323 ? 14.187 20.356 -23.338 1.00 87.88 323 PHE A C 1
ATOM 2576 O O . PHE A 1 323 ? 13.057 20.729 -23.036 1.00 87.88 323 PHE A O 1
ATOM 2583 N N . VAL A 1 324 ? 14.620 19.121 -23.071 1.00 85.06 324 VAL A N 1
ATOM 2584 C CA . VAL A 1 324 ? 13.788 18.138 -22.359 1.00 85.06 324 VAL A CA 1
ATOM 2585 C C . VAL A 1 324 ? 13.401 18.662 -20.974 1.00 85.06 324 VAL A C 1
ATOM 2587 O O . VAL A 1 324 ? 12.227 18.602 -20.610 1.00 85.06 324 VAL A O 1
ATOM 2590 N N . ILE A 1 325 ? 14.345 19.252 -20.234 1.00 86.06 325 ILE A N 1
ATOM 2591 C CA . ILE A 1 325 ? 14.071 19.866 -18.925 1.00 86.06 325 ILE A CA 1
ATOM 2592 C C . ILE A 1 325 ? 13.060 21.015 -19.062 1.00 86.06 325 ILE A C 1
ATOM 2594 O O . ILE A 1 325 ? 12.093 21.075 -18.302 1.00 86.06 325 ILE A O 1
ATOM 2598 N N . ILE A 1 326 ? 13.234 21.894 -20.056 1.00 89.81 326 ILE A N 1
ATOM 2599 C CA . ILE A 1 326 ? 12.302 23.000 -20.329 1.00 89.81 326 ILE A CA 1
ATOM 2600 C C . ILE A 1 326 ? 10.899 22.473 -20.663 1.00 89.81 326 ILE A C 1
ATOM 2602 O O . ILE A 1 326 ? 9.916 23.011 -20.158 1.00 89.81 326 ILE A O 1
ATOM 2606 N N . ILE A 1 327 ? 10.787 21.410 -21.466 1.00 87.38 327 ILE A N 1
ATOM 2607 C CA . ILE A 1 327 ? 9.503 20.785 -21.819 1.00 87.38 327 ILE A CA 1
ATOM 2608 C C . ILE A 1 327 ? 8.809 20.253 -20.565 1.00 87.38 327 ILE A C 1
ATOM 2610 O O . ILE A 1 327 ? 7.631 20.536 -20.356 1.00 87.38 327 ILE A O 1
ATOM 2614 N N . PHE A 1 328 ? 9.523 19.527 -19.705 1.00 85.56 328 PHE A N 1
ATOM 2615 C CA . PHE A 1 328 ? 8.950 19.031 -18.455 1.00 85.56 328 PHE A CA 1
ATOM 2616 C C . PHE A 1 328 ? 8.529 20.169 -17.516 1.00 85.56 328 PHE A C 1
ATOM 2618 O O . PHE A 1 328 ? 7.450 20.093 -16.928 1.00 85.56 328 PHE A O 1
ATOM 2625 N N . ALA A 1 329 ? 9.322 21.239 -17.414 1.00 85.06 329 ALA A N 1
ATOM 2626 C CA . ALA A 1 329 ? 8.961 22.422 -16.635 1.00 85.06 329 ALA A CA 1
ATOM 2627 C C . ALA A 1 329 ? 7.695 23.100 -17.190 1.00 85.06 329 ALA A C 1
ATOM 2629 O O . ALA A 1 329 ? 6.776 23.414 -16.433 1.00 85.06 329 ALA A O 1
ATOM 2630 N N . ALA A 1 330 ? 7.606 23.263 -18.513 1.00 87.50 330 ALA A N 1
ATOM 2631 C CA . ALA A 1 330 ? 6.442 23.837 -19.181 1.00 87.50 330 ALA A CA 1
ATOM 2632 C C . ALA A 1 330 ? 5.183 22.981 -18.973 1.00 87.50 330 ALA A C 1
ATOM 2634 O O . ALA A 1 330 ? 4.134 23.518 -18.620 1.00 87.50 330 ALA A O 1
ATOM 2635 N N . ILE A 1 331 ? 5.289 21.655 -19.119 1.00 83.62 331 ILE A N 1
ATOM 2636 C CA . ILE A 1 331 ? 4.190 20.714 -18.859 1.00 83.62 331 ILE A CA 1
ATOM 2637 C C . ILE A 1 331 ? 3.760 20.776 -17.389 1.00 83.62 331 ILE A C 1
ATOM 2639 O O . ILE A 1 331 ? 2.564 20.824 -17.110 1.00 83.62 331 ILE A O 1
ATOM 2643 N N . GLY A 1 332 ? 4.708 20.821 -16.448 1.00 81.50 332 GLY A N 1
ATOM 2644 C CA . GLY A 1 332 ? 4.417 20.933 -15.017 1.00 81.50 332 GLY A CA 1
ATOM 2645 C C . GLY A 1 332 ? 3.630 22.202 -14.680 1.00 81.50 332 GLY A C 1
ATOM 2646 O O . GLY A 1 332 ? 2.575 22.131 -14.047 1.00 81.50 332 GLY A O 1
ATOM 2647 N N . ILE A 1 333 ? 4.090 23.358 -15.173 1.00 83.69 333 ILE A N 1
ATOM 2648 C CA . ILE A 1 333 ? 3.421 24.654 -14.976 1.00 83.69 333 ILE A CA 1
ATOM 2649 C C . ILE A 1 333 ? 2.035 24.662 -15.638 1.00 83.69 333 ILE A C 1
ATOM 2651 O O . ILE A 1 333 ? 1.057 25.084 -15.015 1.00 83.69 333 ILE A O 1
ATOM 2655 N N . ALA A 1 334 ? 1.932 24.179 -16.879 1.00 83.00 334 ALA A N 1
ATOM 2656 C CA . ALA A 1 334 ? 0.673 24.127 -17.618 1.00 83.00 334 ALA A CA 1
ATOM 2657 C C . ALA A 1 334 ? -0.350 23.215 -16.928 1.00 83.00 334 ALA A C 1
ATOM 2659 O O . ALA A 1 334 ? -1.494 23.611 -16.723 1.00 83.00 334 ALA A O 1
ATOM 2660 N N . SER A 1 335 ? 0.068 22.026 -16.492 1.00 79.56 335 SER A N 1
ATOM 2661 C CA . SER A 1 335 ? -0.790 21.081 -15.775 1.00 79.56 335 SER A CA 1
ATOM 2662 C C . SER A 1 335 ? -1.289 21.655 -14.450 1.00 79.56 335 SER A C 1
ATOM 2664 O O . SER A 1 335 ? -2.471 21.518 -14.139 1.00 79.56 335 SER A O 1
ATOM 2666 N N . HIS A 1 336 ? -0.419 22.339 -13.696 1.00 78.69 336 HIS A N 1
ATOM 2667 C CA . HIS A 1 336 ? -0.802 23.013 -12.454 1.00 78.69 336 HIS A CA 1
ATOM 2668 C C . HIS A 1 336 ? -1.848 24.108 -12.708 1.00 78.69 336 HIS A C 1
ATOM 2670 O O . HIS A 1 336 ? -2.821 24.227 -11.969 1.00 78.69 336 HIS A O 1
ATOM 2676 N N . LYS A 1 337 ? -1.685 24.898 -13.778 1.00 80.44 337 LYS A N 1
ATOM 2677 C CA . LYS A 1 337 ? -2.656 25.932 -14.176 1.00 80.44 337 LYS A CA 1
ATOM 2678 C C . LYS A 1 337 ? -3.993 25.355 -14.648 1.00 80.44 337 LYS A C 1
ATOM 2680 O O . LYS A 1 337 ? -5.020 25.981 -14.417 1.00 80.44 337 LYS A O 1
ATOM 2685 N N . LEU A 1 338 ? -3.985 24.181 -15.277 1.00 81.06 338 LEU A N 1
ATOM 2686 C CA . LEU A 1 338 ? -5.181 23.490 -15.774 1.00 81.06 338 LEU A CA 1
ATOM 2687 C C . LEU A 1 338 ? -5.895 22.647 -14.701 1.00 81.06 338 LEU A C 1
ATOM 2689 O O . LEU A 1 338 ? -6.899 22.009 -15.004 1.00 81.06 338 LEU A O 1
ATOM 2693 N N . GLY A 1 339 ? -5.388 22.611 -13.462 1.00 74.88 339 GLY A N 1
ATOM 2694 C CA . GLY A 1 339 ? -5.954 21.788 -12.387 1.00 74.88 339 GLY A CA 1
ATOM 2695 C C . GLY A 1 339 ? -5.805 20.280 -12.617 1.00 74.88 339 GLY A C 1
ATOM 2696 O O . GLY A 1 339 ? -6.455 19.484 -11.942 1.00 74.88 339 GLY A O 1
ATOM 2697 N N . ILE A 1 340 ? -4.954 19.870 -13.562 1.00 71.12 340 ILE A N 1
ATOM 2698 C CA . ILE A 1 340 ? -4.685 18.464 -13.857 1.00 71.12 340 ILE A CA 1
ATOM 2699 C C . ILE A 1 340 ? -3.577 18.002 -12.895 1.00 71.12 340 ILE A C 1
ATOM 2701 O O . ILE A 1 340 ? -2.469 18.544 -12.942 1.00 71.12 340 ILE A O 1
ATOM 2705 N N . PRO A 1 341 ? -3.811 16.995 -12.033 1.00 60.97 341 PRO A N 1
ATOM 2706 C CA . PRO A 1 341 ? -2.836 16.571 -11.023 1.00 60.97 341 PRO A CA 1
ATOM 2707 C C . PRO A 1 341 ? -1.615 15.830 -11.604 1.00 60.97 341 PRO A C 1
ATOM 2709 O O . PRO A 1 341 ? -0.695 15.485 -10.864 1.00 60.97 341 PRO A O 1
ATOM 2712 N N . TRP A 1 342 ? -1.579 15.564 -12.915 1.00 59.00 342 TRP A N 1
ATOM 2713 C CA . TRP A 1 342 ? -0.531 14.764 -13.562 1.00 59.00 342 TRP A CA 1
ATOM 2714 C C . TRP A 1 342 ? 0.830 15.468 -13.639 1.00 59.00 342 TRP A C 1
ATOM 2716 O O . TRP A 1 342 ? 1.856 14.808 -13.496 1.00 59.00 342 TRP A O 1
ATOM 2726 N N . GLY A 1 343 ? 0.876 16.793 -13.801 1.00 54.12 343 GLY A N 1
ATOM 2727 C CA . GLY A 1 343 ? 2.143 17.525 -13.934 1.00 54.12 343 GLY A CA 1
ATOM 2728 C C . GLY A 1 343 ? 2.975 17.620 -12.656 1.00 54.12 343 GLY A C 1
ATOM 2729 O O . GLY A 1 343 ? 4.166 17.896 -12.739 1.00 54.12 343 GLY A O 1
ATOM 2730 N N . LEU A 1 344 ? 2.387 17.335 -11.488 1.00 52.94 344 LEU A N 1
ATOM 2731 C CA . LEU A 1 344 ? 3.106 17.261 -10.209 1.00 52.94 344 LEU A CA 1
ATOM 2732 C C . LEU A 1 344 ? 3.785 15.897 -9.982 1.00 52.94 344 LEU A C 1
ATOM 2734 O O . LEU A 1 344 ? 4.607 15.774 -9.080 1.00 52.94 344 LEU A O 1
ATOM 2738 N N . LYS A 1 345 ? 3.475 14.873 -10.796 1.00 54.00 345 LYS A N 1
ATOM 2739 C CA . LYS A 1 345 ? 4.085 13.531 -10.706 1.00 54.00 345 LYS A CA 1
ATOM 2740 C C . LYS A 1 345 ? 5.442 13.423 -11.427 1.00 54.00 345 LYS A C 1
ATOM 2742 O O . LYS A 1 345 ? 6.031 12.345 -11.462 1.00 54.00 345 LYS A O 1
ATOM 2747 N N . VAL A 1 346 ? 5.950 14.511 -12.011 1.00 62.59 346 VAL A N 1
ATOM 2748 C CA . VAL A 1 346 ? 7.254 14.533 -12.692 1.00 62.59 346 VAL A CA 1
ATOM 2749 C C . VAL A 1 346 ? 8.373 14.683 -11.657 1.00 62.59 346 VAL A C 1
ATOM 2751 O O . VAL A 1 346 ? 8.705 15.786 -11.232 1.00 62.59 346 VAL A O 1
ATOM 2754 N N . THR A 1 347 ? 8.971 13.566 -11.250 1.00 70.62 347 THR A N 1
ATOM 2755 C CA . THR A 1 347 ? 10.192 13.543 -10.430 1.00 70.62 347 THR A CA 1
ATOM 2756 C C . THR A 1 347 ? 11.444 13.626 -11.319 1.00 70.62 347 THR A C 1
ATOM 2758 O O . THR A 1 347 ? 11.383 13.439 -12.538 1.00 70.62 347 THR A O 1
ATOM 2761 N N . PHE A 1 348 ? 12.614 13.896 -10.727 1.00 75.69 348 PHE A N 1
ATOM 2762 C CA . PHE A 1 348 ? 13.885 13.975 -11.468 1.00 75.69 348 PHE A CA 1
ATOM 2763 C C . PHE A 1 348 ? 14.222 12.685 -12.229 1.00 75.69 348 PHE A C 1
ATOM 2765 O O . PHE A 1 348 ? 14.844 12.728 -13.286 1.00 75.69 348 PHE A O 1
ATOM 2772 N N . PHE A 1 349 ? 13.801 11.531 -11.716 1.00 78.19 349 PHE A N 1
ATOM 2773 C CA . PHE A 1 349 ? 14.209 10.239 -12.254 1.00 78.19 349 PHE A CA 1
ATOM 2774 C C . PHE A 1 349 ? 13.573 9.921 -13.629 1.00 78.19 349 PHE A C 1
ATOM 2776 O O . PHE A 1 349 ? 14.328 9.721 -14.584 1.00 78.19 349 PHE A O 1
ATOM 2783 N N . PRO A 1 350 ? 12.235 9.986 -13.815 1.00 84.25 350 PRO A N 1
ATOM 2784 C CA . PRO A 1 350 ? 11.592 9.952 -15.128 1.00 84.25 350 PRO A CA 1
ATOM 2785 C C . PRO A 1 350 ? 12.140 10.966 -16.123 1.00 84.25 350 PRO A C 1
ATOM 2787 O O . PRO A 1 350 ? 12.299 10.646 -17.301 1.00 84.25 350 PRO A O 1
ATOM 2790 N N . MET A 1 351 ? 12.452 12.176 -15.654 1.00 86.25 351 MET A N 1
ATOM 2791 C CA . MET A 1 351 ? 13.004 13.236 -16.491 1.00 86.25 351 MET A CA 1
ATOM 2792 C C . MET A 1 351 ? 14.379 12.845 -17.049 1.00 86.25 351 MET A C 1
ATOM 2794 O O . MET A 1 351 ? 14.579 12.911 -18.261 1.00 86.25 351 MET A O 1
ATOM 2798 N N . ILE A 1 352 ? 15.294 12.374 -16.194 1.00 86.56 352 ILE A N 1
ATOM 2799 C CA . ILE A 1 352 ? 16.642 11.939 -16.595 1.00 86.56 352 ILE A CA 1
ATOM 2800 C C . ILE A 1 352 ? 16.568 10.749 -17.554 1.00 86.56 352 ILE A C 1
ATOM 2802 O O . ILE A 1 352 ? 17.222 10.760 -18.595 1.00 86.56 352 ILE A O 1
ATOM 2806 N N . ILE A 1 353 ? 15.737 9.745 -17.253 1.00 89.94 353 ILE A N 1
ATOM 2807 C CA . ILE A 1 353 ? 15.579 8.570 -18.123 1.00 89.94 353 ILE A CA 1
ATOM 2808 C C . ILE A 1 353 ? 15.023 8.965 -19.490 1.00 89.94 353 ILE A C 1
ATOM 2810 O O . ILE A 1 353 ? 15.498 8.480 -20.520 1.00 89.94 353 ILE A O 1
ATOM 2814 N N . THR A 1 354 ? 14.018 9.840 -19.517 1.00 88.75 354 THR A N 1
ATOM 2815 C CA . THR A 1 354 ? 13.418 10.301 -20.772 1.00 88.75 354 THR A CA 1
ATOM 2816 C C . THR A 1 354 ? 14.426 11.118 -21.576 1.00 88.75 354 THR A C 1
ATOM 2818 O O . THR A 1 354 ? 14.549 10.908 -22.778 1.00 88.75 354 THR A O 1
ATOM 2821 N N . ALA A 1 355 ? 15.212 11.986 -20.935 1.00 86.12 355 ALA A N 1
ATOM 2822 C CA . ALA A 1 355 ? 16.259 12.744 -21.613 1.00 86.12 355 ALA A CA 1
ATOM 2823 C C . ALA A 1 355 ? 17.351 11.838 -22.203 1.00 86.12 355 ALA A C 1
ATOM 2825 O O . ALA A 1 355 ? 17.683 11.969 -23.379 1.00 86.12 355 ALA A O 1
ATOM 2826 N N . TRP 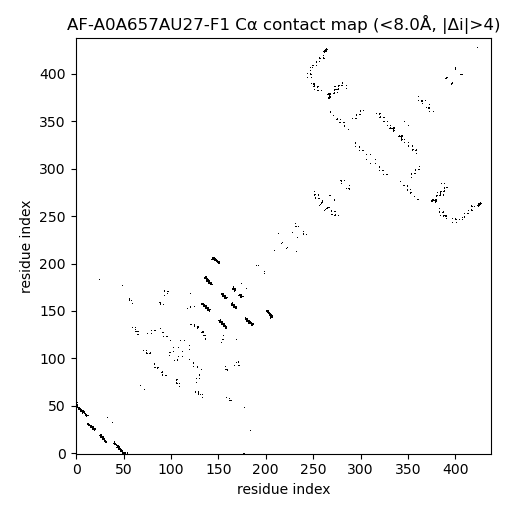A 1 356 ? 17.834 10.866 -21.424 1.00 89.50 356 TRP A N 1
ATOM 2827 C CA . TRP A 1 356 ? 18.790 9.858 -21.890 1.00 89.50 356 TRP A CA 1
ATOM 2828 C C . TRP A 1 356 ? 18.231 9.033 -23.060 1.00 89.50 356 TRP A C 1
ATOM 2830 O O . TRP A 1 356 ? 18.924 8.728 -24.029 1.00 89.50 356 TRP A O 1
ATOM 2840 N N . THR A 1 357 ? 16.939 8.715 -23.012 1.00 91.50 357 THR A N 1
ATOM 2841 C CA . THR A 1 357 ? 16.233 8.028 -24.098 1.00 91.50 357 THR A CA 1
ATOM 2842 C C . THR A 1 357 ? 16.207 8.878 -25.370 1.00 91.50 357 THR A C 1
ATOM 2844 O O . THR A 1 357 ? 16.507 8.366 -26.449 1.00 91.50 357 THR A O 1
ATOM 2847 N N . VAL A 1 358 ? 15.879 10.170 -25.262 1.00 89.19 358 VAL A N 1
ATOM 2848 C CA . VAL A 1 358 ? 15.897 11.098 -26.403 1.00 89.19 358 VAL A CA 1
ATOM 2849 C C . VAL A 1 358 ? 17.299 11.198 -26.993 1.00 89.19 358 VAL A C 1
ATOM 2851 O O . VAL A 1 358 ? 17.440 11.126 -28.211 1.00 89.19 358 VAL A O 1
ATOM 2854 N N . GLU A 1 359 ? 18.332 11.305 -26.158 1.00 87.44 359 GLU A N 1
ATOM 2855 C CA . GLU A 1 359 ? 19.731 11.301 -26.594 1.00 87.44 359 GLU A CA 1
ATOM 2856 C C . GLU A 1 359 ? 20.068 10.030 -27.382 1.00 87.44 359 GLU A C 1
ATOM 2858 O O . GLU A 1 359 ? 20.528 10.112 -28.524 1.00 87.44 359 GLU A O 1
ATOM 2863 N N . ARG A 1 360 ? 19.773 8.850 -26.821 1.00 89.12 360 ARG A N 1
ATOM 2864 C CA . ARG A 1 360 ? 20.071 7.565 -27.462 1.00 89.12 360 ARG A CA 1
ATOM 2865 C C . ARG A 1 360 ? 19.353 7.408 -28.802 1.00 89.12 360 ARG A C 1
ATOM 2867 O O . ARG A 1 360 ? 19.976 6.982 -29.772 1.00 89.12 360 ARG A O 1
ATOM 2874 N N . LEU A 1 361 ? 18.066 7.750 -28.873 1.00 89.06 361 LEU A N 1
ATOM 2875 C CA . LEU A 1 361 ? 17.294 7.682 -30.121 1.00 89.06 361 LEU A CA 1
ATOM 2876 C C . LEU A 1 361 ? 17.745 8.734 -31.135 1.00 89.06 361 LEU A C 1
ATOM 2878 O O . LEU A 1 361 ? 17.700 8.478 -32.332 1.00 89.06 361 LEU A O 1
ATOM 2882 N N . SER A 1 362 ? 18.203 9.895 -30.672 1.00 84.31 362 SER A N 1
ATOM 2883 C CA . SER A 1 362 ? 18.765 10.943 -31.521 1.00 84.31 362 SER A CA 1
ATOM 2884 C C . SER A 1 362 ? 20.075 10.503 -32.181 1.00 84.31 362 SER A C 1
ATOM 2886 O O . SER A 1 362 ? 20.274 10.776 -33.361 1.00 84.31 362 SER A O 1
ATOM 2888 N N . ILE A 1 363 ? 20.963 9.835 -31.439 1.00 83.94 363 ILE A N 1
ATOM 2889 C CA . ILE A 1 363 ? 22.208 9.280 -31.996 1.00 83.94 363 ILE A CA 1
ATOM 2890 C C . ILE A 1 363 ? 21.873 8.177 -33.004 1.00 83.94 363 ILE A C 1
ATOM 2892 O O . ILE A 1 363 ? 22.342 8.217 -34.136 1.00 83.94 363 ILE A O 1
ATOM 2896 N N . LEU A 1 364 ? 20.969 7.263 -32.638 1.00 87.62 364 LEU A N 1
ATOM 2897 C CA . LEU A 1 364 ? 20.500 6.197 -33.525 1.00 87.62 364 LEU A CA 1
ATOM 2898 C C . LEU A 1 364 ? 19.876 6.744 -34.821 1.00 87.62 364 LEU A C 1
ATOM 2900 O O . LEU A 1 364 ? 20.053 6.169 -35.890 1.00 87.62 364 LEU A O 1
ATOM 2904 N N . TRP A 1 365 ? 19.170 7.875 -34.742 1.00 87.31 365 TRP A N 1
ATOM 2905 C CA . TRP A 1 365 ? 18.616 8.552 -35.916 1.00 87.31 365 TRP A CA 1
ATOM 2906 C C . TRP A 1 365 ? 19.708 9.001 -36.885 1.00 87.31 365 TRP A C 1
ATOM 2908 O O . TRP A 1 365 ? 19.513 8.945 -38.096 1.00 87.31 365 TRP A O 1
ATOM 2918 N N . GLU A 1 366 ? 20.834 9.477 -36.359 1.00 81.81 366 GLU A N 1
ATOM 2919 C CA . GLU A 1 366 ? 21.964 9.969 -37.147 1.00 81.81 366 GLU A CA 1
ATOM 2920 C C . GLU A 1 366 ? 22.797 8.819 -37.730 1.00 81.81 366 GLU A C 1
ATOM 2922 O O . GLU A 1 366 ? 23.240 8.916 -38.870 1.00 81.81 366 GLU A O 1
ATOM 2927 N N . GLU A 1 367 ? 22.956 7.722 -36.985 1.00 86.69 367 GLU A N 1
ATOM 2928 C CA . GLU A 1 367 ? 23.753 6.558 -37.393 1.00 86.69 367 GLU A CA 1
ATOM 2929 C C . GLU A 1 367 ? 23.001 5.607 -38.340 1.00 86.69 367 GLU A C 1
ATOM 2931 O O . GLU A 1 367 ? 23.547 5.180 -39.356 1.00 86.69 367 GLU A O 1
ATOM 2936 N N . GLU A 1 368 ? 21.745 5.272 -38.027 1.00 87.38 368 GLU A N 1
ATOM 2937 C CA . GLU A 1 368 ? 20.982 4.202 -38.698 1.00 87.38 368 GLU A CA 1
ATOM 2938 C C . GLU A 1 368 ? 19.701 4.712 -39.390 1.00 87.38 368 GLU A C 1
ATOM 2940 O O . GLU A 1 368 ? 19.033 3.980 -40.129 1.00 87.38 368 GLU A O 1
ATOM 2945 N N . GLY A 1 369 ? 19.359 5.989 -39.200 1.00 88.0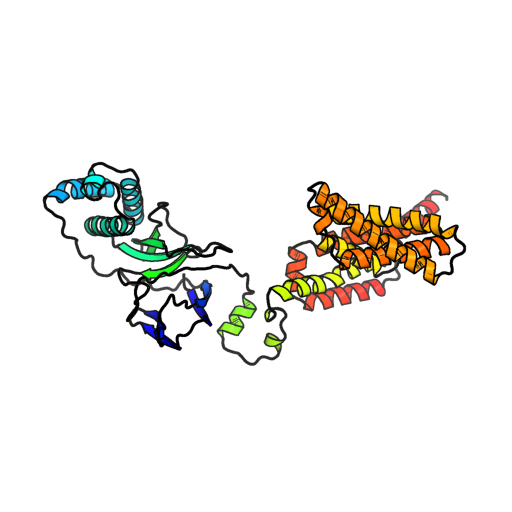6 369 GLY A N 1
ATOM 2946 C CA . GLY A 1 369 ? 18.237 6.650 -39.859 1.00 88.06 369 GLY A CA 1
ATOM 2947 C C . GLY A 1 369 ? 16.883 6.535 -39.134 1.00 88.06 369 GLY A C 1
ATOM 2948 O O . GLY A 1 369 ? 16.703 5.769 -38.183 1.00 88.06 369 GLY A O 1
ATOM 2949 N N . PRO A 1 370 ? 15.863 7.276 -39.613 1.00 87.56 370 PRO A N 1
ATOM 2950 C CA . PRO A 1 370 ? 14.556 7.404 -38.954 1.00 87.56 370 PRO A CA 1
ATOM 2951 C C . PRO A 1 370 ? 13.776 6.091 -38.845 1.00 87.56 370 PRO A C 1
ATOM 2953 O O . PRO A 1 370 ? 13.045 5.864 -37.880 1.00 87.56 370 PRO A O 1
ATOM 2956 N N . ARG A 1 371 ? 13.909 5.217 -39.851 1.00 91.12 371 ARG A N 1
ATOM 2957 C CA . ARG A 1 371 ? 13.197 3.935 -39.892 1.00 91.12 371 ARG A CA 1
ATOM 2958 C C . ARG A 1 371 ? 13.636 3.035 -38.744 1.00 91.12 371 ARG A C 1
ATOM 2960 O O . ARG A 1 371 ? 12.797 2.401 -38.108 1.00 91.12 371 ARG A O 1
ATOM 2967 N N . GLU A 1 372 ? 14.936 2.984 -38.491 1.00 91.19 372 GLU A N 1
ATOM 2968 C CA . GLU A 1 372 ? 15.493 2.105 -37.475 1.00 91.19 372 GLU A CA 1
ATOM 2969 C C . GLU A 1 372 ? 15.190 2.633 -36.067 1.00 91.19 372 GLU A C 1
ATOM 2971 O O . GLU A 1 372 ? 14.810 1.851 -35.197 1.00 91.19 372 GLU A O 1
ATOM 2976 N N . VAL A 1 373 ? 15.166 3.959 -35.879 1.00 90.62 373 VAL A N 1
ATOM 2977 C CA . VAL A 1 373 ? 14.652 4.590 -34.649 1.00 90.62 373 VAL A CA 1
ATOM 2978 C C . VAL A 1 373 ? 13.202 4.217 -34.375 1.00 90.62 373 VAL A C 1
ATOM 2980 O O . VAL A 1 373 ? 12.863 3.892 -33.239 1.00 90.62 373 VAL A O 1
ATOM 2983 N N . GLY A 1 374 ? 12.341 4.225 -35.397 1.00 90.81 374 GLY A N 1
ATOM 2984 C CA . GLY A 1 374 ? 10.947 3.810 -35.246 1.00 90.81 374 GLY A CA 1
ATOM 2985 C C . GLY A 1 374 ? 10.822 2.351 -34.802 1.00 90.81 374 GLY A C 1
ATOM 2986 O O . GLY A 1 374 ? 10.091 2.051 -33.860 1.00 90.81 374 GLY A O 1
ATOM 2987 N N . ILE A 1 375 ? 11.572 1.445 -35.434 1.00 92.38 375 ILE A N 1
ATOM 2988 C CA . ILE A 1 375 ? 11.536 0.009 -35.124 1.00 92.38 375 ILE A CA 1
ATOM 2989 C C . ILE A 1 375 ? 12.085 -0.264 -33.720 1.00 92.38 375 ILE A C 1
ATOM 2991 O O . ILE A 1 375 ? 11.413 -0.915 -32.919 1.00 92.38 375 ILE A O 1
ATOM 2995 N N . GLN A 1 376 ? 13.277 0.245 -33.406 1.00 92.94 376 GLN A N 1
ATOM 2996 C CA . GLN A 1 376 ? 13.922 0.020 -32.113 1.00 92.94 376 GLN A CA 1
ATOM 2997 C C . GLN A 1 376 ? 13.213 0.765 -30.978 1.00 92.94 376 GLN A C 1
ATOM 2999 O O . GLN A 1 376 ? 13.116 0.238 -29.873 1.00 92.94 376 GLN A O 1
ATOM 3004 N N . GLY A 1 377 ? 12.681 1.961 -31.241 1.00 92.69 377 GLY A N 1
ATOM 3005 C CA . GLY A 1 377 ? 11.907 2.749 -30.284 1.00 92.69 377 GLY A CA 1
ATOM 3006 C C . GLY A 1 377 ? 10.585 2.077 -29.919 1.00 92.69 377 GLY A C 1
ATOM 3007 O O . GLY A 1 377 ? 10.307 1.886 -28.736 1.00 92.69 377 GLY A O 1
ATOM 3008 N N . LEU A 1 378 ? 9.804 1.639 -30.914 1.00 93.31 378 LEU A N 1
ATOM 3009 C CA . LEU A 1 378 ? 8.565 0.890 -30.676 1.00 93.31 378 LEU A CA 1
ATOM 3010 C C . LEU A 1 378 ? 8.839 -0.476 -30.042 1.00 93.31 378 LEU A C 1
ATOM 3012 O O . LEU A 1 378 ? 8.117 -0.874 -29.131 1.00 93.31 378 LEU A O 1
ATOM 3016 N N . GLY A 1 379 ? 9.895 -1.177 -30.467 1.00 93.69 379 GLY A N 1
ATOM 3017 C CA . GLY A 1 379 ? 10.311 -2.440 -29.858 1.00 93.69 379 GLY A CA 1
ATOM 3018 C C . GLY A 1 379 ? 10.695 -2.277 -28.387 1.00 93.69 379 GLY A C 1
ATOM 3019 O O . GLY A 1 379 ? 10.252 -3.061 -27.544 1.00 93.69 379 GLY A O 1
ATOM 3020 N N . SER A 1 380 ? 11.458 -1.229 -28.055 1.00 94.88 380 SER A N 1
ATOM 3021 C CA . SER A 1 380 ? 11.791 -0.880 -26.670 1.00 94.88 380 SER A CA 1
ATOM 3022 C C . SER A 1 380 ? 10.550 -0.515 -25.861 1.00 94.88 380 SER A C 1
ATOM 3024 O O . SER A 1 380 ? 10.420 -0.964 -24.726 1.00 94.88 380 SER A O 1
ATOM 3026 N N . LEU A 1 381 ? 9.628 0.258 -26.438 1.00 94.81 381 LEU A N 1
ATOM 3027 C CA . LEU A 1 381 ? 8.400 0.682 -25.771 1.00 94.81 381 LEU A CA 1
ATOM 3028 C C . LEU A 1 381 ? 7.478 -0.504 -25.474 1.00 94.81 381 LEU A C 1
ATOM 3030 O O . LEU A 1 381 ? 7.012 -0.652 -24.351 1.00 94.81 381 LEU A O 1
ATOM 3034 N N . LEU A 1 382 ? 7.261 -1.382 -26.453 1.00 95.62 382 LEU A N 1
ATOM 3035 C CA . LEU A 1 382 ? 6.455 -2.589 -26.291 1.00 95.62 382 LEU A CA 1
ATOM 3036 C C . LEU A 1 382 ? 7.052 -3.501 -25.215 1.00 95.62 382 LEU A C 1
ATOM 3038 O O . LEU A 1 382 ? 6.339 -3.949 -24.318 1.00 95.62 382 LEU A O 1
ATOM 3042 N N . THR A 1 383 ? 8.368 -3.716 -25.261 1.00 96.00 383 THR A N 1
ATOM 3043 C CA . THR A 1 383 ? 9.076 -4.490 -24.234 1.00 96.00 383 THR A CA 1
ATOM 3044 C C . THR A 1 383 ? 8.919 -3.841 -22.854 1.00 96.00 383 THR A C 1
ATOM 3046 O O . THR A 1 383 ? 8.631 -4.534 -21.885 1.00 96.00 383 THR A O 1
ATOM 3049 N N . ALA A 1 384 ? 9.016 -2.511 -22.759 1.00 96.00 384 ALA A N 1
ATOM 3050 C CA . ALA A 1 384 ? 8.829 -1.775 -21.511 1.00 96.00 384 ALA A CA 1
ATOM 3051 C C . ALA A 1 384 ? 7.406 -1.895 -20.944 1.00 96.00 384 ALA A C 1
ATOM 3053 O O . ALA A 1 384 ? 7.247 -2.037 -19.735 1.00 96.00 384 ALA A O 1
ATOM 3054 N N . VAL A 1 385 ? 6.374 -1.872 -21.794 1.00 96.44 385 VAL A N 1
ATOM 3055 C CA . VAL A 1 385 ? 4.976 -2.066 -21.372 1.00 96.44 385 VAL A CA 1
ATOM 3056 C C . VAL A 1 385 ? 4.779 -3.464 -20.785 1.00 96.44 385 VAL A C 1
ATOM 3058 O O . VAL A 1 385 ? 4.184 -3.602 -19.719 1.00 96.44 385 VAL A O 1
ATOM 3061 N N . VAL A 1 386 ? 5.315 -4.502 -21.433 1.00 96.38 386 VAL A N 1
ATOM 3062 C CA . VAL A 1 386 ? 5.224 -5.883 -20.925 1.00 96.38 386 VAL A CA 1
ATOM 3063 C C . VAL A 1 386 ? 6.000 -6.039 -19.618 1.00 96.38 386 VAL A C 1
ATOM 3065 O O . VAL A 1 386 ? 5.472 -6.606 -18.661 1.00 96.38 386 VAL A O 1
ATOM 3068 N N . SER A 1 387 ? 7.212 -5.482 -19.539 1.00 95.38 387 SER A N 1
ATOM 3069 C CA . SER A 1 387 ? 7.985 -5.437 -18.295 1.00 95.38 387 SER A CA 1
ATOM 3070 C C . SER A 1 387 ? 7.208 -4.735 -17.186 1.00 95.38 387 SER A C 1
ATOM 3072 O O . SER A 1 387 ? 7.098 -5.276 -16.093 1.00 95.38 387 SER A O 1
ATOM 3074 N N . TYR A 1 388 ? 6.596 -3.581 -17.466 1.00 95.12 388 TYR A N 1
ATOM 3075 C CA . TYR A 1 388 ? 5.762 -2.868 -16.502 1.00 95.12 388 TYR A CA 1
ATOM 3076 C C . TYR A 1 388 ? 4.593 -3.728 -16.005 1.00 95.12 388 TYR A C 1
ATOM 3078 O O . TYR A 1 388 ? 4.358 -3.777 -14.802 1.00 95.12 388 TYR A O 1
ATOM 3086 N N . ILE A 1 389 ? 3.873 -4.427 -16.888 1.00 95.38 389 ILE A N 1
ATOM 3087 C CA . ILE A 1 389 ? 2.743 -5.286 -16.490 1.00 95.38 389 ILE A CA 1
ATOM 3088 C C . ILE A 1 389 ? 3.213 -6.394 -15.539 1.00 95.38 389 ILE A C 1
ATOM 3090 O O . ILE A 1 389 ? 2.567 -6.651 -14.524 1.00 95.38 389 ILE A O 1
ATOM 3094 N N . LEU A 1 390 ? 4.357 -7.018 -15.827 1.00 94.81 390 LEU A N 1
ATOM 3095 C CA . LEU A 1 390 ? 4.931 -8.041 -14.955 1.00 94.81 390 LEU A CA 1
ATOM 3096 C C . LEU A 1 390 ? 5.366 -7.456 -13.601 1.00 94.81 390 LEU A C 1
ATOM 3098 O O . LEU A 1 390 ? 5.055 -8.015 -12.554 1.00 94.81 390 LEU A O 1
ATOM 3102 N N . MET A 1 391 ? 6.066 -6.322 -13.630 1.00 92.88 391 MET A N 1
ATOM 3103 C CA . MET A 1 391 ? 6.644 -5.666 -12.454 1.00 92.88 391 MET A CA 1
ATOM 3104 C C . MET A 1 391 ? 5.592 -4.999 -11.552 1.00 92.88 391 MET A C 1
ATOM 3106 O O . MET A 1 391 ? 5.798 -4.886 -10.347 1.00 92.88 391 MET A O 1
ATOM 3110 N N . SER A 1 392 ? 4.471 -4.549 -12.118 1.00 91.25 392 SER A N 1
ATOM 3111 C CA . SER A 1 392 ? 3.367 -3.913 -11.383 1.00 91.25 392 SER A CA 1
ATOM 3112 C C . SER A 1 392 ? 2.398 -4.917 -10.750 1.00 91.25 392 SER A C 1
ATOM 3114 O O . SER A 1 392 ? 1.572 -4.529 -9.923 1.00 91.25 392 SER A O 1
ATOM 3116 N N . ASN A 1 393 ? 2.498 -6.206 -11.092 1.00 91.75 393 ASN A N 1
ATOM 3117 C CA . ASN A 1 393 ? 1.657 -7.244 -10.511 1.00 91.75 393 ASN A CA 1
ATOM 3118 C C . ASN A 1 393 ? 1.992 -7.446 -9.025 1.00 91.75 393 ASN A C 1
ATOM 3120 O O . ASN A 1 393 ? 3.099 -7.858 -8.674 1.00 91.75 393 ASN A O 1
ATOM 3124 N N . THR A 1 394 ? 1.009 -7.209 -8.152 1.00 84.69 394 THR A N 1
ATOM 3125 C CA . THR A 1 394 ? 1.178 -7.295 -6.696 1.00 84.69 394 THR A CA 1
ATOM 3126 C C . THR A 1 394 ? 1.629 -8.680 -6.236 1.00 84.69 394 THR A C 1
ATOM 3128 O O . THR A 1 394 ? 2.515 -8.762 -5.397 1.00 84.69 394 THR A O 1
ATOM 3131 N N . TYR A 1 395 ? 1.117 -9.763 -6.829 1.00 88.44 395 TYR A N 1
ATOM 3132 C CA . TYR A 1 395 ? 1.513 -11.127 -6.460 1.00 88.44 395 TYR A CA 1
ATOM 3133 C C . TYR A 1 395 ? 2.984 -11.403 -6.772 1.00 88.44 395 TYR A C 1
ATOM 3135 O O . TYR A 1 395 ? 3.686 -12.006 -5.965 1.00 88.44 395 TYR A O 1
ATOM 3143 N N . VAL A 1 396 ? 3.464 -10.939 -7.928 1.00 88.94 396 VAL A N 1
ATOM 3144 C CA . VAL A 1 396 ? 4.862 -11.110 -8.346 1.00 88.94 396 VAL A CA 1
ATOM 3145 C C . VAL A 1 396 ? 5.781 -10.247 -7.484 1.00 88.94 396 VAL A C 1
ATOM 3147 O O . VAL A 1 396 ? 6.791 -10.727 -6.975 1.00 88.94 396 VAL A O 1
ATOM 3150 N N . ALA A 1 397 ? 5.403 -8.985 -7.281 1.00 84.50 397 ALA A N 1
ATOM 3151 C CA . ALA A 1 397 ? 6.143 -8.036 -6.464 1.00 84.50 397 ALA A CA 1
ATOM 3152 C C . ALA A 1 397 ? 6.256 -8.491 -4.999 1.00 84.50 397 ALA A C 1
ATOM 3154 O O . ALA A 1 397 ? 7.321 -8.364 -4.398 1.00 84.50 397 ALA A O 1
ATOM 3155 N N . ASP A 1 398 ? 5.174 -9.026 -4.429 1.00 82.38 398 ASP A N 1
ATOM 3156 C CA . ASP A 1 398 ? 5.157 -9.565 -3.069 1.00 82.38 398 ASP A CA 1
ATOM 3157 C C . ASP A 1 398 ? 5.955 -10.866 -2.979 1.00 82.38 398 ASP A C 1
ATOM 3159 O O . ASP A 1 398 ? 6.703 -11.035 -2.024 1.00 82.38 398 ASP A O 1
ATOM 3163 N N . PHE A 1 399 ? 5.871 -11.751 -3.978 1.00 86.19 399 PHE A N 1
ATOM 3164 C CA . PHE A 1 399 ? 6.642 -12.997 -4.008 1.00 86.19 399 PHE A CA 1
ATOM 3165 C C . PHE A 1 399 ? 8.155 -12.750 -4.040 1.00 86.19 399 PHE A C 1
ATOM 3167 O O . PHE A 1 399 ? 8.883 -13.332 -3.241 1.00 86.19 399 PHE A O 1
ATOM 3174 N N . VAL A 1 400 ? 8.629 -11.866 -4.923 1.00 86.88 400 VAL A N 1
ATOM 3175 C CA . VAL A 1 400 ? 10.062 -11.538 -5.039 1.00 86.88 400 VAL A CA 1
ATOM 3176 C C . VAL A 1 400 ? 10.564 -10.808 -3.793 1.00 86.88 400 VAL A C 1
ATOM 3178 O O . VAL A 1 400 ? 11.692 -11.028 -3.360 1.00 86.88 400 VAL A O 1
ATOM 3181 N N . PHE A 1 401 ? 9.726 -9.963 -3.188 1.00 83.69 401 PHE A N 1
ATOM 3182 C CA . PHE A 1 401 ? 10.049 -9.318 -1.917 1.00 83.69 401 PHE A CA 1
ATOM 3183 C C . PHE A 1 401 ? 10.109 -10.325 -0.761 1.00 83.69 401 PHE A C 1
ATOM 3185 O O . PHE A 1 401 ? 10.991 -10.219 0.085 1.00 83.69 401 PHE A O 1
ATOM 3192 N N . LEU A 1 402 ? 9.196 -11.304 -0.744 1.00 78.62 402 LEU A N 1
ATOM 3193 C CA . LEU A 1 402 ? 9.114 -12.332 0.291 1.00 78.62 402 LEU A CA 1
ATOM 3194 C C . LEU A 1 402 ? 10.266 -13.347 0.205 1.00 78.62 402 LEU A C 1
ATOM 3196 O O . LEU A 1 402 ? 10.764 -13.813 1.231 1.00 78.62 402 LEU A O 1
ATOM 3200 N N . TYR A 1 403 ? 10.688 -13.661 -1.021 1.00 86.06 403 TYR A N 1
ATOM 3201 C CA . TYR A 1 403 ? 11.743 -14.621 -1.338 1.00 86.06 403 TYR A CA 1
ATOM 3202 C C . TYR A 1 403 ? 12.770 -13.999 -2.300 1.00 86.06 403 TYR A C 1
ATOM 3204 O O . TYR A 1 403 ? 12.742 -14.288 -3.505 1.00 86.06 403 TYR A O 1
ATOM 3212 N N . PRO A 1 404 ? 13.688 -13.140 -1.818 1.00 86.00 404 PRO A N 1
ATOM 3213 C CA . PRO A 1 404 ? 14.723 -12.531 -2.656 1.00 86.00 404 PRO A CA 1
ATOM 3214 C C . PRO A 1 404 ? 15.617 -13.555 -3.372 1.00 86.00 404 PRO A C 1
ATOM 3216 O O . PRO A 1 404 ? 16.159 -13.259 -4.436 1.00 86.00 404 PRO A O 1
ATOM 3219 N N . GLU A 1 405 ? 15.730 -14.784 -2.858 1.00 88.31 405 GLU A N 1
ATOM 3220 C CA . GLU A 1 405 ? 16.457 -15.892 -3.493 1.00 88.31 405 GLU A CA 1
ATOM 3221 C C . GLU A 1 405 ? 15.866 -16.276 -4.855 1.00 88.31 405 GLU A C 1
ATOM 3223 O O . GLU A 1 405 ? 16.571 -16.814 -5.710 1.00 88.31 405 GLU A O 1
ATOM 3228 N N . SER A 1 406 ? 14.595 -15.942 -5.109 1.00 90.06 406 SER A N 1
ATOM 3229 C CA . SER A 1 406 ? 13.978 -16.085 -6.432 1.00 90.06 406 SER A CA 1
ATOM 3230 C C . SER A 1 406 ? 14.734 -15.316 -7.524 1.00 90.06 406 SER A C 1
ATOM 3232 O O . SER A 1 406 ? 14.691 -15.710 -8.690 1.00 90.06 406 SER A O 1
ATOM 3234 N N . LEU A 1 407 ? 15.516 -14.287 -7.174 1.00 92.25 407 LEU A N 1
ATOM 3235 C CA . LEU A 1 407 ? 16.408 -13.605 -8.112 1.00 92.25 407 LEU A CA 1
ATOM 3236 C C . LEU A 1 407 ? 17.508 -14.513 -8.666 1.00 92.25 407 LEU A C 1
ATOM 3238 O O . LEU A 1 407 ? 17.920 -14.319 -9.808 1.00 92.25 407 LEU A O 1
ATOM 3242 N N . LEU A 1 408 ? 17.947 -15.530 -7.919 1.00 94.81 408 LEU A N 1
ATOM 3243 C CA . LEU A 1 408 ? 18.880 -16.534 -8.435 1.00 94.81 408 LEU A CA 1
ATOM 3244 C C . LEU A 1 408 ? 18.216 -17.410 -9.502 1.00 94.81 408 LEU A C 1
ATOM 3246 O O . LEU A 1 408 ? 18.865 -17.760 -10.484 1.00 94.81 408 LEU A O 1
ATOM 3250 N N . LEU A 1 409 ? 16.918 -17.707 -9.366 1.00 95.19 409 LEU A N 1
ATOM 3251 C CA . LEU A 1 409 ? 16.151 -18.393 -10.414 1.00 95.19 409 LEU A CA 1
ATOM 3252 C C . LEU A 1 409 ? 15.996 -17.508 -11.653 1.00 95.19 409 LEU A C 1
ATOM 3254 O O . LEU A 1 409 ? 16.178 -17.986 -12.771 1.00 95.19 409 LEU A O 1
ATOM 3258 N N . VAL A 1 410 ? 15.716 -16.214 -11.467 1.00 95.06 410 VAL A N 1
ATOM 3259 C CA . VAL A 1 410 ? 15.666 -15.240 -12.570 1.00 95.06 410 VAL A CA 1
ATOM 3260 C C . VAL A 1 410 ? 17.020 -15.157 -13.278 1.00 95.06 410 VAL A C 1
ATOM 3262 O O . VAL A 1 410 ? 17.072 -15.206 -14.505 1.00 95.06 410 VAL A O 1
ATOM 3265 N N . LEU A 1 411 ? 18.119 -15.093 -12.524 1.00 94.62 411 LEU A N 1
ATOM 3266 C CA . LEU A 1 411 ? 19.476 -15.102 -13.064 1.00 94.62 411 LEU A CA 1
ATOM 3267 C C . LEU A 1 411 ? 19.758 -16.391 -13.844 1.00 94.62 411 LEU A C 1
ATOM 3269 O O . LEU A 1 411 ? 20.225 -16.325 -14.979 1.00 94.62 411 LEU A O 1
ATOM 3273 N N . ALA A 1 412 ? 19.436 -17.554 -13.274 1.00 95.44 412 ALA A N 1
ATOM 3274 C CA . ALA A 1 412 ? 19.594 -18.841 -13.940 1.00 95.44 412 ALA A CA 1
ATOM 3275 C C . ALA A 1 412 ? 18.790 -18.902 -15.249 1.00 95.44 412 ALA A C 1
ATOM 3277 O O . ALA A 1 412 ? 19.314 -19.353 -16.266 1.00 95.44 412 ALA A O 1
ATOM 3278 N N . ALA A 1 413 ? 17.559 -18.381 -15.260 1.00 94.75 413 ALA A N 1
ATOM 3279 C CA . ALA A 1 413 ? 16.736 -18.288 -16.462 1.00 94.75 413 ALA A CA 1
ATOM 3280 C C . ALA A 1 413 ? 17.358 -17.357 -17.517 1.00 94.75 413 ALA A C 1
ATOM 3282 O O . ALA A 1 413 ? 17.428 -17.725 -18.690 1.00 94.75 413 ALA A O 1
ATOM 3283 N N . ILE A 1 414 ? 17.863 -16.185 -17.116 1.00 93.25 414 ILE A N 1
ATOM 3284 C CA . ILE A 1 414 ? 18.570 -15.260 -18.017 1.00 93.25 414 ILE A CA 1
ATOM 3285 C C . ILE A 1 414 ? 19.791 -15.943 -18.645 1.00 93.25 414 ILE A C 1
ATOM 3287 O O . ILE A 1 414 ? 19.971 -15.857 -19.859 1.00 93.25 414 ILE A O 1
ATOM 3291 N N . LEU A 1 415 ? 20.604 -16.645 -17.851 1.00 93.25 415 LEU A N 1
ATOM 3292 C CA . LEU A 1 415 ? 21.788 -17.359 -18.340 1.00 93.25 415 LEU A CA 1
ATOM 3293 C C . LEU A 1 415 ? 21.414 -18.522 -19.269 1.00 93.25 415 LEU A C 1
ATOM 3295 O O . LEU A 1 415 ? 22.028 -18.687 -20.323 1.00 93.25 415 LEU A O 1
ATOM 3299 N N . ALA A 1 416 ? 20.375 -19.288 -18.927 1.00 92.31 416 ALA A N 1
ATOM 3300 C CA . ALA A 1 416 ? 19.877 -20.379 -19.760 1.00 92.31 416 ALA A CA 1
ATOM 3301 C C . ALA A 1 416 ? 19.392 -19.876 -21.130 1.00 92.31 416 ALA A C 1
ATOM 3303 O O . ALA A 1 416 ? 19.752 -20.446 -22.158 1.00 92.31 416 ALA A O 1
ATOM 3304 N N . ILE A 1 417 ? 18.637 -18.770 -21.161 1.00 90.88 417 ILE A N 1
ATOM 3305 C CA . ILE A 1 417 ? 18.197 -18.132 -22.413 1.00 90.88 417 ILE A CA 1
ATOM 3306 C C . ILE A 1 417 ? 19.382 -17.487 -23.148 1.00 90.88 417 ILE A C 1
ATOM 3308 O O . ILE A 1 417 ? 19.397 -17.441 -24.376 1.00 90.88 417 ILE A O 1
ATOM 3312 N N . GLY A 1 418 ? 20.388 -16.992 -22.426 1.00 84.19 418 GLY A N 1
ATOM 3313 C CA . GLY A 1 418 ? 21.616 -16.446 -23.007 1.00 84.19 418 GLY A CA 1
ATOM 3314 C C . GLY A 1 418 ? 22.399 -17.468 -23.835 1.00 84.19 418 GLY A C 1
ATOM 3315 O O . GLY A 1 418 ? 22.960 -17.107 -24.865 1.00 84.19 418 GLY A O 1
ATOM 3316 N N . ASN A 1 419 ? 22.367 -18.742 -23.437 1.00 81.88 419 ASN A N 1
ATOM 3317 C CA . ASN A 1 419 ? 22.999 -19.848 -24.163 1.00 81.88 419 ASN A CA 1
ATOM 3318 C C . ASN A 1 419 ? 22.125 -20.430 -25.292 1.00 81.88 419 ASN A C 1
ATOM 3320 O O . ASN A 1 419 ? 22.542 -21.366 -25.980 1.00 81.88 419 ASN A O 1
ATOM 3324 N N . TYR A 1 420 ? 20.909 -19.914 -25.496 1.00 80.50 420 TYR A N 1
ATOM 3325 C CA . TYR A 1 420 ? 20.000 -20.412 -26.522 1.00 80.50 420 TYR A CA 1
ATOM 3326 C C . TYR A 1 420 ? 20.389 -19.881 -27.911 1.00 80.50 420 TYR A C 1
ATOM 3328 O O . TYR A 1 420 ? 20.149 -18.721 -28.241 1.00 80.50 420 TYR A O 1
ATOM 3336 N N . ASN A 1 421 ? 20.942 -20.764 -28.747 1.00 67.38 421 ASN A N 1
ATOM 3337 C CA . ASN A 1 421 ? 21.282 -20.494 -30.153 1.00 67.38 421 ASN A CA 1
ATOM 3338 C C . ASN A 1 421 ? 20.187 -20.935 -31.150 1.00 67.38 421 ASN A C 1
ATOM 3340 O O . ASN A 1 421 ? 20.446 -21.029 -32.349 1.00 67.38 421 ASN A O 1
ATOM 3344 N N . GLY A 1 422 ? 18.984 -21.273 -30.675 1.00 70.06 422 GLY A N 1
ATOM 3345 C CA . GLY A 1 422 ? 17.892 -21.717 -31.544 1.00 70.06 422 GLY A CA 1
ATOM 3346 C C . GLY A 1 422 ? 17.263 -20.582 -32.363 1.00 70.06 422 GLY A C 1
ATOM 3347 O O . GLY A 1 422 ? 17.546 -19.402 -32.158 1.00 70.06 422 GLY A O 1
ATOM 3348 N N . TYR A 1 423 ? 16.382 -20.942 -33.299 1.00 69.56 423 TYR A N 1
ATOM 3349 C CA . TYR A 1 423 ? 15.695 -19.976 -34.164 1.00 69.56 423 TYR A CA 1
ATOM 3350 C C . TYR A 1 423 ? 14.757 -19.058 -33.371 1.00 69.56 423 TYR A C 1
ATOM 3352 O O . TYR A 1 423 ? 14.067 -19.507 -32.450 1.00 69.56 423 TYR A O 1
ATOM 3360 N N . ARG A 1 424 ? 14.702 -17.776 -33.756 1.00 80.50 424 ARG A N 1
ATOM 3361 C CA . ARG A 1 424 ? 13.798 -16.794 -33.143 1.00 80.50 424 ARG A CA 1
ATOM 3362 C C . ARG A 1 424 ? 12.379 -16.995 -33.658 1.00 80.50 424 ARG A C 1
ATOM 3364 O O . ARG A 1 424 ? 12.167 -17.383 -34.807 1.00 80.50 424 ARG A O 1
ATOM 3371 N N . LEU A 1 425 ? 11.383 -16.640 -32.852 1.00 74.75 425 LEU A N 1
ATOM 3372 C CA . LEU A 1 425 ? 9.978 -16.709 -33.261 1.00 74.75 425 LEU A CA 1
ATOM 3373 C C . LEU A 1 425 ? 9.697 -15.828 -34.492 1.00 74.75 425 LEU A C 1
ATOM 3375 O O . LEU A 1 425 ? 8.877 -16.172 -35.344 1.00 74.75 425 LEU A O 1
ATOM 3379 N N . SER A 1 426 ? 10.408 -14.705 -34.619 1.00 71.94 426 SER A N 1
ATOM 3380 C CA . SER A 1 426 ? 10.355 -13.846 -35.803 1.00 71.94 426 SER A CA 1
ATOM 3381 C C . SER A 1 426 ? 10.967 -14.484 -37.056 1.00 71.94 426 SER A C 1
ATOM 3383 O O . SER A 1 426 ? 10.511 -14.177 -38.161 1.00 71.94 426 SER A O 1
ATOM 3385 N N . ASP A 1 427 ? 11.914 -15.418 -36.916 1.00 74.38 427 ASP A N 1
ATOM 3386 C CA . ASP A 1 427 ? 12.526 -16.119 -38.051 1.00 74.38 427 ASP A CA 1
ATOM 3387 C C . ASP A 1 427 ? 11.540 -17.095 -38.707 1.00 74.38 427 ASP A C 1
ATOM 3389 O O . ASP A 1 427 ? 11.529 -17.224 -39.931 1.00 74.38 427 ASP A O 1
ATOM 3393 N N . LEU A 1 428 ? 10.629 -17.700 -37.936 1.00 70.56 428 LEU A N 1
ATOM 3394 C CA . LEU A 1 428 ? 9.577 -18.583 -38.467 1.00 70.56 428 LEU A CA 1
ATOM 3395 C C . LEU A 1 428 ? 8.688 -17.874 -39.502 1.00 70.56 428 LEU A C 1
ATOM 3397 O O . LEU A 1 428 ? 8.303 -18.473 -40.507 1.00 70.56 428 LEU A O 1
ATOM 3401 N N . ARG A 1 429 ? 8.398 -16.579 -39.305 1.00 64.69 429 ARG A N 1
ATOM 3402 C CA . ARG A 1 429 ? 7.624 -15.783 -40.276 1.00 64.69 429 ARG A CA 1
ATOM 3403 C C . ARG A 1 429 ? 8.392 -15.549 -41.577 1.00 64.69 429 ARG A C 1
ATOM 3405 O O . ARG A 1 429 ? 7.789 -15.569 -42.644 1.00 64.69 429 ARG A O 1
ATOM 3412 N N . ARG A 1 430 ? 9.712 -15.362 -41.496 1.00 63.31 430 ARG A N 1
ATOM 3413 C CA . ARG A 1 430 ? 10.585 -15.181 -42.665 1.00 63.31 430 ARG A CA 1
ATOM 3414 C C . ARG A 1 430 ? 10.801 -16.490 -43.431 1.00 63.31 430 ARG A C 1
ATOM 3416 O O . ARG A 1 430 ? 10.878 -16.468 -44.653 1.00 63.31 430 ARG A O 1
ATOM 3423 N N . PHE A 1 431 ? 10.860 -17.634 -42.749 1.00 66.88 431 PHE A N 1
ATOM 3424 C CA . PHE A 1 431 ? 10.950 -18.935 -43.421 1.00 66.88 431 PHE A CA 1
ATOM 3425 C C . PHE A 1 431 ? 9.657 -19.311 -44.146 1.00 66.88 431 PHE A C 1
ATOM 3427 O O . PHE A 1 431 ? 9.720 -19.875 -45.237 1.00 66.88 431 PHE A O 1
ATOM 3434 N N . LYS A 1 432 ? 8.494 -18.921 -43.608 1.00 62.81 432 LYS A N 1
ATOM 3435 C CA . LYS A 1 432 ? 7.211 -19.120 -44.290 1.00 62.81 432 LYS A CA 1
ATOM 3436 C C . LYS A 1 432 ? 7.157 -18.408 -45.649 1.00 62.81 432 LYS A C 1
ATOM 3438 O O . LYS A 1 432 ? 6.751 -19.022 -46.627 1.00 62.81 432 LYS A O 1
ATOM 3443 N N . SER A 1 433 ? 7.650 -17.169 -45.747 1.00 60.19 433 SER A N 1
ATOM 3444 C CA . SER A 1 433 ? 7.643 -16.434 -47.022 1.00 60.19 433 SER A CA 1
ATOM 3445 C C . SER A 1 433 ? 8.601 -17.012 -48.071 1.00 60.19 433 SER A C 1
ATOM 3447 O O . SER A 1 433 ? 8.386 -16.809 -49.260 1.00 60.19 433 SER A O 1
ATOM 3449 N N . ILE A 1 434 ? 9.655 -17.722 -47.648 1.00 65.81 434 ILE A N 1
ATOM 3450 C CA . ILE A 1 434 ? 10.590 -18.419 -48.551 1.00 65.81 434 ILE A CA 1
ATOM 3451 C C . ILE A 1 434 ? 9.982 -19.739 -49.052 1.00 65.81 434 ILE A C 1
ATOM 3453 O O . ILE A 1 434 ? 10.195 -20.107 -50.202 1.00 65.81 434 ILE A O 1
ATOM 3457 N N . LEU A 1 435 ? 9.206 -20.431 -48.212 1.00 63.69 435 LEU A N 1
ATOM 3458 C CA . LEU A 1 435 ? 8.496 -21.661 -48.582 1.00 63.69 435 LEU A CA 1
ATOM 3459 C C . LEU A 1 435 ? 7.297 -21.412 -49.511 1.00 63.69 435 LEU A C 1
ATOM 3461 O O . LEU A 1 435 ? 6.984 -22.284 -50.306 1.00 63.69 435 LEU A O 1
ATOM 3465 N N . GLU A 1 436 ? 6.658 -20.241 -49.443 1.00 58.19 436 GLU A N 1
ATOM 3466 C CA . GLU A 1 436 ? 5.545 -19.860 -50.337 1.00 58.19 436 GLU A CA 1
ATOM 3467 C C . GLU A 1 436 ? 5.996 -19.372 -51.734 1.00 58.19 436 GLU A C 1
ATOM 3469 O O . GLU A 1 436 ? 5.156 -19.213 -52.613 1.00 58.19 436 GLU A O 1
ATOM 3474 N N . HIS A 1 437 ? 7.298 -19.142 -51.961 1.00 53.97 437 HIS A N 1
ATOM 3475 C CA . HIS A 1 437 ? 7.863 -18.730 -53.263 1.00 53.97 437 HIS A CA 1
ATOM 3476 C C . HIS A 1 437 ? 8.653 -19.850 -53.973 1.00 53.97 437 HIS A C 1
ATOM 3478 O O . HIS A 1 437 ? 9.456 -19.577 -54.868 1.00 53.97 437 HIS A O 1
ATOM 3484 N N . ARG A 1 438 ? 8.444 -21.106 -53.571 1.00 42.31 438 ARG A N 1
ATOM 3485 C CA . ARG A 1 438 ? 8.875 -22.314 -54.286 1.00 42.31 438 ARG A CA 1
ATOM 3486 C C . ARG A 1 438 ? 7.642 -23.058 -54.764 1.00 42.31 438 ARG A C 1
ATOM 3488 O O . ARG A 1 438 ? 7.737 -23.649 -55.859 1.00 42.31 438 ARG A O 1
#

Solvent-accessible surface area (backbone atoms only — not comparable to full-atom values): 25512 Å² total; per-residue (Å²): 114,44,64,54,73,45,79,78,48,77,48,56,84,51,51,74,49,82,43,77,43,95,85,78,46,84,45,76,46,73,48,64,86,82,69,94,71,93,82,71,74,47,78,42,66,50,74,47,80,47,92,59,78,87,64,85,61,79,74,78,74,85,81,72,72,65,87,74,55,82,89,45,46,67,35,51,53,54,53,47,59,62,38,65,77,42,89,45,54,62,53,30,51,42,54,51,43,50,43,62,73,68,65,35,75,55,44,42,75,78,38,54,99,77,62,52,68,70,58,52,54,54,50,49,39,42,55,35,30,66,68,73,29,56,57,43,47,28,35,26,41,75,68,50,72,73,41,63,78,38,64,75,41,72,31,44,29,37,50,48,94,88,36,80,46,42,29,39,69,88,79,60,43,76,55,59,62,92,44,50,49,72,80,46,70,48,88,72,75,97,74,86,74,83,98,65,78,86,88,80,72,68,41,69,40,72,77,79,92,75,61,67,67,64,52,54,45,65,72,65,69,66,83,83,45,83,71,55,76,72,32,75,83,68,51,58,73,85,52,38,59,56,50,48,54,57,70,41,50,62,57,26,48,42,46,43,50,46,38,45,54,47,41,51,52,54,41,64,64,70,61,48,24,40,53,53,16,52,30,24,72,70,42,40,60,70,58,25,49,52,52,50,54,51,51,39,53,52,45,52,51,50,46,63,56,51,67,76,44,96,64,57,72,66,66,48,54,54,49,52,46,54,49,46,53,50,50,53,52,51,46,26,54,51,22,58,75,68,72,41,77,66,32,79,59,71,50,71,63,50,52,51,52,50,35,52,48,35,51,53,45,49,51,40,32,73,76,67,29,67,69,50,33,52,50,18,49,51,35,20,48,54,48,9,52,54,24,30,57,57,55,67,32,62,71,53,46,50,48,45,60,76,37,62,70,53,53,56,54,52,49,51,50,45,53,56,54,68,71,55,83,66,85,26,60,53,50,58,61,56,53,50,61,58,62,74,74,110

Nearest PDB structures (foldseek):
  9crn-assembly1_A  TM=6.148E-01  e=5.774E-01  Streptococcus pyogenes NZ131
  6kkj-assembly1_B  TM=2.985E-01  e=2.793E+00  Escherichia coli K-12

Secondary structure (DSSP, 8-state):
--EEEEEEEEESS-EEEEEE-TTS-EEEEEE-PPPSS----EEEEEEEE-S-----PPPPPP--PPP--TTTHHHHHHHHHHHTT--SHHHHHHHHHHHHHTT-HHHHHHS-TT--HHHHHHHHHHHHHHTT--EEEEEEEE--TT--SEEPEEEEEEEETTEEEEEETTT-SBPPGGGEEEEEESSS-S---SS------EE--------HHHHHHHHTT----HHHHTSGGGS-HHHHHHHHHHHHHHHHHHHHHIIIIII----S-SSHHHHHHHHHHHH-HHHHHHHHHHHHHHHHHHHHHHTTS---HHHHHHHHHHHHHHHHHHHHHHHHHTT-GGGGG--HHHHHHHHHHHHHHHHHHHHT-HHHHHHHHHHHHHHHHHHHHHHH-HHHHHHHHH-TTHHHHHHHHHHHHHT--SPPHHHHHHHHHHHTT-

Mean predicted aligned error: 16.75 Å